Protein AF-0000000065833967 (afdb_homodimer)

Secondary structure (DSSP, 8-state):
------EEEEEEE-SSEEEEEEEETTEEEEEEEEE--TT--HHHHHHHHHHH--S---EEEEEES-GGGHHHHHHHHHHHHS-PPEEP-TTS-B--SS-TTSS------HHHHHHHHHHHHSS--SEEEEEEESSEEEEEEEETTTEEEEEEEEE-HHHHHHHHHHH-TT---------S-SSBSSHHHHHHHHHHHHHHHHHHHHHHHHHHHHT---EEEEESTTGGGTGGG--S--EE-TTHHHHHHHHHHHTB-GGGG-/------EEEEEEE-SSEEEEEEEETTEEEEEEEEE--TT--HHHHHHHHHHH--S---EEEEEES-GGGHHHHHHHHHHHHS-PPEEP-TTS-B--SS-TTSS------HHHHHHH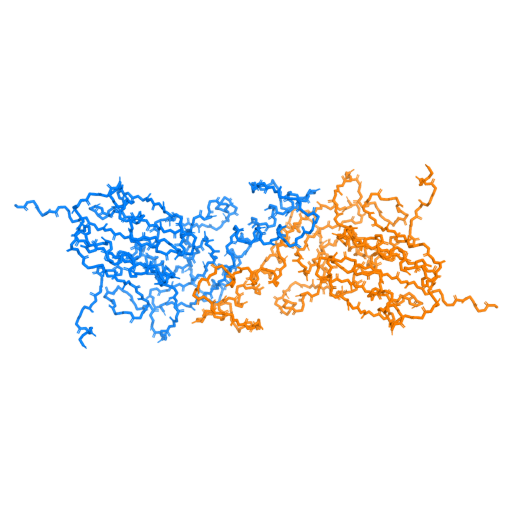HHHHHSS--SEEEEEEESSEEEEEEEETTTEEEEEEEEE-HHHHHHHHHHH-TT---------S-SSBSSHHHHHHHHHHHHHHHHHHHHHHHHHHHHT---EEEEESTTGGGTGGG--S--EE-TTHHHHHHHHHHHTB-GGGG-

Solvent-accessible surface area (backbone atoms only — not comparable to full-atom values): 28153 Å² total; per-residue (Å²): 130,81,71,74,81,64,22,34,38,27,35,41,36,40,70,61,38,29,39,39,35,36,30,44,87,90,31,84,73,41,78,50,73,43,76,47,52,92,80,68,48,57,66,60,53,44,51,50,44,63,74,72,50,73,74,70,50,76,45,40,31,32,27,58,55,43,71,88,49,49,63,50,51,45,52,40,41,30,71,67,53,71,38,81,59,44,75,52,52,70,86,60,60,63,67,60,99,52,49,60,48,67,75,66,85,56,73,53,56,27,54,58,47,14,33,54,50,26,54,41,73,78,32,99,48,57,29,36,36,39,33,33,27,36,76,45,24,38,41,36,35,35,25,51,87,63,5,55,70,24,18,26,31,36,50,4,68,64,54,37,53,50,47,34,49,74,59,36,76,77,48,73,89,74,81,88,56,86,54,92,46,72,52,23,64,37,62,69,45,8,34,29,17,23,58,41,48,35,53,40,25,29,54,53,44,53,53,53,50,51,30,63,73,65,70,46,77,63,47,37,38,39,24,37,87,53,32,77,76,39,56,87,69,48,84,66,80,66,45,80,38,82,54,38,43,54,51,9,41,48,52,49,58,75,20,52,50,70,80,74,73,111,129,80,72,74,80,64,22,36,38,30,36,40,37,39,68,62,38,28,39,40,34,34,30,44,87,91,32,82,73,42,78,50,73,43,75,47,50,92,80,66,47,57,65,60,53,43,51,50,44,63,74,74,49,73,73,69,49,77,45,39,31,32,28,58,53,43,72,87,50,48,63,47,51,46,51,38,42,30,70,68,52,71,39,79,60,43,76,53,50,69,86,60,60,62,67,63,99,50,50,61,47,65,75,66,84,55,74,53,55,25,54,59,47,16,33,53,49,26,55,41,75,78,32,101,48,57,30,36,36,39,35,34,28,33,75,44,24,38,41,36,34,35,28,51,88,62,6,55,68,25,18,24,32,36,49,4,69,65,54,37,53,51,49,34,48,75,58,36,76,77,48,75,87,73,81,90,55,86,54,93,46,73,52,23,63,38,63,69,44,8,35,28,17,22,58,43,47,35,54,39,26,30,54,53,43,52,53,52,49,51,29,63,75,67,70,47,77,64,46,38,38,38,23,38,86,53,33,78,79,40,55,88,70,49,85,66,78,65,44,80,40,81,55,38,44,54,50,9,40,48,52,49,58,76,20,53,48,70,81,74,73,112

Nearest PDB structures (foldseek):
  3djc-assembly2_D  TM=8.790E-01  e=1.310E-19  Legionella pneumophila subsp. pneumophila str. Philadelphia 1
  3djc-assembly2_C  TM=8.955E-01  e=5.243E-19  Legionella pneumophila subsp. pneumophila str. Philadelphia 1
  3djc-assembly2_E  TM=8.695E-01  e=2.869E-19  Legionella pneumophila subsp. pneumophila str. Philadelphia 1
  9b78-assembly1_A  TM=8.925E-01  e=2.367E-18  Mycobacterium tuberculosis
  4o8k-assembly1_B  TM=7.528E-01  e=1.591E-15  Burkholderia thailandensis E264

Structure (mmCIF, N/CA/C/O backbone):
data_AF-0000000065833967-model_v1
#
loop_
_entity.id
_entity.type
_entity.pdbx_description
1 polymer 'Type III pantothenate kinase'
#
loop_
_atom_site.group_PDB
_atom_site.id
_atom_site.type_symbol
_atom_site.label_atom_id
_atom_site.label_alt_id
_atom_site.label_comp_id
_atom_site.label_asym_id
_atom_site.label_entity_id
_atom_site.label_seq_id
_atom_site.pdbx_PDB_ins_code
_atom_site.Cartn_x
_atom_site.Cartn_y
_atom_site.Cartn_z
_atom_site.occupancy
_atom_site.B_iso_or_equiv
_atom_site.auth_seq_id
_atom_site.auth_comp_id
_atom_site.auth_asym_id
_atom_site.auth_atom_id
_atom_site.pdbx_PDB_model_num
ATOM 1 N N . MET A 1 1 ? -5.066 44.312 33.844 1 35.97 1 MET A N 1
ATOM 2 C CA . MET A 1 1 ? -6 44.094 32.75 1 35.97 1 MET A CA 1
ATOM 3 C C . MET A 1 1 ? -5.812 42.719 32.125 1 35.97 1 MET A C 1
ATOM 5 O O . MET A 1 1 ? -4.707 42.375 31.719 1 35.97 1 MET A O 1
ATOM 9 N N . ASN A 1 2 ? -6.555 41.688 32.531 1 37.31 2 ASN A N 1
ATOM 10 C CA . ASN A 1 2 ? -6.43 40.281 32.219 1 37.31 2 ASN A CA 1
ATOM 11 C C . ASN A 1 2 ? -6.273 40.062 30.719 1 37.31 2 ASN A C 1
ATOM 13 O O . ASN A 1 2 ? -7.09 40.531 29.938 1 37.31 2 ASN A O 1
ATOM 17 N N . LYS A 1 3 ? -5.148 40.062 30.156 1 47.31 3 LYS A N 1
ATOM 18 C CA . LYS A 1 3 ? -4.953 39.781 28.734 1 47.31 3 LYS A CA 1
ATOM 19 C C . LYS A 1 3 ? -5.969 38.781 28.234 1 47.31 3 LYS A C 1
ATOM 21 O O . LYS A 1 3 ? -6.094 37.688 28.797 1 47.31 3 LYS A O 1
ATOM 26 N N . PRO A 1 4 ? -7.137 39.125 27.688 1 49.47 4 PRO A N 1
ATOM 27 C CA . PRO A 1 4 ? -8.164 38.156 27.266 1 49.47 4 PRO A CA 1
ATOM 28 C C . PRO A 1 4 ? -7.57 36.844 26.75 1 49.47 4 PRO A C 1
ATOM 30 O O . PRO A 1 4 ? -6.523 36.875 26.094 1 49.47 4 PRO A O 1
ATOM 33 N N . LEU A 1 5 ? -7.723 35.781 27.5 1 57 5 LEU A N 1
ATOM 34 C CA . LEU A 1 5 ? -7.234 34.438 27.188 1 57 5 LEU A CA 1
ATOM 35 C C . LEU A 1 5 ? -7.441 34.094 25.719 1 57 5 LEU A C 1
ATOM 37 O O . LEU A 1 5 ? -8.578 34.031 25.25 1 57 5 LEU A O 1
ATOM 41 N N . LEU A 1 6 ? -6.52 34.438 24.766 1 74.31 6 LEU A N 1
ATOM 42 C CA . LEU A 1 6 ? -6.574 34.344 23.312 1 74.31 6 LEU A CA 1
ATOM 43 C C . LEU A 1 6 ? -6.809 32.906 22.875 1 74.31 6 LEU A C 1
ATOM 45 O O . LEU A 1 6 ? -6.148 31.984 23.375 1 74.31 6 LEU A O 1
ATOM 49 N N . SER A 1 7 ? -8.047 32.562 22.422 1 91.94 7 SER A N 1
ATOM 50 C CA . SER A 1 7 ? -8.43 31.25 21.891 1 91.94 7 SER A CA 1
ATOM 51 C C . SER A 1 7 ? -8.336 31.219 20.375 1 91.94 7 SER A C 1
ATOM 53 O O . SER A 1 7 ? -8.734 32.156 19.703 1 91.94 7 SER A O 1
ATOM 55 N N . GLU A 1 8 ? -7.598 30.25 19.844 1 96.25 8 GLU A N 1
ATOM 56 C CA . GLU A 1 8 ? -7.441 30.047 18.406 1 96.25 8 GLU A CA 1
ATOM 57 C C . GLU A 1 8 ? -8.086 28.75 17.953 1 96.25 8 GLU A C 1
ATOM 59 O O . GLU A 1 8 ? -7.977 27.719 18.641 1 96.25 8 GLU A O 1
ATOM 64 N N . LEU A 1 9 ? -8.828 28.781 16.875 1 97.88 9 LEU A N 1
ATOM 65 C CA . LEU A 1 9 ? -9.391 27.578 16.266 1 97.88 9 LEU A CA 1
ATOM 66 C C . LEU A 1 9 ? -8.625 27.188 15.008 1 97.88 9 LEU A C 1
ATOM 68 O O . LEU A 1 9 ? -8.484 28 14.086 1 97.88 9 LEU A O 1
ATOM 72 N N . ILE A 1 10 ? -8.086 26.031 15.062 1 98.38 10 ILE A N 1
ATOM 73 C CA . ILE A 1 10 ? -7.367 25.484 13.922 1 98.38 10 ILE A CA 1
ATOM 74 C C . ILE A 1 10 ? -8.211 24.406 13.242 1 98.38 10 ILE A C 1
ATOM 76 O O . ILE A 1 10 ? -8.75 23.516 13.906 1 98.38 10 ILE A O 1
ATOM 80 N N . ILE A 1 11 ? -8.367 24.516 11.922 1 98.69 11 ILE A N 1
ATOM 81 C CA . ILE A 1 11 ? -9.156 23.562 11.148 1 98.69 11 ILE A CA 1
ATOM 82 C C . ILE A 1 11 ? -8.281 22.938 10.055 1 98.69 11 ILE A C 1
ATOM 84 O O . ILE A 1 11 ? -7.617 23.656 9.305 1 98.69 11 ILE A O 1
ATOM 88 N N . ASP A 1 12 ? -8.188 21.641 10 1 98.56 12 ASP A N 1
ATOM 89 C CA . ASP A 1 12 ? -7.52 20.891 8.945 1 98.56 12 ASP A CA 1
ATOM 90 C C . ASP A 1 12 ? -8.523 20.094 8.109 1 98.56 12 ASP A C 1
ATOM 92 O O . ASP A 1 12 ? -9 19.031 8.547 1 98.56 12 ASP A O 1
ATOM 96 N N . ILE A 1 13 ? -8.805 20.578 6.945 1 98.38 13 ILE A N 1
ATOM 97 C CA . ILE A 1 13 ? -9.781 19.969 6.047 1 98.38 13 ILE A CA 1
ATOM 98 C C . ILE A 1 13 ? -9.086 18.938 5.164 1 98.38 13 ILE A C 1
ATOM 100 O O . ILE A 1 13 ? -8.492 19.281 4.137 1 98.38 13 ILE A O 1
ATOM 104 N N . GLY A 1 14 ? -9.25 17.703 5.562 1 97 14 GLY A N 1
ATOM 105 C CA . GLY A 1 14 ? -8.641 16.609 4.82 1 97 14 GLY A CA 1
ATOM 106 C C . GLY A 1 14 ? -9.625 15.844 3.965 1 97 14 GLY A C 1
ATOM 107 O O . GLY A 1 14 ? -10.82 16.141 3.969 1 97 14 GLY A O 1
ATOM 108 N N . ASN A 1 15 ? -9.164 14.828 3.297 1 95.19 15 ASN A N 1
ATOM 109 C CA . ASN A 1 15 ? -9.961 14.039 2.357 1 95.19 15 ASN A CA 1
ATOM 110 C C . ASN A 1 15 ? -10.984 13.172 3.082 1 95.19 15 ASN A C 1
ATOM 112 O O . ASN A 1 15 ? -12.086 12.953 2.58 1 95.19 15 ASN A O 1
ATOM 116 N N . THR A 1 16 ? -10.594 12.695 4.18 1 95.5 16 THR A N 1
ATOM 117 C CA . THR A 1 16 ? -11.422 11.734 4.895 1 95.5 16 THR A CA 1
ATOM 118 C C . THR A 1 16 ? -12.102 12.391 6.094 1 95.5 16 THR A C 1
ATOM 120 O O . THR A 1 16 ? -13.266 12.094 6.395 1 95.5 16 THR A O 1
ATOM 123 N N . SER A 1 17 ? -11.359 13.281 6.719 1 96.75 17 SER A N 1
ATOM 124 C CA . SER A 1 17 ? -11.875 13.914 7.926 1 96.75 17 SER A CA 1
ATOM 125 C C . SER A 1 17 ? -11.461 15.375 8.008 1 96.75 17 SER A C 1
ATOM 127 O O . SER A 1 17 ? -10.484 15.789 7.371 1 96.75 17 SER A O 1
ATOM 129 N N . ILE A 1 18 ? -12.219 16.109 8.734 1 98.31 18 ILE A N 1
ATOM 130 C CA . ILE A 1 18 ? -11.922 17.5 9.102 1 98.31 18 ILE A CA 1
ATOM 131 C C . ILE A 1 18 ? -11.633 17.578 10.594 1 98.31 18 ILE A C 1
ATOM 133 O O . ILE A 1 18 ? -12.484 17.25 11.422 1 98.31 18 ILE A O 1
ATOM 137 N N . ALA A 1 19 ? -10.461 18 10.906 1 98.44 19 ALA A N 1
ATOM 138 C CA . ALA A 1 19 ? -10.062 18.094 12.312 1 98.44 19 ALA A CA 1
ATOM 139 C C . ALA A 1 19 ? -10.211 19.531 12.82 1 98.44 19 ALA A C 1
ATOM 141 O O . ALA A 1 19 ? -9.891 20.484 12.109 1 98.44 19 ALA A O 1
ATOM 142 N N . PHE A 1 20 ? -10.766 19.703 14.008 1 98.38 20 PHE A N 1
ATOM 143 C CA . PHE A 1 20 ? -10.922 20.969 14.711 1 98.38 20 PHE A CA 1
ATOM 144 C C . PHE A 1 20 ? -10.164 20.953 16.031 1 98.38 20 PHE A C 1
ATOM 146 O O . PHE A 1 20 ? -10.406 20.094 16.875 1 98.38 20 PHE A O 1
ATOM 153 N N . ALA A 1 21 ? -9.25 21.891 16.141 1 98.12 21 ALA A N 1
ATOM 154 C CA . ALA A 1 21 ? -8.508 22.016 17.391 1 98.12 21 ALA A CA 1
ATOM 155 C C . ALA A 1 21 ? -8.664 23.422 17.984 1 98.12 21 ALA A C 1
ATOM 157 O O . ALA A 1 21 ? -8.352 24.422 17.328 1 98.12 21 ALA A O 1
ATOM 158 N N . LEU A 1 22 ? -9.172 23.5 19.141 1 97.12 22 LEU A N 1
ATOM 159 C CA . LEU A 1 22 ? -9.234 24.75 19.891 1 97.12 22 LEU A CA 1
ATOM 160 C C . LEU A 1 22 ? -8.031 24.891 20.828 1 97.12 22 LEU A C 1
ATOM 162 O O . LEU A 1 22 ? -7.805 24.031 21.688 1 97.12 22 LEU A O 1
ATOM 166 N N . PHE A 1 23 ? -7.246 25.906 20.531 1 96.38 23 PHE A N 1
ATOM 167 C CA . PHE A 1 23 ? -6.09 26.188 21.375 1 96.38 23 PHE A CA 1
ATOM 168 C C . PHE A 1 23 ? -6.41 27.281 22.391 1 96.38 23 PHE A C 1
ATOM 170 O O . PHE A 1 23 ? -6.949 28.344 22.016 1 96.38 23 PHE A O 1
ATOM 177 N N . LYS A 1 24 ? -6.074 26.969 23.656 1 92.62 24 LYS A N 1
ATOM 178 C CA . LYS A 1 24 ? -6.105 27.953 24.734 1 92.62 24 LYS A CA 1
ATOM 179 C C . LYS A 1 24 ? -4.793 27.938 25.516 1 92.62 24 LYS A C 1
ATOM 181 O O . LYS A 1 24 ? -4.277 26.875 25.875 1 92.62 24 LYS A O 1
ATOM 186 N N . ASP A 1 25 ? -4.227 29.078 25.766 1 87.75 25 ASP A N 1
ATOM 187 C CA . ASP A 1 25 ? -2.957 29.203 26.484 1 87.75 25 ASP A CA 1
ATOM 188 C C . ASP A 1 25 ? -1.895 28.297 25.859 1 87.75 25 ASP A C 1
ATOM 190 O O . ASP A 1 25 ? -1.254 27.516 26.578 1 87.75 25 ASP A O 1
ATOM 194 N N . ASN A 1 26 ? -1.899 28.125 24.562 1 87.5 26 ASN A N 1
ATOM 195 C CA . ASN A 1 26 ? -0.9 27.438 23.766 1 87.5 26 ASN A CA 1
ATOM 196 C C . ASN A 1 26 ? -1.025 25.922 23.906 1 87.5 26 ASN A C 1
ATOM 198 O O . ASN A 1 26 ? -0.076 25.188 23.625 1 87.5 26 ASN A O 1
ATOM 202 N N . GLN A 1 27 ? -2.178 25.562 24.344 1 92.12 27 GLN A N 1
ATOM 203 C CA . GLN A 1 27 ? -2.434 24.125 24.5 1 92.12 27 GLN A CA 1
ATOM 204 C C . GLN A 1 27 ? -3.734 23.734 23.797 1 92.12 27 GLN A C 1
ATOM 206 O O . GLN A 1 27 ? -4.676 24.531 23.734 1 92.12 27 GLN A O 1
ATOM 211 N N . VAL A 1 28 ? -3.699 22.469 23.375 1 93.88 28 VAL A N 1
ATOM 212 C CA . VAL A 1 28 ? -4.93 21.953 22.766 1 93.88 28 VAL A CA 1
ATOM 213 C C . VAL A 1 28 ? -5.977 21.719 23.859 1 93.88 28 VAL A C 1
ATOM 215 O O . VAL A 1 28 ? -5.781 20.891 24.75 1 93.88 28 VAL A O 1
ATOM 218 N N . ASN A 1 29 ? -7.055 22.422 23.734 1 93.62 29 ASN A N 1
ATOM 219 C CA . ASN A 1 29 ? -8.133 22.328 24.703 1 93.62 29 ASN A CA 1
ATOM 220 C C . ASN A 1 29 ? -9.25 21.406 24.219 1 93.62 29 ASN A C 1
ATOM 222 O O . ASN A 1 29 ? -9.953 20.781 25.031 1 93.62 29 ASN A O 1
ATOM 226 N N . LEU A 1 30 ? -9.453 21.375 22.953 1 95.56 30 LEU A N 1
ATOM 227 C CA . LEU A 1 30 ? -10.461 20.547 22.297 1 95.56 30 LEU A CA 1
ATOM 228 C C . LEU A 1 30 ? -9.953 20.047 20.938 1 95.56 30 LEU A C 1
ATOM 230 O O . LEU A 1 30 ? -9.32 20.797 20.203 1 95.56 30 LEU A O 1
ATOM 234 N N . PHE A 1 31 ? -10.141 18.812 20.734 1 97.62 31 PHE A N 1
ATOM 235 C CA . PHE A 1 31 ? -9.781 18.203 19.453 1 97.62 31 PHE A CA 1
ATOM 236 C C . PHE A 1 31 ? -10.867 17.25 18.984 1 97.62 31 PHE A C 1
ATOM 238 O O . PHE A 1 31 ? -11.047 16.172 19.578 1 97.62 31 PHE A O 1
ATOM 245 N N . ILE A 1 32 ? -11.633 17.609 17.938 1 97.69 32 ILE A N 1
ATOM 246 C CA . ILE A 1 32 ? -12.742 16.812 17.438 1 97.69 32 ILE A CA 1
ATOM 247 C C . ILE A 1 32 ? -12.664 16.734 15.906 1 97.69 32 ILE A C 1
ATOM 249 O O . ILE A 1 32 ? -11.953 17.5 15.273 1 97.69 32 ILE A O 1
ATOM 253 N N . LYS A 1 33 ? -13.297 15.75 15.359 1 97 33 LYS A N 1
ATOM 254 C CA . LYS A 1 33 ? -13.266 15.531 13.914 1 97 33 LYS A CA 1
ATOM 255 C C . LYS A 1 33 ? -14.68 15.375 13.359 1 97 33 LYS A C 1
ATOM 257 O O . LYS A 1 33 ? -15.609 15.016 14.086 1 97 33 LYS A O 1
ATOM 262 N N . MET A 1 34 ? -14.797 15.742 12.141 1 96.62 34 MET A N 1
ATOM 263 C CA . MET A 1 34 ? -15.984 15.508 11.32 1 96.62 34 MET A CA 1
ATOM 264 C C . MET A 1 34 ? -15.617 14.789 10.023 1 96.62 34 MET A C 1
ATOM 266 O O . MET A 1 34 ? -14.555 15.031 9.453 1 96.62 34 MET A O 1
ATOM 270 N N . LYS A 1 35 ? -16.469 13.875 9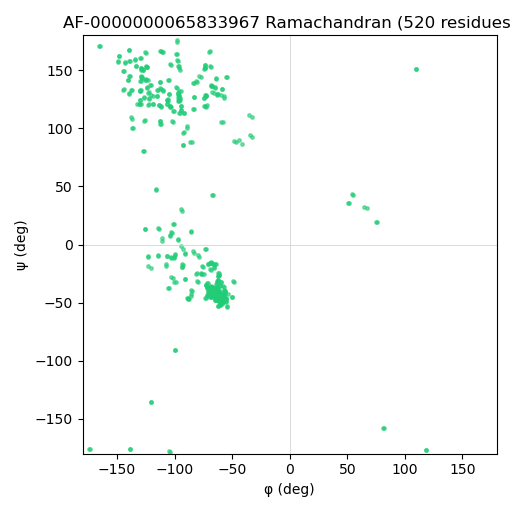.602 1 96 35 LYS A N 1
ATOM 271 C CA . LYS A 1 35 ? -16.219 13.195 8.328 1 96 35 LYS A CA 1
ATOM 272 C C . LYS A 1 35 ? -16.297 14.18 7.164 1 96 35 LYS A C 1
ATOM 274 O O . LYS A 1 35 ? -17.203 15.016 7.105 1 96 35 LYS A O 1
ATOM 279 N N . THR A 1 36 ? -15.359 14.062 6.309 1 96.62 36 THR A N 1
ATOM 280 C CA . THR A 1 36 ? -15.391 14.906 5.121 1 96.62 36 THR A CA 1
ATOM 281 C C . THR A 1 36 ? -16.484 14.43 4.156 1 96.62 36 THR A C 1
ATOM 283 O O . THR A 1 36 ? -16.594 13.234 3.871 1 96.62 36 THR A O 1
ATOM 286 N N . ASN A 1 37 ? -17.281 15.32 3.785 1 95.62 37 ASN A N 1
ATOM 287 C CA . ASN A 1 37 ? -18.297 15.18 2.748 1 95.62 37 ASN A CA 1
ATOM 288 C C . ASN A 1 37 ? -18.234 16.328 1.749 1 95.62 37 ASN A C 1
ATOM 290 O O . ASN A 1 37 ? -18.422 17.484 2.121 1 95.62 37 ASN A O 1
ATOM 294 N N . LEU A 1 38 ? -18.031 15.969 0.555 1 92.88 38 LEU A N 1
ATOM 295 C CA . LEU A 1 38 ? -17.828 17 -0.459 1 92.88 38 LEU A CA 1
ATOM 296 C C . LEU A 1 38 ? -19.094 17.828 -0.654 1 92.88 38 LEU A C 1
ATOM 298 O O . LEU A 1 38 ? -19.062 18.922 -1.207 1 92.88 38 LEU A O 1
ATOM 302 N N . MET A 1 39 ? -20.219 17.266 -0.23 1 93.69 39 MET A N 1
ATOM 303 C CA . MET A 1 39 ? -21.5 17.938 -0.373 1 93.69 39 MET A CA 1
ATOM 304 C C . MET A 1 39 ? -21.938 18.578 0.94 1 93.69 39 MET A C 1
ATOM 306 O O . MET A 1 39 ? -23.109 18.875 1.142 1 93.69 39 MET A O 1
ATOM 310 N N . LEU A 1 40 ? -20.969 18.719 1.783 1 94.25 40 LEU A N 1
ATOM 311 C CA . LEU A 1 40 ? -21.25 19.312 3.082 1 94.25 40 LEU A CA 1
ATOM 312 C C . LEU A 1 40 ? -21.875 20.703 2.914 1 94.25 40 LEU A C 1
ATOM 314 O O . LEU A 1 40 ? -21.312 21.562 2.223 1 94.25 40 LEU A O 1
ATOM 318 N N . ARG A 1 41 ? -23.078 21 3.535 1 94.19 41 ARG A N 1
ATOM 319 C CA . ARG A 1 41 ? -23.812 22.25 3.369 1 94.19 41 ARG A CA 1
ATOM 320 C C . ARG A 1 41 ? -23.516 23.219 4.508 1 94.19 41 ARG A C 1
ATOM 322 O O . ARG A 1 41 ? -23.125 22.797 5.602 1 94.19 41 ARG A O 1
ATOM 329 N N . TYR A 1 42 ? -23.75 24.484 4.246 1 97.06 42 TYR A N 1
ATOM 330 C CA . TYR A 1 42 ? -23.547 25.578 5.195 1 97.06 42 TYR A CA 1
ATOM 331 C C . TYR A 1 42 ? -24.219 25.266 6.531 1 97.06 42 TYR A C 1
ATOM 333 O O . TYR A 1 42 ? -23.578 25.359 7.586 1 97.06 42 TYR A O 1
ATOM 341 N N . ASP A 1 43 ? -25.438 24.781 6.52 1 97.56 43 ASP A N 1
ATOM 342 C CA . ASP A 1 43 ? -26.219 24.562 7.73 1 97.56 43 ASP A CA 1
ATOM 343 C C . ASP A 1 43 ? -25.625 23.438 8.578 1 97.56 43 ASP A C 1
ATOM 345 O O . ASP A 1 43 ? -25.672 23.484 9.805 1 97.56 43 ASP A O 1
ATOM 349 N N . GLU A 1 44 ? -25.125 22.438 7.875 1 97.38 44 GLU A N 1
ATOM 350 C CA . GLU A 1 44 ? -24.5 21.312 8.578 1 97.38 44 GLU A CA 1
ATOM 351 C C . GLU A 1 44 ? -23.25 21.766 9.328 1 97.38 44 GLU A C 1
ATOM 353 O O . GLU A 1 44 ? -23.047 21.406 10.492 1 97.38 44 GLU A O 1
ATOM 358 N N . VAL A 1 45 ? -22.469 22.562 8.641 1 97.56 45 VAL A N 1
ATOM 359 C CA . VAL A 1 45 ? -21.25 23.062 9.258 1 97.56 45 VAL A CA 1
ATOM 360 C C . VAL A 1 45 ? -21.594 24.031 10.383 1 97.56 45 VAL A C 1
ATOM 362 O O . VAL A 1 45 ? -21.016 23.969 11.469 1 97.56 45 VAL A O 1
ATOM 365 N N . TYR A 1 46 ? -22.547 24.953 10.117 1 97.38 46 TYR A N 1
ATOM 366 C CA . TYR A 1 46 ? -22.953 25.938 11.117 1 97.38 46 TYR A CA 1
ATOM 367 C C . TYR A 1 46 ? -23.469 25.25 12.375 1 97.38 46 TYR A C 1
ATOM 369 O O . TYR A 1 46 ? -23.094 25.625 13.492 1 97.38 46 TYR A O 1
ATOM 377 N N . SER A 1 47 ? -24.312 24.25 12.203 1 97.44 47 SER A N 1
ATOM 378 C CA . SER A 1 47 ? -24.844 23.5 13.328 1 97.44 47 SER A CA 1
ATOM 379 C C . SER A 1 47 ? -23.734 22.812 14.117 1 97.44 47 SER A C 1
ATOM 381 O O . SER A 1 47 ? -23.797 22.75 15.352 1 97.44 47 SER A O 1
ATOM 383 N N . PHE A 1 48 ? -22.781 22.266 13.391 1 97.62 48 PHE A N 1
ATOM 384 C CA . PHE A 1 48 ? -21.641 21.641 14.039 1 97.62 48 PHE A CA 1
ATOM 385 C C . PHE A 1 48 ? -20.906 22.641 14.922 1 97.62 48 PHE A C 1
ATOM 387 O O . PHE A 1 48 ? -20.516 22.328 16.047 1 97.62 48 PHE A O 1
ATOM 394 N N . PHE A 1 49 ? -20.672 23.875 14.438 1 97.19 49 PHE A N 1
ATOM 395 C CA . PHE A 1 49 ? -20 24.922 15.203 1 97.19 49 PHE A CA 1
ATOM 396 C C . PHE A 1 49 ? -20.812 25.297 16.438 1 97.19 49 PHE A C 1
ATOM 398 O O . PHE A 1 49 ? -20.25 25.438 17.531 1 97.19 49 PHE A O 1
ATOM 405 N N . GLU A 1 50 ? -22.078 25.375 16.312 1 96.19 50 GLU A N 1
ATOM 406 C CA . GLU A 1 50 ? -22.953 25.734 17.438 1 96.19 50 GLU A CA 1
ATOM 407 C C . GLU A 1 50 ? -22.875 24.688 18.547 1 96.19 50 GLU A C 1
ATOM 409 O O . GLU A 1 50 ? -22.906 25.031 19.734 1 96.19 50 GLU A O 1
ATOM 414 N N . GLU A 1 51 ? -22.797 23.516 18.141 1 96.69 51 GLU A N 1
ATOM 415 C CA . GLU A 1 51 ? -22.797 22.406 19.078 1 96.69 51 GLU A CA 1
ATOM 416 C C . GLU A 1 51 ? -21.469 22.281 19.812 1 96.69 51 GLU A C 1
ATOM 418 O O . GLU A 1 51 ? -21.422 21.812 20.953 1 96.69 51 GLU A O 1
ATOM 423 N N . ASN A 1 52 ? -20.391 22.766 19.219 1 95.88 52 ASN A N 1
ATOM 424 C CA . ASN A 1 52 ? -19.094 22.344 19.75 1 95.88 52 ASN A CA 1
ATOM 425 C C . ASN A 1 52 ? -18.25 23.547 20.172 1 95.88 52 ASN A C 1
ATOM 427 O O . ASN A 1 52 ? -17.281 23.406 20.922 1 95.88 52 ASN A O 1
ATOM 431 N N . PHE A 1 53 ? -18.578 24.719 19.688 1 92.56 53 PHE A N 1
ATOM 432 C CA . PHE A 1 53 ? -17.719 25.859 19.969 1 92.56 53 PHE A CA 1
ATOM 433 C C . PHE A 1 53 ? -18.516 27.016 20.547 1 92.56 53 PHE A C 1
ATOM 435 O O . PHE A 1 53 ? -19.719 27.141 20.281 1 92.56 53 PHE A O 1
ATOM 442 N N . ASP A 1 54 ? -17.781 27.766 21.375 1 85.44 54 ASP A N 1
ATOM 443 C CA . ASP A 1 54 ? -18.344 29.016 21.859 1 85.44 54 ASP A CA 1
ATOM 444 C C . ASP A 1 54 ? -17.828 30.203 21.031 1 85.44 54 ASP A C 1
ATOM 446 O O . ASP A 1 54 ? -16.953 30.031 20.188 1 85.44 54 ASP A O 1
ATOM 450 N N . PHE A 1 55 ? -18.297 31.359 21.281 1 78.06 55 PHE A N 1
ATOM 451 C CA . PHE A 1 55 ? -18.016 32.531 20.453 1 78.06 55 PHE A CA 1
ATOM 452 C C . PHE A 1 55 ? -16.719 33.188 20.891 1 78.06 55 PHE A C 1
ATOM 454 O O . PHE A 1 55 ? -16.297 34.219 20.312 1 78.06 55 PHE A O 1
ATOM 461 N N . ASN A 1 56 ? -15.953 32.625 21.688 1 85.81 56 ASN A N 1
ATOM 462 C CA . ASN A 1 56 ? -14.789 33.25 22.266 1 85.81 56 ASN A CA 1
ATOM 463 C C . ASN A 1 56 ? -13.523 32.969 21.469 1 85.81 56 ASN A C 1
ATOM 465 O O . ASN A 1 56 ? -12.414 33.031 22 1 85.81 56 ASN A O 1
ATOM 469 N N . VAL A 1 57 ? -13.578 32.75 20.203 1 92.88 57 VAL A N 1
ATOM 470 C CA . VAL A 1 57 ? -12.438 32.5 19.344 1 92.88 57 VAL A CA 1
ATOM 471 C C . VAL A 1 57 ? -11.969 33.812 18.703 1 92.88 57 VAL A C 1
ATOM 473 O O . VAL A 1 57 ? -12.781 34.562 18.172 1 92.88 57 VAL A O 1
ATOM 476 N N . ASN A 1 58 ? -10.633 34.094 18.734 1 92 58 ASN A N 1
ATOM 477 C CA . ASN A 1 58 ? -10.094 35.344 18.234 1 92 58 ASN A CA 1
ATOM 478 C C . ASN A 1 58 ? -9.461 35.188 16.844 1 92 58 ASN A C 1
ATOM 480 O O . ASN A 1 58 ? -9.383 36.125 16.078 1 92 58 ASN A O 1
ATOM 484 N N . LYS A 1 59 ? -8.969 34.031 16.578 1 95.69 59 LYS A N 1
ATOM 485 C CA . LYS A 1 59 ? -8.328 33.719 15.289 1 95.69 59 LYS A CA 1
ATOM 486 C C . LYS A 1 59 ? -8.719 32.344 14.797 1 95.69 59 LYS A C 1
ATOM 488 O O . LYS A 1 59 ? -8.922 31.422 15.594 1 95.69 59 LYS A O 1
ATOM 493 N N . VAL A 1 60 ? -8.836 32.219 13.5 1 97.56 60 VAL A N 1
ATOM 494 C CA . VAL A 1 60 ? -9.102 30.922 12.867 1 97.56 60 VAL A CA 1
ATOM 495 C C . VAL A 1 60 ? -8.102 30.688 11.734 1 97.56 60 VAL A C 1
ATOM 497 O O . VAL A 1 60 ? -7.941 31.547 10.859 1 97.56 60 VAL A O 1
ATOM 500 N N . PHE A 1 61 ? -7.359 29.641 11.812 1 98.19 61 PHE A N 1
ATOM 501 C CA . PHE A 1 61 ? -6.445 29.234 10.75 1 98.19 61 PHE A CA 1
ATOM 502 C C . PHE A 1 61 ? -6.906 27.922 10.117 1 98.19 61 PHE A C 1
ATOM 504 O O . PHE A 1 61 ? -7.367 27.016 10.812 1 98.19 61 PHE A O 1
ATOM 511 N N . ILE A 1 62 ? -6.801 27.781 8.766 1 98.69 62 ILE A N 1
ATOM 512 C CA . ILE A 1 62 ? -7.324 26.609 8.062 1 98.69 62 ILE A CA 1
ATOM 513 C C . ILE A 1 62 ? -6.258 26.047 7.133 1 98.69 62 ILE A C 1
ATOM 515 O O . ILE A 1 62 ? -5.633 26.781 6.371 1 98.69 62 ILE A O 1
ATOM 519 N N . SER A 1 63 ? -5.941 24.828 7.27 1 98.31 63 SER A N 1
ATOM 520 C CA . SER A 1 63 ? -5.301 24.016 6.242 1 98.31 63 SER A CA 1
ATOM 521 C C . SER A 1 63 ? -6.324 23.203 5.469 1 98.31 63 SER A C 1
ATOM 523 O O . SER A 1 63 ? -7.168 22.531 6.062 1 98.31 63 SER A O 1
ATOM 525 N N . SER A 1 64 ? -6.293 23.281 4.105 1 97.88 64 SER A N 1
ATOM 526 C CA . SER A 1 64 ? -7.297 22.547 3.336 1 97.88 64 SER A CA 1
ATOM 527 C C . SER A 1 64 ? -6.684 21.906 2.104 1 97.88 64 SER A C 1
ATOM 529 O O . SER A 1 64 ? -5.957 22.547 1.347 1 97.88 64 SER A O 1
ATOM 531 N N . VAL A 1 65 ? -6.973 20.641 1.968 1 96 65 VAL A N 1
ATOM 532 C CA . VAL A 1 65 ? -6.609 19.953 0.736 1 96 65 VAL A CA 1
ATOM 533 C C . VAL A 1 65 ? -7.871 19.531 -0.015 1 96 65 VAL A C 1
ATOM 535 O O . VAL A 1 65 ? -7.828 18.641 -0.874 1 96 65 VAL A O 1
ATOM 538 N N . VAL A 1 66 ? -9 20.078 0.368 1 96.44 66 VAL A N 1
ATOM 539 C CA . VAL A 1 66 ? -10.289 19.891 -0.284 1 96.44 66 VAL A CA 1
ATOM 540 C C . VAL A 1 66 ? -10.906 21.25 -0.611 1 96.44 66 VAL A C 1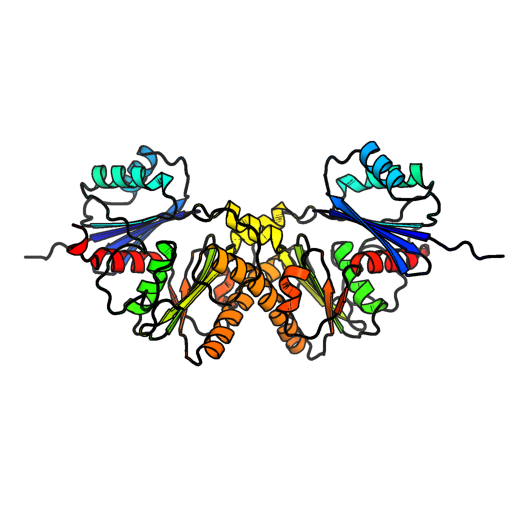
ATOM 542 O O . VAL A 1 66 ? -11.898 21.656 -0.002 1 96.44 66 VAL A O 1
ATOM 545 N N . PRO A 1 67 ? -10.492 21.828 -1.631 1 95.56 67 PRO A N 1
ATOM 546 C CA . PRO A 1 67 ? -10.828 23.234 -1.916 1 95.56 67 PRO A CA 1
ATOM 547 C C . PRO A 1 67 ? -12.328 23.469 -2.076 1 95.56 67 PRO A C 1
ATOM 549 O O . PRO A 1 67 ? -12.82 24.562 -1.783 1 95.56 67 PRO A O 1
ATOM 552 N N . ILE A 1 68 ? -13.102 22.484 -2.469 1 96.38 68 ILE A N 1
ATOM 553 C CA . ILE A 1 68 ? -14.531 22.641 -2.734 1 96.38 68 ILE A CA 1
ATOM 554 C C . ILE A 1 68 ? -15.258 23.016 -1.442 1 96.38 68 ILE A C 1
ATOM 556 O O . ILE A 1 68 ? -16.359 23.578 -1.479 1 96.38 68 ILE A O 1
ATOM 560 N N . LEU A 1 69 ? -14.625 22.812 -0.297 1 97.81 69 LEU A N 1
ATOM 561 C CA . LEU A 1 69 ? -15.25 23.062 0.993 1 97.81 69 LEU A CA 1
ATOM 562 C C . LEU A 1 69 ? -14.812 24.406 1.554 1 97.81 69 LEU A C 1
ATOM 564 O O . LEU A 1 69 ? -15.391 24.906 2.529 1 97.81 69 LEU A O 1
ATOM 568 N N . ASN A 1 70 ? -13.828 25.078 0.958 1 97.94 70 ASN A N 1
ATOM 569 C CA . ASN A 1 70 ? -13.188 26.266 1.524 1 97.94 70 ASN A CA 1
ATOM 570 C C . ASN A 1 70 ? -14.188 27.406 1.722 1 97.94 70 ASN A C 1
ATOM 572 O O . ASN A 1 70 ? -14.227 28.016 2.789 1 97.94 70 ASN A O 1
ATOM 576 N N . GLU A 1 71 ? -15 27.641 0.705 1 97.88 71 GLU A N 1
ATOM 577 C CA . GLU A 1 71 ? -15.938 28.75 0.768 1 97.88 71 GLU A CA 1
ATOM 578 C C . GLU A 1 71 ? -17 28.531 1.848 1 97.88 71 GLU A C 1
ATOM 580 O O . GLU A 1 71 ? -17.375 29.469 2.561 1 97.88 71 GLU A O 1
ATOM 585 N N . THR A 1 72 ? -17.469 27.297 1.937 1 98.06 72 THR A N 1
ATOM 586 C CA . THR A 1 72 ? -18.453 26.969 2.959 1 98.06 72 THR A CA 1
ATOM 587 C C . THR A 1 72 ? -17.906 27.25 4.355 1 98.06 72 THR A C 1
ATOM 589 O O . THR A 1 72 ? -18.562 27.891 5.168 1 98.06 72 THR A O 1
ATOM 592 N N . PHE A 1 73 ? -16.703 26.859 4.613 1 98.5 73 PHE A N 1
ATOM 593 C CA . PHE A 1 73 ? -16.109 27.062 5.926 1 98.5 73 PHE A CA 1
ATOM 594 C C . PHE A 1 73 ? -15.805 28.531 6.172 1 98.5 73 PHE A C 1
ATOM 596 O O . PHE A 1 73 ? -16.016 29.031 7.277 1 98.5 73 PHE A O 1
ATOM 603 N N . LYS A 1 74 ? -15.328 29.203 5.176 1 98.19 74 LYS A N 1
ATOM 604 C CA . LYS A 1 74 ? -15.094 30.641 5.281 1 98.19 74 LYS A CA 1
ATOM 605 C C . LYS A 1 74 ? -16.359 31.375 5.707 1 98.19 74 LYS A C 1
ATOM 607 O O . LYS A 1 74 ? -16.344 32.188 6.641 1 98.19 74 LYS A O 1
ATOM 612 N N . ASN A 1 75 ? -17.453 31.047 5.059 1 98.25 75 ASN A N 1
ATOM 613 C CA . ASN A 1 75 ? -18.719 31.719 5.312 1 98.25 75 ASN A CA 1
ATOM 614 C C . ASN A 1 75 ? -19.266 31.391 6.703 1 98.25 75 ASN A C 1
ATOM 616 O O . ASN A 1 75 ? -19.734 32.281 7.414 1 98.25 75 ASN A O 1
ATOM 620 N N . VAL A 1 76 ? -19.188 30.156 7.062 1 98 76 VAL A N 1
ATOM 621 C CA . VAL A 1 76 ? -19.688 29.75 8.367 1 98 76 VAL A CA 1
ATOM 622 C C . VAL A 1 76 ? -18.891 30.422 9.477 1 98 76 VAL A C 1
ATOM 624 O O . VAL A 1 76 ? -19.453 30.938 10.438 1 98 76 VAL A O 1
ATOM 627 N N . ILE A 1 77 ? -17.578 30.453 9.336 1 97.75 77 ILE A N 1
ATOM 628 C CA . ILE A 1 77 ? -16.703 31.016 10.344 1 97.75 77 ILE A CA 1
ATOM 629 C C . ILE A 1 77 ? -16.984 32.5 10.5 1 97.75 77 ILE A C 1
ATOM 631 O O . ILE A 1 77 ? -17.062 33 11.625 1 97.75 77 ILE A O 1
ATOM 635 N N . PHE A 1 78 ? -17.094 33.156 9.375 1 97.06 78 PHE A N 1
ATOM 636 C CA . PHE A 1 78 ? -17.391 34.594 9.414 1 97.06 78 PHE A CA 1
ATOM 637 C C . PHE A 1 78 ? -18.75 34.844 10.078 1 97.06 78 PHE A C 1
ATOM 639 O O . PHE A 1 78 ? -18.891 35.75 10.891 1 97.06 78 PHE A O 1
ATOM 646 N N . SER A 1 79 ? -19.734 34.031 9.727 1 96.44 79 SER A N 1
ATOM 647 C CA . SER A 1 79 ? -21.062 34.219 10.281 1 96.44 79 SER A CA 1
ATOM 648 C C . SER A 1 79 ? -21.094 33.906 11.773 1 96.44 79 SER A C 1
ATOM 650 O O . SER A 1 79 ? -21.766 34.594 12.547 1 96.44 79 SER A O 1
ATOM 652 N N . PHE A 1 80 ? -20.359 32.938 12.172 1 95.75 80 PHE A N 1
ATOM 653 C CA . PHE A 1 80 ? -20.438 32.438 13.539 1 95.75 80 PHE A CA 1
ATOM 654 C C . PHE A 1 80 ? -19.531 33.25 14.461 1 95.75 80 PHE A C 1
ATOM 656 O O . PHE A 1 80 ? -19.953 33.688 15.531 1 95.75 80 PHE A O 1
ATOM 663 N N . PHE A 1 81 ? -18.312 33.562 14.062 1 95.56 81 PHE A N 1
ATOM 664 C CA . PHE A 1 81 ? -17.328 34.188 14.93 1 95.56 81 PHE A CA 1
ATOM 665 C C . PHE A 1 81 ? -17.125 35.656 14.547 1 95.56 81 PHE A C 1
ATOM 667 O O . PHE A 1 81 ? -16.5 36.406 15.281 1 95.56 81 PHE A O 1
ATOM 674 N N . LYS A 1 82 ? -17.547 36.031 13.398 1 95.25 82 LYS A N 1
ATOM 675 C CA . LYS A 1 82 ? -17.297 37.375 12.836 1 95.25 82 LYS A CA 1
ATOM 676 C C . LYS A 1 82 ? -15.805 37.594 12.586 1 95.25 82 LYS A C 1
ATOM 678 O O . LYS A 1 82 ? -15.289 38.688 12.836 1 95.25 82 LYS A O 1
ATOM 683 N N . ILE A 1 83 ? -15.125 36.531 12.258 1 94.75 83 ILE A N 1
ATOM 684 C CA . ILE A 1 83 ? -13.695 36.5 11.953 1 94.75 83 ILE A CA 1
ATOM 685 C C . ILE A 1 83 ? -13.477 35.969 10.539 1 94.75 83 ILE A C 1
ATOM 687 O O . ILE A 1 83 ? -14.148 35.031 10.109 1 94.75 83 ILE A O 1
ATOM 691 N N . LYS A 1 84 ? -12.594 36.594 9.805 1 96.38 84 LYS A N 1
ATOM 692 C CA . LYS A 1 84 ? -12.133 36 8.547 1 96.38 84 LYS A CA 1
ATOM 693 C C . LYS A 1 84 ? -11.008 35 8.781 1 96.38 84 LYS A C 1
ATOM 695 O O . LYS A 1 84 ? -9.953 35.344 9.305 1 96.38 84 LYS A O 1
ATOM 700 N N . PRO A 1 85 ? -11.242 33.781 8.461 1 97.62 85 PRO A N 1
ATOM 701 C CA . PRO A 1 85 ? -10.172 32.781 8.672 1 97.62 85 PRO A CA 1
ATOM 702 C C . PRO A 1 85 ? -8.992 33 7.734 1 97.62 85 PRO A C 1
ATOM 704 O O . PRO A 1 85 ? -9.141 33.594 6.672 1 97.62 85 PRO A O 1
ATOM 707 N N . LEU A 1 86 ? -7.883 32.594 8.156 1 96.81 86 LEU A N 1
ATOM 708 C CA . LEU A 1 86 ? -6.684 32.594 7.328 1 96.81 86 LEU A CA 1
ATOM 709 C C . LEU A 1 86 ? -6.352 31.203 6.828 1 96.81 86 LEU A C 1
ATOM 711 O O . LEU A 1 86 ? -6.145 30.281 7.629 1 96.81 86 LEU A O 1
ATOM 715 N N . PHE A 1 87 ? -6.355 31.016 5.512 1 97.5 87 PHE A N 1
ATOM 716 C CA . PHE A 1 87 ? -5.93 29.75 4.906 1 97.5 87 PHE A CA 1
ATOM 717 C C . PHE A 1 87 ? -4.41 29.703 4.777 1 97.5 87 PHE A C 1
ATOM 719 O O . PHE A 1 87 ? -3.797 30.625 4.242 1 97.5 87 PHE A O 1
ATOM 726 N N . ILE A 1 88 ? -3.842 28.672 5.289 1 95.81 88 ILE A N 1
ATOM 727 C CA . ILE A 1 88 ? -2.391 28.531 5.234 1 95.81 88 ILE A CA 1
ATOM 728 C C . ILE A 1 88 ? -1.997 27.672 4.039 1 95.81 88 ILE A C 1
ATOM 730 O O . ILE A 1 88 ? -2.805 26.875 3.545 1 95.81 88 ILE A O 1
ATOM 734 N N . GLY A 1 89 ? -0.804 27.859 3.525 1 92.06 89 GLY A N 1
ATOM 735 C CA . GLY A 1 89 ? -0.261 27.078 2.426 1 92.06 89 GLY A CA 1
ATOM 736 C C . GLY A 1 89 ? 1.237 27.234 2.258 1 92.06 89 GLY A C 1
ATOM 737 O O . GLY A 1 89 ? 1.846 28.109 2.887 1 92.06 89 GLY A O 1
ATOM 738 N N . PHE A 1 90 ? 1.748 26.375 1.39 1 86.56 90 PHE A N 1
ATOM 739 C CA . PHE A 1 90 ? 3.189 26.375 1.173 1 86.56 90 PHE A CA 1
ATOM 740 C C . PHE A 1 90 ? 3.641 27.641 0.455 1 86.56 90 PHE A C 1
ATOM 742 O O . PHE A 1 90 ? 4.824 27.969 0.462 1 86.56 90 PHE A O 1
ATOM 749 N N . ASP A 1 91 ? 2.713 28.359 -0.13 1 86.5 91 ASP A N 1
ATOM 750 C CA . ASP A 1 91 ? 3.041 29.438 -1.06 1 86.5 91 ASP A CA 1
ATOM 751 C C . ASP A 1 91 ? 3.027 30.797 -0.355 1 86.5 91 ASP A C 1
ATOM 753 O O . ASP A 1 91 ? 3.283 31.828 -0.978 1 86.5 91 ASP A O 1
ATOM 757 N N . LEU A 1 92 ? 2.828 30.844 0.929 1 89.25 92 LEU A N 1
ATOM 758 C CA . LEU A 1 92 ? 2.82 32.094 1.69 1 89.25 92 LEU A CA 1
ATOM 759 C C . LEU A 1 92 ? 4.168 32.312 2.365 1 89.25 92 LEU A C 1
ATOM 761 O O . LEU A 1 92 ? 5.02 31.422 2.389 1 89.25 92 LEU A O 1
ATOM 765 N N . ASN A 1 93 ? 4.332 33.562 2.779 1 91.31 93 ASN A N 1
ATOM 766 C CA . ASN A 1 93 ? 5.559 33.938 3.484 1 91.31 93 ASN A CA 1
ATOM 767 C C . ASN A 1 93 ? 5.363 33.906 5 1 91.31 93 ASN A C 1
ATOM 769 O O . ASN A 1 93 ? 4.398 34.469 5.516 1 91.31 93 ASN A O 1
ATOM 773 N N . TYR A 1 94 ? 6.25 33.156 5.617 1 93.94 94 TYR A N 1
ATOM 774 C CA . TYR A 1 94 ? 6.156 32.969 7.059 1 93.94 94 TYR A CA 1
ATOM 775 C C . TYR A 1 94 ? 7.445 33.406 7.75 1 93.94 94 TYR A C 1
ATOM 777 O O . TYR A 1 94 ? 8.539 33.25 7.199 1 93.94 94 TYR A O 1
ATOM 785 N N . ASP A 1 95 ? 7.344 34.031 8.906 1 95.06 95 ASP A N 1
ATOM 786 C CA . ASP A 1 95 ? 8.484 34.312 9.781 1 95.06 95 ASP A CA 1
ATOM 787 C C . ASP A 1 95 ? 8.797 33.125 10.68 1 95.06 95 ASP A C 1
ATOM 789 O O . ASP A 1 95 ? 8.281 33.031 11.797 1 95.06 95 ASP A O 1
ATOM 793 N N . LEU A 1 96 ? 9.609 32.219 10.211 1 94.75 96 LEU A N 1
ATOM 794 C CA . LEU A 1 96 ? 9.969 30.984 10.914 1 94.75 96 LEU A CA 1
ATOM 795 C C . LEU A 1 96 ? 11.422 31.031 11.375 1 94.75 96 LEU A C 1
ATOM 797 O O . LEU A 1 96 ? 12.188 31.891 10.938 1 94.75 96 LEU A O 1
ATOM 801 N N . THR A 1 97 ? 11.789 30.141 12.242 1 95.06 97 THR A N 1
ATOM 802 C CA . THR A 1 97 ? 13.148 30.094 12.773 1 95.06 97 THR A CA 1
ATOM 803 C C . THR A 1 97 ? 14.094 29.438 11.773 1 95.06 97 THR A C 1
ATOM 805 O O . THR A 1 97 ? 15.312 29.422 11.984 1 95.06 97 THR A O 1
ATOM 808 N N . PHE A 1 98 ? 13.562 28.812 10.68 1 94.44 98 PHE A N 1
ATOM 809 C CA . PHE A 1 98 ? 14.344 28.219 9.609 1 94.44 98 PHE A CA 1
ATOM 810 C C . PHE A 1 98 ? 13.711 28.5 8.25 1 94.44 98 PHE A C 1
ATOM 812 O O . PHE A 1 98 ? 12.578 29 8.18 1 94.44 98 PHE A O 1
ATOM 819 N N . ASN A 1 99 ? 14.445 28.25 7.211 1 94.19 99 ASN A N 1
ATOM 820 C CA . ASN A 1 99 ? 13.922 28.391 5.855 1 94.19 99 ASN A CA 1
ATOM 821 C C . ASN A 1 99 ? 13.555 27.047 5.25 1 94.19 99 ASN A C 1
ATOM 823 O O . ASN A 1 99 ? 14.43 26.297 4.809 1 94.19 99 ASN A O 1
ATOM 827 N N . PRO A 1 100 ? 12.273 26.75 5.152 1 93.69 100 PRO A N 1
ATOM 828 C CA . PRO A 1 100 ? 11.859 25.453 4.613 1 93.69 100 PRO A CA 1
ATOM 829 C C . PRO A 1 100 ? 12.297 25.25 3.162 1 93.69 100 PRO A C 1
ATOM 831 O O . PRO A 1 100 ? 12.453 24.125 2.717 1 93.69 100 PRO A O 1
ATOM 834 N N . TYR A 1 101 ? 12.445 26.328 2.438 1 91.06 101 TYR A N 1
ATOM 835 C CA . TYR A 1 101 ? 12.75 26.25 1.013 1 91.06 101 TYR A CA 1
ATOM 836 C C . TYR A 1 101 ? 14.117 26.844 0.71 1 91.06 101 TYR A C 1
ATOM 838 O O . TYR A 1 101 ? 14.258 27.641 -0.22 1 91.06 101 TYR A O 1
ATOM 846 N N . LYS A 1 102 ? 15.117 26.5 1.459 1 82.5 102 LYS A N 1
ATOM 847 C CA . LYS A 1 102 ? 16.484 26.953 1.213 1 82.5 102 LYS A CA 1
ATOM 848 C C . LYS A 1 102 ? 16.875 26.766 -0.249 1 82.5 102 LYS A C 1
ATOM 850 O O . LYS A 1 102 ? 17.609 27.562 -0.81 1 82.5 102 LYS A O 1
ATOM 855 N N . SER A 1 103 ? 16.375 25.781 -0.874 1 71.75 103 SER A N 1
ATOM 856 C CA . SER A 1 103 ? 16.641 25.609 -2.299 1 71.75 103 SER A CA 1
ATOM 857 C C . SER A 1 103 ? 15.469 26.109 -3.143 1 71.75 103 SER A C 1
ATOM 859 O O . SER A 1 103 ? 15.359 27.297 -3.422 1 71.75 103 SER A O 1
ATOM 861 N N . ASP A 1 104 ? 14.438 25.203 -3.492 1 76.75 104 ASP A N 1
ATOM 862 C CA . ASP A 1 104 ? 13.312 25.594 -4.332 1 76.75 104 ASP A CA 1
ATOM 863 C C . ASP A 1 104 ? 11.984 25.203 -3.68 1 76.75 104 ASP A C 1
ATOM 865 O O . ASP A 1 104 ? 11.883 24.172 -3.014 1 76.75 104 ASP A O 1
ATOM 869 N N . LYS A 1 105 ? 11.086 26.203 -3.893 1 82.38 105 LYS A N 1
ATOM 870 C CA . LYS A 1 105 ? 9.734 25.891 -3.441 1 82.38 105 LYS A CA 1
ATOM 871 C C . LYS A 1 105 ? 9.117 24.781 -4.277 1 82.38 105 LYS A C 1
ATOM 873 O O . LYS A 1 105 ? 9.375 24.672 -5.477 1 82.38 105 LYS A O 1
ATOM 878 N N . PHE A 1 106 ? 8.586 23.844 -3.674 1 80.19 106 PHE A N 1
ATOM 879 C CA . PHE A 1 106 ? 7.82 22.844 -4.398 1 80.19 106 PHE A CA 1
ATOM 880 C C . PHE A 1 106 ? 6.453 22.641 -3.756 1 80.19 106 PHE A C 1
ATOM 882 O O . PHE A 1 106 ? 6.234 23.031 -2.609 1 80.19 106 PHE A O 1
ATOM 889 N N . LEU A 1 107 ? 5.547 22.094 -4.48 1 81.69 107 LEU A N 1
ATOM 890 C CA . LEU A 1 107 ? 4.148 21.953 -4.102 1 81.69 107 LEU A CA 1
ATOM 891 C C . LEU A 1 107 ? 3.977 20.844 -3.059 1 81.69 107 LEU A C 1
ATOM 893 O O . LEU A 1 107 ? 4.406 19.719 -3.271 1 81.69 107 LEU A O 1
ATOM 897 N N . LEU A 1 108 ? 3.496 21.266 -1.954 1 88.25 108 LEU A N 1
ATOM 898 C CA . LEU A 1 108 ? 3.115 20.344 -0.885 1 88.25 108 LEU A CA 1
ATOM 899 C C . LEU A 1 108 ? 1.701 20.641 -0.396 1 88.25 108 LEU A C 1
ATOM 901 O O . LEU A 1 108 ? 1.267 21.797 -0.395 1 88.25 108 LEU A O 1
ATOM 905 N N . GLY A 1 109 ? 1.033 19.609 -0.054 1 92.88 109 GLY A N 1
ATOM 906 C CA . GLY A 1 109 ? -0.187 19.844 0.698 1 92.88 109 GLY A CA 1
ATOM 907 C C . GLY A 1 109 ? 0.043 20.672 1.951 1 92.88 109 GLY A C 1
ATOM 908 O O . GLY A 1 109 ? 1.066 20.531 2.621 1 92.88 109 GLY A O 1
ATOM 909 N N . SER A 1 110 ? -0.93 21.516 2.25 1 95.69 110 SER A N 1
ATOM 910 C CA . SER A 1 110 ? -0.795 22.406 3.404 1 95.69 110 SER A CA 1
ATOM 911 C C . SER A 1 110 ? -0.607 21.609 4.691 1 95.69 110 SER A C 1
ATOM 913 O O . SER A 1 110 ? 0.093 22.047 5.605 1 95.69 110 SER A O 1
ATOM 915 N N . ASP A 1 111 ? -1.2 20.438 4.773 1 97.19 111 ASP A N 1
ATOM 916 C CA . ASP A 1 111 ? -1.066 19.594 5.949 1 97.19 111 ASP A CA 1
ATOM 917 C C . ASP A 1 111 ? 0.361 19.062 6.086 1 97.19 111 ASP A C 1
ATOM 919 O O . ASP A 1 111 ? 0.931 19.078 7.18 1 97.19 111 ASP A O 1
ATOM 923 N N . VAL A 1 112 ? 0.958 18.609 4.961 1 97.44 112 VAL A N 1
ATOM 924 C CA . VAL A 1 112 ? 2.326 18.109 4.984 1 97.44 112 VAL A CA 1
ATOM 925 C C . VAL A 1 112 ? 3.287 19.234 5.371 1 97.44 112 VAL A C 1
ATOM 927 O O . VAL A 1 112 ? 4.176 19.031 6.203 1 97.44 112 VAL A O 1
ATOM 930 N N . PHE A 1 113 ? 3.096 20.406 4.742 1 97.06 113 PHE A N 1
ATOM 931 C CA . PHE A 1 113 ? 3.928 21.562 5.059 1 97.06 113 PHE A CA 1
ATOM 932 C C . PHE A 1 113 ? 3.834 21.906 6.539 1 97.06 113 PHE A C 1
ATOM 934 O O . PHE A 1 113 ? 4.852 22.125 7.195 1 97.06 113 PHE A O 1
ATOM 941 N N . ALA A 1 114 ? 2.643 21.922 7.043 1 98.06 114 ALA A N 1
ATOM 942 C CA . ALA A 1 114 ? 2.406 22.219 8.453 1 98.06 114 ALA A CA 1
ATOM 943 C C . ALA A 1 114 ? 3.125 21.219 9.352 1 98.06 114 ALA A C 1
ATOM 945 O O . ALA A 1 114 ? 3.717 21.594 10.367 1 98.06 114 ALA A O 1
ATOM 946 N N . ASN A 1 115 ? 3.066 19.938 9.008 1 98.44 115 ASN A N 1
ATOM 947 C CA . ASN A 1 115 ? 3.748 18.906 9.773 1 98.44 115 ASN A CA 1
ATOM 948 C C . ASN A 1 115 ? 5.25 19.156 9.859 1 98.44 115 ASN A C 1
ATOM 950 O O . ASN A 1 115 ? 5.844 19.047 10.938 1 98.44 115 ASN A O 1
ATOM 954 N N . LEU A 1 116 ? 5.816 19.5 8.727 1 97.81 116 LEU A N 1
ATOM 955 C CA . LEU A 1 116 ? 7.262 19.703 8.664 1 97.81 116 LEU A CA 1
ATOM 956 C C . LEU A 1 116 ? 7.688 20.922 9.469 1 97.81 116 LEU A C 1
ATOM 958 O O . LEU A 1 116 ? 8.703 20.891 10.164 1 97.81 116 LEU A O 1
ATOM 962 N N . VAL A 1 117 ? 6.906 21.953 9.391 1 96.81 117 VAL A N 1
ATOM 963 C CA . VAL A 1 117 ? 7.191 23.172 10.148 1 96.81 117 VAL A CA 1
ATOM 964 C C . VAL A 1 117 ? 7.086 22.875 11.648 1 96.81 117 VAL A C 1
ATOM 966 O O . VAL A 1 117 ? 7.973 23.234 12.422 1 96.81 117 VAL A O 1
ATOM 969 N N . ALA A 1 118 ? 6.02 22.188 12.031 1 97.88 118 ALA A N 1
ATOM 970 C CA . ALA A 1 118 ? 5.828 21.859 13.438 1 97.88 118 ALA A CA 1
ATOM 971 C C . ALA A 1 118 ? 6.961 20.969 13.953 1 97.88 118 ALA A C 1
ATOM 973 O O . ALA A 1 118 ? 7.391 21.109 15.102 1 97.88 118 ALA A O 1
ATOM 974 N N . ALA A 1 119 ? 7.438 20.078 13.109 1 98 119 ALA A N 1
ATOM 975 C CA . ALA A 1 119 ? 8.492 19.141 13.5 1 98 119 ALA A CA 1
ATOM 976 C C . ALA A 1 119 ? 9.758 19.875 13.906 1 98 119 ALA A C 1
ATOM 978 O O . ALA A 1 119 ? 10.484 19.438 14.797 1 98 119 ALA A O 1
ATOM 979 N N . ILE A 1 120 ? 10.039 20.969 13.25 1 97.19 120 ILE A N 1
ATOM 980 C CA . ILE A 1 120 ? 11.258 21.734 13.531 1 97.19 120 ILE A CA 1
ATOM 981 C C . ILE A 1 120 ? 10.984 22.75 14.633 1 97.19 120 ILE A C 1
ATOM 983 O O . ILE A 1 120 ? 11.75 22.844 15.602 1 97.19 120 ILE A O 1
ATOM 987 N N . GLU A 1 121 ? 9.891 23.469 14.539 1 96.31 121 GLU A N 1
ATOM 988 C CA . GLU A 1 121 ? 9.617 24.594 15.422 1 96.31 121 GLU A CA 1
ATOM 989 C C . GLU A 1 121 ? 9.281 24.125 16.828 1 96.31 121 GLU A C 1
ATOM 991 O O . GLU A 1 121 ? 9.633 24.781 17.812 1 96.31 121 GLU A O 1
ATOM 996 N N . ASN A 1 122 ? 8.555 22.984 16.922 1 95.06 122 ASN A N 1
ATOM 997 C CA . ASN A 1 122 ? 8.102 22.516 18.219 1 95.06 122 ASN A CA 1
ATOM 998 C C . ASN A 1 122 ? 9.203 21.766 18.969 1 95.06 122 ASN A C 1
ATOM 1000 O O . ASN A 1 122 ? 9.18 21.688 20.188 1 95.06 122 ASN A O 1
ATOM 1004 N N . TYR A 1 123 ? 10.039 21.281 17.969 1 90.81 123 TYR A N 1
ATOM 1005 C CA . TYR A 1 123 ? 11.062 20.438 18.562 1 90.81 123 TYR A CA 1
ATOM 1006 C C . TYR A 1 123 ? 12.461 21 18.297 1 90.81 123 TYR A C 1
ATOM 1008 O O . TYR A 1 123 ? 12.656 21.75 17.328 1 90.81 123 TYR A O 1
ATOM 1016 N N . SER A 1 124 ? 13.359 21.234 19.141 1 87.81 124 SER A N 1
ATOM 1017 C CA . SER A 1 124 ? 14.719 21.719 18.969 1 87.81 124 SER A CA 1
ATOM 1018 C C . SER A 1 124 ? 15.586 20.719 18.234 1 87.81 124 SER A C 1
ATOM 1020 O O . SER A 1 124 ? 16.75 20.5 18.594 1 87.81 124 SER A O 1
ATOM 1022 N N . PHE A 1 125 ? 14.898 20.125 17.109 1 94.38 125 PHE A N 1
ATOM 1023 C CA . PHE A 1 125 ? 15.633 19.125 16.344 1 94.38 125 PHE A CA 1
ATOM 1024 C C . PHE A 1 125 ? 16.297 19.75 15.125 1 94.38 125 PHE A C 1
ATOM 1026 O O . PHE A 1 125 ? 15.828 20.766 14.609 1 94.38 125 PHE A O 1
ATOM 1033 N N . GLU A 1 126 ? 17.359 19.172 14.734 1 96.81 126 GLU A N 1
ATOM 1034 C CA . GLU A 1 126 ? 18.078 19.641 13.555 1 96.81 126 GLU A CA 1
ATOM 1035 C C . GLU A 1 126 ? 17.562 18.984 12.281 1 96.81 126 GLU A C 1
ATOM 1037 O O . GLU A 1 126 ? 17.391 19.641 11.258 1 96.81 126 GLU A O 1
ATOM 1042 N N . ASN A 1 127 ? 17.391 17.656 12.328 1 98.19 127 ASN A N 1
ATOM 1043 C CA . ASN A 1 127 ? 16.875 16.844 11.234 1 98.19 127 ASN A CA 1
ATOM 1044 C C . ASN A 1 127 ? 15.75 15.938 11.695 1 98.19 127 ASN A C 1
ATOM 1046 O O . ASN A 1 127 ? 15.844 15.289 12.742 1 98.19 127 ASN A O 1
ATOM 1050 N N . VAL A 1 128 ? 14.664 15.953 10.914 1 98.75 128 VAL A N 1
ATOM 1051 C CA . VAL A 1 128 ? 13.508 15.172 11.344 1 98.75 128 VAL A CA 1
ATOM 1052 C C . VAL A 1 128 ? 12.914 14.438 10.141 1 98.75 128 VAL A C 1
ATOM 1054 O O . VAL A 1 128 ? 12.812 15 9.047 1 98.75 128 VAL A O 1
ATOM 1057 N N . LEU A 1 129 ? 12.648 13.195 10.312 1 98.88 129 LEU A N 1
ATOM 1058 C CA . LEU A 1 129 ? 11.758 12.453 9.422 1 98.88 129 LEU A CA 1
ATOM 1059 C C . LEU A 1 129 ? 10.336 12.43 9.977 1 98.88 129 LEU A C 1
ATOM 1061 O O . LEU A 1 129 ? 10.102 11.953 11.086 1 98.88 129 LEU A O 1
ATOM 1065 N N . VAL A 1 130 ? 9.422 12.977 9.211 1 98.88 130 VAL A N 1
ATOM 1066 C CA . VAL A 1 130 ? 8.031 13.062 9.648 1 98.88 130 VAL A CA 1
ATOM 1067 C C . VAL A 1 130 ? 7.195 12.039 8.875 1 98.88 130 VAL A C 1
ATOM 1069 O O . VAL A 1 130 ? 7.203 12.031 7.641 1 98.88 130 VAL A O 1
ATOM 1072 N N . VAL A 1 131 ? 6.527 11.203 9.57 1 98.88 131 VAL A N 1
ATOM 1073 C CA . VAL A 1 131 ? 5.625 10.211 8.992 1 98.88 131 VAL A CA 1
ATOM 1074 C C . VAL A 1 131 ? 4.188 10.523 9.391 1 98.88 131 VAL A C 1
ATOM 1076 O O . VAL A 1 131 ? 3.877 10.641 10.578 1 98.88 131 VAL A O 1
ATOM 1079 N N . ASP A 1 132 ? 3.357 10.75 8.461 1 98.69 132 ASP A N 1
ATOM 1080 C CA . ASP A 1 132 ? 1.936 10.977 8.695 1 98.69 132 ASP A CA 1
ATOM 1081 C C . ASP A 1 132 ? 1.098 9.836 8.125 1 98.69 132 ASP A C 1
ATOM 1083 O O . ASP A 1 132 ? 0.937 9.727 6.902 1 98.69 132 ASP A O 1
ATOM 1087 N N . LEU A 1 133 ? 0.566 9 8.969 1 98.12 133 LEU A N 1
ATOM 1088 C CA . LEU A 1 133 ? -0.277 7.883 8.555 1 98.12 133 LEU A CA 1
ATOM 1089 C C . LEU A 1 133 ? -1.75 8.281 8.57 1 98.12 133 LEU A C 1
ATOM 1091 O O . LEU A 1 133 ? -2.465 7.98 9.531 1 98.12 133 LEU A O 1
ATOM 1095 N N . GLY A 1 134 ? -2.217 8.844 7.539 1 96.12 134 GLY A N 1
ATOM 1096 C CA . GLY A 1 134 ? -3.605 9.234 7.355 1 96.12 134 GLY A CA 1
ATOM 1097 C C . GLY A 1 134 ? -4.258 8.578 6.156 1 96.12 134 GLY A C 1
ATOM 1098 O O . GLY A 1 134 ? -4.109 7.371 5.945 1 96.12 134 GLY A O 1
ATOM 1099 N N . THR A 1 135 ? -5.023 9.461 5.375 1 94.31 135 THR A N 1
ATOM 1100 C CA . THR A 1 135 ? -5.574 8.984 4.113 1 94.31 135 THR A CA 1
ATOM 1101 C C . THR A 1 135 ? -4.465 8.523 3.176 1 94.31 135 THR A C 1
ATOM 1103 O O . THR A 1 135 ? -4.543 7.434 2.602 1 94.31 135 THR A O 1
ATOM 1106 N N . ALA A 1 136 ? -3.547 9.375 3.061 1 96.44 136 ALA A N 1
ATOM 1107 C CA . ALA A 1 136 ? -2.268 8.984 2.473 1 96.44 136 ALA A CA 1
ATOM 1108 C C . ALA A 1 136 ? -1.199 8.812 3.549 1 96.44 136 ALA A C 1
ATOM 1110 O O . ALA A 1 136 ? -1.367 9.273 4.68 1 96.44 136 ALA A O 1
ATOM 1111 N N . CYS A 1 137 ? -0.23 8.047 3.293 1 97.81 137 CYS A N 1
ATOM 1112 C CA . CYS A 1 137 ? 0.976 7.984 4.109 1 97.81 137 CYS A CA 1
ATOM 1113 C C . CYS A 1 137 ? 2.074 8.867 3.525 1 97.81 137 CYS A C 1
ATOM 1115 O O . CYS A 1 137 ? 2.559 8.609 2.422 1 97.81 137 CYS A O 1
ATOM 1117 N N . THR A 1 138 ? 2.436 9.906 4.215 1 98.38 138 THR A N 1
ATOM 1118 C CA . THR A 1 138 ? 3.506 10.789 3.768 1 98.38 138 THR A CA 1
ATOM 1119 C C . THR A 1 138 ? 4.734 10.648 4.664 1 98.38 138 THR A C 1
ATOM 1121 O O . THR A 1 138 ? 4.609 10.586 5.891 1 98.38 138 THR A O 1
ATOM 1124 N N . ILE A 1 139 ? 5.852 10.516 4.066 1 98.88 139 ILE A N 1
ATOM 1125 C CA . ILE A 1 139 ? 7.133 10.453 4.762 1 98.88 139 ILE A CA 1
ATOM 1126 C C . ILE A 1 139 ? 8.078 11.5 4.18 1 98.88 139 ILE A C 1
ATOM 1128 O O . ILE A 1 139 ? 8.586 11.344 3.066 1 98.88 139 ILE A O 1
ATOM 1132 N N . PHE A 1 140 ? 8.297 12.555 4.945 1 98.56 140 PHE A N 1
ATOM 1133 C CA . PHE A 1 140 ? 9.109 13.656 4.465 1 98.56 140 PHE A CA 1
ATOM 1134 C C . PHE A 1 140 ? 10.211 14 5.465 1 98.56 140 PHE A C 1
ATOM 1136 O O . PHE A 1 140 ? 10 13.938 6.676 1 98.56 140 PHE A O 1
ATOM 1143 N N . ALA A 1 141 ? 11.336 14.359 4.934 1 98.06 141 ALA A N 1
ATOM 1144 C CA . ALA A 1 141 ? 12.469 14.789 5.754 1 98.06 141 ALA A CA 1
ATOM 1145 C C . ALA A 1 141 ? 12.648 16.297 5.691 1 98.06 141 ALA A C 1
ATOM 1147 O O . ALA A 1 141 ? 12.492 16.906 4.629 1 98.06 141 ALA A O 1
ATOM 1148 N N . VAL A 1 142 ? 12.984 16.844 6.82 1 97.25 142 VAL A N 1
ATOM 1149 C CA . VAL A 1 142 ? 13.219 18.281 6.902 1 97.25 142 VAL A CA 1
ATOM 1150 C C . VAL A 1 142 ? 14.422 18.562 7.809 1 97.25 142 VAL A C 1
ATOM 1152 O O . VAL A 1 142 ? 14.625 17.859 8.805 1 97.25 142 VAL A O 1
ATOM 1155 N N . SER A 1 143 ? 15.188 19.5 7.445 1 96.5 143 SER A N 1
ATOM 1156 C CA . SER A 1 143 ? 16.375 19.938 8.18 1 96.5 143 SER A CA 1
ATOM 1157 C C . SER A 1 143 ? 16.297 21.422 8.508 1 96.5 143 SER A C 1
ATOM 1159 O O . SER A 1 143 ? 15.906 22.234 7.66 1 96.5 143 SER A O 1
ATOM 1161 N N . ARG A 1 144 ? 16.625 21.781 9.75 1 95.81 144 ARG A N 1
ATOM 1162 C CA . ARG A 1 144 ? 16.703 23.188 10.125 1 95.81 144 ARG A CA 1
ATOM 1163 C C . ARG A 1 144 ? 17.688 23.938 9.234 1 95.81 144 ARG A C 1
ATOM 1165 O O . ARG A 1 144 ? 17.422 25.078 8.828 1 95.81 144 ARG A O 1
ATOM 1172 N N . GLN A 1 145 ? 18.734 23.297 8.875 1 94.56 145 GLN A N 1
ATOM 1173 C CA . GLN A 1 145 ? 19.812 23.922 8.102 1 94.56 145 GLN A CA 1
ATOM 1174 C C . GLN A 1 145 ? 19.5 23.875 6.609 1 94.56 145 GLN A C 1
ATOM 1176 O O . GLN A 1 145 ? 19.734 24.859 5.898 1 94.56 145 GLN A O 1
ATOM 1181 N N . ASP A 1 146 ? 18.938 22.766 6.121 1 94.62 146 ASP A N 1
ATOM 1182 C CA . ASP A 1 146 ? 18.875 22.531 4.684 1 94.62 146 ASP A CA 1
ATOM 1183 C C . ASP A 1 146 ? 17.438 22.719 4.16 1 94.62 146 ASP A C 1
ATOM 1185 O O . ASP A 1 146 ? 17.219 22.75 2.947 1 94.62 146 ASP A O 1
ATOM 1189 N N . GLY A 1 147 ? 16.453 22.859 5.105 1 95.69 147 GLY A N 1
ATOM 1190 C CA . GLY A 1 147 ? 15.062 22.938 4.676 1 95.69 147 GLY A CA 1
ATOM 1191 C C . GLY A 1 147 ? 14.445 21.578 4.387 1 95.69 147 GLY A C 1
ATOM 1192 O O . GLY A 1 147 ? 14.891 20.562 4.93 1 95.69 147 GLY A O 1
ATOM 1193 N N . ILE A 1 148 ? 13.453 21.625 3.623 1 96.44 148 ILE A N 1
ATOM 1194 C CA . ILE A 1 148 ? 12.758 20.406 3.271 1 96.44 148 ILE A CA 1
ATOM 1195 C C . ILE A 1 148 ? 13.586 19.609 2.264 1 96.44 148 ILE A C 1
ATOM 1197 O O . ILE A 1 148 ? 13.906 20.109 1.184 1 96.44 148 ILE A O 1
ATOM 1201 N N . LEU A 1 149 ? 13.836 18.375 2.586 1 96.12 149 LEU A N 1
ATOM 1202 C CA . LEU A 1 149 ? 14.719 17.547 1.774 1 96.12 149 LEU A CA 1
ATOM 1203 C C . LEU A 1 149 ? 13.93 16.75 0.746 1 96.12 149 LEU A C 1
ATOM 1205 O O . LEU A 1 149 ? 14.492 16.234 -0.221 1 96.12 149 LEU A O 1
ATOM 1209 N N . GLY A 1 150 ? 12.586 16.609 0.952 1 96.38 150 GLY A N 1
ATOM 1210 C CA . GLY A 1 150 ? 11.719 15.812 0.1 1 96.38 150 GLY A CA 1
ATOM 1211 C C . GLY A 1 150 ? 11.055 14.664 0.833 1 96.38 150 GLY A C 1
ATOM 1212 O O . GLY A 1 150 ? 11.164 14.555 2.057 1 96.38 150 GLY A O 1
ATOM 1213 N N . GLY A 1 151 ? 10.328 13.922 0.007 1 97.75 151 GLY A N 1
ATOM 1214 C CA . GLY A 1 151 ? 9.641 12.812 0.663 1 97.75 151 GLY A CA 1
ATOM 1215 C C . GLY A 1 151 ? 8.945 11.883 -0.309 1 97.75 151 GLY A C 1
ATOM 1216 O O . GLY A 1 151 ? 9.117 12 -1.523 1 97.75 151 GLY A O 1
ATOM 1217 N N . ILE A 1 152 ? 8.258 10.938 0.256 1 98.5 152 ILE A N 1
ATOM 1218 C CA . ILE A 1 152 ? 7.48 9.969 -0.51 1 98.5 152 ILE A CA 1
ATOM 1219 C C . ILE A 1 152 ? 6.027 9.992 -0.04 1 98.5 152 ILE A C 1
ATOM 1221 O O . ILE A 1 152 ? 5.742 10.375 1.097 1 98.5 152 ILE A O 1
ATOM 1225 N N . ILE A 1 153 ? 5.117 9.641 -0.919 1 97.88 153 ILE A N 1
ATOM 1226 C CA . ILE A 1 153 ? 3.686 9.586 -0.646 1 97.88 153 ILE A CA 1
ATOM 1227 C C . ILE A 1 153 ? 3.141 8.211 -1.022 1 97.88 153 ILE A C 1
ATOM 1229 O O . ILE A 1 153 ? 3.352 7.734 -2.143 1 97.88 153 ILE A O 1
ATOM 1233 N N . ASN A 1 154 ? 2.506 7.59 -0.134 1 97.5 154 ASN A N 1
ATOM 1234 C CA . ASN A 1 154 ? 1.882 6.281 -0.295 1 97.5 154 ASN A CA 1
ATOM 1235 C C . ASN A 1 154 ? 0.401 6.316 0.072 1 97.5 154 ASN A C 1
ATOM 1237 O O . ASN A 1 154 ? -0.07 7.281 0.674 1 97.5 154 ASN A O 1
ATOM 1241 N N . SER A 1 155 ? -0.303 5.266 -0.338 1 96.75 155 SER A N 1
ATOM 1242 C CA . SER A 1 155 ? -1.648 5.105 0.204 1 96.75 155 SER A CA 1
ATOM 1243 C C . SER A 1 155 ? -1.614 4.875 1.711 1 96.75 155 SER A C 1
ATOM 1245 O O . SER A 1 155 ? -0.711 4.211 2.223 1 96.75 155 SER A O 1
ATOM 1247 N N . GLY A 1 156 ? -2.531 5.422 2.348 1 97.31 156 GLY A N 1
ATOM 1248 C CA . GLY A 1 156 ? -2.645 5.137 3.77 1 97.31 156 GLY A CA 1
ATOM 1249 C C . GLY A 1 156 ? -3.086 3.715 4.059 1 97.31 156 GLY A C 1
ATOM 1250 O O . GLY A 1 156 ? -3.561 3.012 3.162 1 97.31 156 GLY A O 1
ATOM 1251 N N . PRO A 1 157 ? -2.959 3.277 5.277 1 96.94 157 PRO A N 1
ATOM 1252 C CA . PRO A 1 157 ? -3.23 1.884 5.641 1 96.94 157 PRO A CA 1
ATOM 1253 C C . PRO A 1 157 ? -4.668 1.465 5.332 1 96.94 157 PRO A C 1
ATOM 1255 O O . PRO A 1 157 ? -4.895 0.387 4.777 1 96.94 157 PRO A O 1
ATOM 1258 N N . LEU A 1 158 ? -5.648 2.273 5.621 1 95.75 158 LEU A N 1
ATOM 1259 C CA . LEU A 1 158 ? -7.047 1.88 5.461 1 95.75 158 LEU A CA 1
ATOM 1260 C C . LEU A 1 158 ? -7.422 1.808 3.984 1 95.75 158 LEU A C 1
ATOM 1262 O O . LEU A 1 158 ? -8.109 0.875 3.559 1 95.75 158 LEU A O 1
ATOM 1266 N N . ILE A 1 159 ? -6.969 2.812 3.287 1 94.94 159 ILE A N 1
ATOM 1267 C CA . ILE A 1 159 ? -7.215 2.824 1.85 1 94.94 159 ILE A CA 1
ATOM 1268 C C . ILE A 1 159 ? -6.559 1.608 1.202 1 94.94 159 ILE A C 1
ATOM 1270 O O . ILE A 1 159 ? -7.16 0.942 0.359 1 94.94 159 ILE A O 1
ATOM 1274 N N . ASN A 1 160 ? -5.387 1.376 1.585 1 95.31 160 ASN A N 1
ATOM 1275 C CA . ASN A 1 160 ? -4.641 0.225 1.091 1 95.31 160 ASN A CA 1
ATOM 1276 C C . ASN A 1 160 ? -5.355 -1.086 1.411 1 95.31 160 ASN A C 1
ATOM 1278 O O . ASN A 1 160 ? -5.562 -1.917 0.526 1 95.31 160 ASN A O 1
ATOM 1282 N N . PHE A 1 161 ? -5.82 -1.279 2.596 1 96.25 161 PHE A N 1
ATOM 1283 C CA . PHE A 1 161 ? -6.531 -2.461 3.07 1 96.25 161 PHE A CA 1
ATOM 1284 C C . PHE A 1 161 ? -7.824 -2.668 2.289 1 96.25 161 PHE A C 1
ATOM 1286 O O . PHE A 1 161 ? -8.062 -3.754 1.757 1 96.25 161 PHE A O 1
ATOM 1293 N N . ASN A 1 162 ? -8.602 -1.649 2.154 1 95.5 162 ASN A N 1
ATOM 1294 C CA . ASN A 1 162 ? -9.891 -1.734 1.477 1 95.5 162 ASN A CA 1
ATOM 1295 C C . ASN A 1 162 ? -9.727 -2.004 -0.016 1 95.5 162 ASN A C 1
ATOM 1297 O O . ASN A 1 162 ? -10.531 -2.717 -0.617 1 95.5 162 ASN A O 1
ATOM 1301 N N . SER A 1 163 ? -8.711 -1.384 -0.553 1 95 163 SER A N 1
ATOM 1302 C CA . SER A 1 163 ? -8.477 -1.583 -1.979 1 95 163 SER A CA 1
ATOM 1303 C C . SER A 1 163 ? -8.18 -3.045 -2.291 1 95 163 SER A C 1
ATOM 1305 O O . SER A 1 163 ? -8.633 -3.574 -3.309 1 95 163 SER A O 1
ATOM 1307 N N . LEU A 1 164 ? -7.387 -3.699 -1.443 1 95.94 164 LEU A N 1
ATOM 1308 C CA . LEU A 1 164 ? -7.109 -5.121 -1.611 1 95.94 164 LEU A CA 1
ATOM 1309 C C . LEU A 1 164 ? -8.398 -5.938 -1.535 1 95.94 164 LEU A C 1
ATOM 1311 O O . LEU A 1 164 ? -8.672 -6.762 -2.412 1 95.94 164 LEU A O 1
ATOM 1315 N N . LEU A 1 165 ? -9.211 -5.699 -0.537 1 95.38 165 LEU A N 1
ATOM 1316 C CA . LEU A 1 165 ? -10.445 -6.445 -0.312 1 95.38 165 LEU A CA 1
ATOM 1317 C C . LEU A 1 165 ? -11.422 -6.242 -1.463 1 95.38 165 LEU A C 1
ATOM 1319 O O . LEU A 1 165 ? -12.133 -7.168 -1.85 1 95.38 165 LEU A O 1
ATOM 1323 N N . ASP A 1 166 ? -11.391 -5.059 -2.02 1 93.81 166 ASP A N 1
ATOM 1324 C CA . ASP A 1 166 ? -12.328 -4.711 -3.086 1 93.81 166 ASP A CA 1
ATOM 1325 C C . ASP A 1 166 ? -11.914 -5.355 -4.406 1 93.81 166 ASP A C 1
ATOM 1327 O O . ASP A 1 166 ? -12.727 -5.48 -5.324 1 93.81 166 ASP A O 1
ATOM 1331 N N . ASN A 1 167 ? -10.656 -5.758 -4.484 1 93 167 ASN A N 1
ATOM 1332 C CA . ASN A 1 167 ? -10.172 -6.195 -5.793 1 93 167 ASN A CA 1
ATOM 1333 C C . ASN A 1 167 ? -9.836 -7.684 -5.793 1 93 167 ASN A C 1
ATOM 1335 O O . ASN A 1 167 ? -9.539 -8.258 -6.844 1 93 167 ASN A O 1
ATOM 1339 N N . ALA A 1 168 ? -9.812 -8.328 -4.684 1 90.31 168 ALA A N 1
ATOM 1340 C CA . ALA A 1 168 ? -9.562 -9.758 -4.582 1 90.31 168 ALA A CA 1
ATOM 1341 C C . ALA A 1 168 ? -10.859 -10.539 -4.395 1 90.31 168 ALA A C 1
ATOM 1343 O O . ALA A 1 168 ? -11.461 -10.508 -3.318 1 90.31 168 ALA A O 1
ATOM 1344 N N . TYR A 1 169 ? -11.195 -11.32 -5.309 1 87.94 169 TYR A N 1
ATOM 1345 C CA . TYR A 1 169 ? -12.5 -11.969 -5.371 1 87.94 169 TYR A CA 1
ATOM 1346 C C . TYR A 1 169 ? -12.688 -12.938 -4.207 1 87.94 169 TYR A C 1
ATOM 1348 O O . TYR A 1 169 ? -13.773 -13 -3.615 1 87.94 169 TYR A O 1
ATOM 1356 N N . LEU A 1 170 ? -11.664 -13.625 -3.807 1 89.25 170 LEU A N 1
ATOM 1357 C CA . LEU A 1 170 ? -11.805 -14.711 -2.846 1 89.25 170 LEU A CA 1
ATOM 1358 C C . LEU A 1 170 ? -11.633 -14.203 -1.419 1 89.25 170 LEU A C 1
ATOM 1360 O O . LEU A 1 170 ? -11.844 -14.953 -0.46 1 89.25 170 LEU A O 1
ATOM 1364 N N . ILE A 1 171 ? -11.25 -12.992 -1.293 1 90.75 171 ILE A N 1
ATOM 1365 C CA . ILE A 1 171 ? -11.016 -12.492 0.055 1 90.75 171 ILE A CA 1
ATOM 1366 C C . ILE A 1 171 ? -12.289 -11.852 0.601 1 90.75 171 ILE A C 1
ATOM 1368 O O . ILE A 1 171 ? -12.742 -10.828 0.094 1 90.75 171 ILE A O 1
ATOM 1372 N N . LYS A 1 172 ? -12.828 -12.469 1.583 1 89.94 172 LYS A N 1
ATOM 1373 C CA . LYS A 1 172 ? -14 -11.922 2.27 1 89.94 172 LYS A CA 1
ATOM 1374 C C . LYS A 1 172 ? -13.617 -10.742 3.148 1 89.94 172 LYS A C 1
ATOM 1376 O O . LYS A 1 172 ? -12.484 -10.664 3.639 1 89.94 172 LYS A O 1
ATOM 1381 N N . LYS A 1 173 ? -14.562 -9.828 3.346 1 92.5 173 LYS A N 1
ATOM 1382 C CA . LYS A 1 173 ? -14.328 -8.672 4.207 1 92.5 173 LYS A CA 1
ATOM 1383 C C . LYS A 1 173 ? -14.195 -9.094 5.668 1 92.5 173 LYS A C 1
ATOM 1385 O O . LYS A 1 173 ? -14.93 -9.969 6.133 1 92.5 173 LYS A O 1
ATOM 1390 N N . PHE A 1 174 ? -13.281 -8.562 6.332 1 95 174 PHE A N 1
ATOM 1391 C CA . PHE A 1 174 ? -13.039 -8.797 7.75 1 95 174 PHE A CA 1
ATOM 1392 C C . PHE A 1 174 ? -12.445 -7.562 8.414 1 95 174 PHE A C 1
ATOM 1394 O O . PHE A 1 174 ? -11.93 -6.676 7.73 1 95 174 PHE A O 1
ATOM 1401 N N . PRO A 1 175 ? -12.594 -7.465 9.703 1 94.75 175 PRO A N 1
ATOM 1402 C CA . PRO A 1 175 ? -12.023 -6.301 10.391 1 94.75 175 PRO A CA 1
ATOM 1403 C C . PRO A 1 175 ? -10.5 -6.375 10.508 1 94.75 175 PRO A C 1
ATOM 1405 O O . PRO A 1 175 ? -9.93 -7.469 10.555 1 94.75 175 PRO A O 1
ATOM 1408 N N . ILE A 1 176 ? -9.875 -5.258 10.57 1 95.81 176 ILE A N 1
ATOM 1409 C CA . ILE A 1 176 ? -8.43 -5.16 10.789 1 95.81 176 ILE A CA 1
ATOM 1410 C C . ILE A 1 176 ? -8.086 -5.637 12.195 1 95.81 176 ILE A C 1
ATOM 1412 O O . ILE A 1 176 ? -8.789 -5.312 13.156 1 95.81 176 ILE A O 1
ATOM 1416 N N . SER A 1 177 ? -7.047 -6.422 12.32 1 94.44 177 SER A N 1
ATOM 1417 C CA . SER A 1 177 ? -6.562 -6.891 13.609 1 94.44 177 SER A CA 1
ATOM 1418 C C . SER A 1 177 ? -5.039 -6.996 13.625 1 94.44 177 SER A C 1
ATOM 1420 O O . SER A 1 177 ? -4.418 -7.234 12.586 1 94.44 177 SER A O 1
ATOM 1422 N N . THR A 1 178 ? -4.469 -6.785 14.781 1 92.88 178 THR A N 1
ATOM 1423 C CA . THR A 1 178 ? -3.02 -6.887 14.93 1 92.88 178 THR A CA 1
ATOM 1424 C C . THR A 1 178 ? -2.545 -8.312 14.648 1 92.88 178 THR A C 1
ATOM 1426 O O . THR A 1 178 ? -3.08 -9.266 15.211 1 92.88 178 THR A O 1
ATOM 1429 N N . PRO A 1 179 ? -1.556 -8.406 13.797 1 93.94 179 PRO A N 1
ATOM 1430 C CA . PRO A 1 179 ? -1.06 -9.758 13.523 1 93.94 179 PRO A CA 1
ATOM 1431 C C . PRO A 1 179 ? -0.238 -10.336 14.672 1 93.94 179 PRO A C 1
ATOM 1433 O O . PRO A 1 179 ? 0.414 -9.578 15.406 1 93.94 179 PRO A O 1
ATOM 1436 N N . ASN A 1 180 ? -0.204 -11.656 14.75 1 90.88 180 ASN A N 1
ATOM 1437 C CA . ASN A 1 180 ? 0.565 -12.344 15.781 1 90.88 180 ASN A CA 1
ATOM 1438 C C . ASN A 1 180 ? 1.98 -12.656 15.305 1 90.88 180 ASN A C 1
ATOM 1440 O O . ASN A 1 180 ? 2.896 -12.797 16.125 1 90.88 180 ASN A O 1
ATOM 1444 N N . ASN A 1 181 ? 2.074 -12.836 14.031 1 94.75 181 ASN A N 1
ATOM 1445 C CA . ASN A 1 181 ? 3.332 -13.242 13.406 1 94.75 181 ASN A CA 1
ATOM 1446 C C . ASN A 1 181 ? 3.562 -12.508 12.086 1 94.75 181 ASN A C 1
ATOM 1448 O O . ASN A 1 181 ? 2.623 -11.969 11.5 1 94.75 181 ASN A O 1
ATOM 1452 N N . LEU A 1 182 ? 4.805 -12.461 11.711 1 97.56 182 LEU A N 1
ATOM 1453 C CA . LEU A 1 182 ? 5.121 -11.922 10.391 1 97.56 182 LEU A CA 1
ATOM 1454 C C . LEU A 1 182 ? 4.492 -12.773 9.289 1 97.56 182 LEU A C 1
ATOM 1456 O O . LEU A 1 182 ? 3.738 -12.258 8.461 1 97.56 182 LEU A O 1
ATOM 1460 N N . LEU A 1 183 ? 4.793 -14.062 9.375 1 97.44 183 LEU A N 1
ATOM 1461 C CA . LEU A 1 183 ? 4.184 -14.984 8.43 1 97.44 183 LEU A CA 1
ATOM 1462 C C . LEU A 1 183 ? 2.938 -15.633 9.023 1 97.44 183 LEU A C 1
ATOM 1464 O O . LEU A 1 183 ? 2.998 -16.234 10.102 1 97.44 183 LEU A O 1
ATOM 1468 N N . GLU A 1 184 ? 1.837 -15.477 8.312 1 96.38 184 GLU A N 1
ATOM 1469 C CA . GLU A 1 184 ? 0.564 -16.031 8.758 1 96.38 184 GLU A CA 1
ATOM 1470 C C . GLU A 1 184 ? 0.108 -17.172 7.844 1 96.38 184 GLU A C 1
ATOM 1472 O O . GLU A 1 184 ? 0.594 -17.312 6.719 1 96.38 184 GLU A O 1
ATOM 1477 N N . ARG A 1 185 ? -0.886 -17.953 8.289 1 93.94 185 ARG A N 1
ATOM 1478 C CA . ARG A 1 185 ? -1.313 -19.141 7.555 1 93.94 185 ARG A CA 1
ATOM 1479 C C . ARG A 1 185 ? -2.812 -19.109 7.277 1 93.94 185 ARG A C 1
ATOM 1481 O O . ARG A 1 185 ? -3.42 -20.141 6.984 1 93.94 185 ARG A O 1
ATOM 1488 N N . THR A 1 186 ? -3.416 -17.969 7.477 1 93 186 THR A N 1
ATOM 1489 C CA . THR A 1 186 ? -4.793 -17.703 7.07 1 93 186 THR A CA 1
ATOM 1490 C C . THR A 1 186 ? -4.871 -16.484 6.172 1 93 186 THR A C 1
ATOM 1492 O O . THR A 1 186 ? -4.008 -15.602 6.238 1 93 186 THR A O 1
ATOM 1495 N N . THR A 1 187 ? -5.828 -16.5 5.395 1 93.62 187 THR A N 1
ATOM 1496 C CA . THR A 1 187 ? -5.977 -15.359 4.488 1 93.62 187 THR A CA 1
ATOM 1497 C C . THR A 1 187 ? -6.082 -14.055 5.266 1 93.62 187 THR A C 1
ATOM 1499 O O . THR A 1 187 ? -5.348 -13.102 4.992 1 93.62 187 THR A O 1
ATOM 1502 N N . SER A 1 188 ? -6.965 -14 6.285 1 95.19 188 SER A N 1
ATOM 1503 C CA . SER A 1 188 ? -7.152 -12.789 7.074 1 95.19 188 SER A CA 1
ATOM 1504 C C . SER A 1 188 ? -5.883 -12.422 7.832 1 95.19 188 SER A C 1
ATOM 1506 O O . SER A 1 188 ? -5.52 -11.242 7.906 1 95.19 188 SER A O 1
ATOM 1508 N N . GLY A 1 189 ? -5.234 -13.445 8.391 1 96.25 189 GLY A N 1
ATOM 1509 C CA . GLY A 1 189 ? -3.969 -13.195 9.062 1 96.25 189 GLY A CA 1
ATOM 1510 C C . GLY A 1 189 ? -2.9 -12.641 8.141 1 96.25 189 GLY A C 1
ATOM 1511 O O . GLY A 1 189 ? -2.203 -11.688 8.5 1 96.25 189 GLY A O 1
ATOM 1512 N N . SER A 1 190 ? -2.783 -13.234 6.988 1 97.19 190 SER A N 1
ATOM 1513 C CA . SER A 1 190 ? -1.779 -12.828 6.012 1 97.19 190 SER A CA 1
ATOM 1514 C C . SER A 1 190 ? -2.018 -11.398 5.535 1 97.19 190 SER A C 1
ATOM 1516 O O . SER A 1 190 ? -1.067 -10.641 5.336 1 97.19 190 SER A O 1
ATOM 1518 N N . VAL A 1 191 ? -3.289 -11.078 5.367 1 97.12 191 VAL A N 1
ATOM 1519 C CA . VAL A 1 191 ? -3.639 -9.734 4.918 1 97.12 191 VAL A CA 1
ATOM 1520 C C . VAL A 1 191 ? -3.316 -8.727 6.02 1 97.12 191 VAL A C 1
ATOM 1522 O O . VAL A 1 191 ? -2.717 -7.68 5.754 1 97.12 191 VAL A O 1
ATOM 1525 N N . ASN A 1 192 ? -3.678 -9.062 7.246 1 97.38 192 ASN A N 1
ATOM 1526 C CA . ASN A 1 192 ? -3.363 -8.18 8.367 1 97.38 192 ASN A CA 1
ATOM 1527 C C . ASN A 1 192 ? -1.857 -8.008 8.539 1 97.38 192 ASN A C 1
ATOM 1529 O O . ASN A 1 192 ? -1.368 -6.895 8.719 1 97.38 192 ASN A O 1
ATOM 1533 N N . SER A 1 193 ? -1.139 -9.117 8.516 1 97.94 193 SER A N 1
ATOM 1534 C CA . SER A 1 193 ? 0.314 -9.047 8.633 1 97.94 193 SER A CA 1
ATOM 1535 C C . SER A 1 193 ? 0.916 -8.188 7.52 1 97.94 193 SER A C 1
ATOM 1537 O O . SER A 1 193 ? 1.77 -7.336 7.777 1 97.94 193 SER A O 1
ATOM 1539 N N . GLY A 1 194 ? 0.41 -8.406 6.316 1 97.94 194 GLY A N 1
ATOM 1540 C CA . GLY A 1 194 ? 0.861 -7.59 5.199 1 97.94 194 GLY A CA 1
ATOM 1541 C C . GLY A 1 194 ? 0.631 -6.105 5.414 1 97.94 194 GLY A C 1
ATOM 1542 O O . GLY A 1 194 ? 1.519 -5.293 5.152 1 97.94 194 GLY A O 1
ATOM 1543 N N . LEU A 1 195 ? -0.519 -5.816 5.875 1 96.69 195 LEU A N 1
ATOM 1544 C CA . LEU A 1 195 ? -0.89 -4.426 6.125 1 96.69 195 LEU A CA 1
ATOM 1545 C C . LEU A 1 195 ? 0.053 -3.787 7.137 1 96.69 195 LEU A C 1
ATOM 1547 O O . LEU A 1 195 ? 0.629 -2.729 6.875 1 96.69 195 LEU A O 1
ATOM 1551 N N . PHE A 1 196 ? 0.303 -4.406 8.211 1 97.31 196 PHE A N 1
ATOM 1552 C CA . PHE A 1 196 ? 1.074 -3.846 9.312 1 97.31 196 PHE A CA 1
ATOM 1553 C C . PHE A 1 196 ? 2.555 -3.783 8.961 1 97.31 196 PHE A C 1
ATOM 1555 O O . PHE A 1 196 ? 3.189 -2.736 9.102 1 97.31 196 PHE A O 1
ATOM 1562 N N . TYR A 1 197 ? 3.068 -4.789 8.445 1 97.81 197 TYR A N 1
ATOM 1563 C CA . TYR A 1 197 ? 4.508 -4.867 8.227 1 97.81 197 TYR A CA 1
ATOM 1564 C C . TYR A 1 197 ? 4.926 -4.047 7.012 1 97.81 197 TYR A C 1
ATOM 1566 O O . TYR A 1 197 ? 6.078 -3.623 6.91 1 97.81 197 TYR A O 1
ATOM 1574 N N . GLN A 1 198 ? 3.998 -3.863 6.133 1 97.81 198 GLN A N 1
ATOM 1575 C CA . GLN A 1 198 ? 4.301 -3.01 4.988 1 97.81 198 GLN A CA 1
ATOM 1576 C C . GLN A 1 198 ? 4.746 -1.622 5.445 1 97.81 198 GLN A C 1
ATOM 1578 O O . GLN A 1 198 ? 5.754 -1.1 4.957 1 97.81 198 GLN A O 1
ATOM 1583 N N . TYR A 1 199 ? 4.066 -1.062 6.336 1 98.19 199 TYR A N 1
ATOM 1584 C CA . TYR A 1 199 ? 4.383 0.294 6.77 1 98.19 199 TYR A CA 1
ATOM 1585 C C . TYR A 1 199 ? 5.539 0.295 7.766 1 98.19 199 TYR A C 1
ATOM 1587 O O . TYR A 1 199 ? 6.32 1.245 7.812 1 98.19 199 TYR A O 1
ATOM 1595 N N . LYS A 1 200 ? 5.637 -0.785 8.562 1 98.06 200 LYS A N 1
ATOM 1596 C CA . LYS A 1 200 ? 6.828 -0.927 9.391 1 98.06 200 LYS A CA 1
ATOM 1597 C C . LYS A 1 200 ? 8.094 -0.862 8.547 1 98.06 200 LYS A C 1
ATOM 1599 O O . LYS A 1 200 ? 8.992 -0.06 8.82 1 98.06 200 LYS A O 1
ATOM 1604 N N . TYR A 1 201 ? 8.117 -1.694 7.535 1 98.62 201 TYR A N 1
ATOM 1605 C CA . TYR A 1 201 ? 9.32 -1.781 6.707 1 98.62 201 TYR A CA 1
ATOM 1606 C C . TYR A 1 201 ? 9.531 -0.493 5.922 1 98.62 201 TYR A C 1
ATOM 1608 O O . TYR A 1 201 ? 10.672 -0.073 5.707 1 98.62 201 TYR A O 1
ATOM 1616 N N . LEU A 1 202 ? 8.461 0.105 5.488 1 98.56 202 LEU A N 1
ATOM 1617 C CA . LEU A 1 202 ? 8.562 1.361 4.754 1 98.56 202 LEU A CA 1
ATOM 1618 C C . LEU A 1 202 ? 9.211 2.443 5.609 1 98.56 202 LEU A C 1
ATOM 1620 O O . LEU A 1 202 ? 10.211 3.041 5.207 1 98.56 202 LEU A O 1
ATOM 1624 N N . ILE A 1 203 ? 8.703 2.666 6.805 1 98.75 203 ILE A N 1
ATOM 1625 C CA . ILE A 1 203 ? 9.172 3.729 7.691 1 98.75 203 ILE A CA 1
ATOM 1626 C C . ILE A 1 203 ? 10.617 3.463 8.102 1 98.75 203 ILE A C 1
ATOM 1628 O O . ILE A 1 203 ? 11.469 4.344 7.984 1 98.75 203 ILE A O 1
ATOM 1632 N N . GLU A 1 204 ? 10.852 2.248 8.508 1 98.69 204 GLU A N 1
ATOM 1633 C CA . GLU A 1 204 ? 12.195 1.916 8.984 1 98.69 204 GLU A CA 1
ATOM 1634 C C . GLU A 1 204 ? 13.195 1.917 7.832 1 98.69 204 GLU A C 1
ATOM 1636 O O . GLU A 1 204 ? 14.359 2.297 8.016 1 98.69 204 GLU A O 1
ATOM 1641 N N . GLY A 1 205 ? 12.727 1.463 6.664 1 98.5 205 GLY A N 1
ATOM 1642 C CA . GLY A 1 205 ? 13.586 1.488 5.496 1 98.5 205 GLY A CA 1
ATOM 1643 C C . GLY A 1 205 ? 13.977 2.893 5.07 1 98.5 205 GLY A C 1
ATOM 1644 O O . GLY A 1 205 ? 15.156 3.17 4.832 1 98.5 205 GLY A O 1
ATOM 1645 N N . VAL A 1 206 ? 13.023 3.783 4.977 1 98.75 206 VAL A N 1
ATOM 1646 C CA . VAL A 1 206 ? 13.297 5.172 4.613 1 98.75 206 VAL A CA 1
ATOM 1647 C C . VAL A 1 206 ? 14.234 5.801 5.645 1 98.75 206 VAL A C 1
ATOM 1649 O O . VAL A 1 206 ? 15.203 6.469 5.285 1 98.75 206 VAL A O 1
ATOM 1652 N N . TYR A 1 207 ? 13.93 5.57 6.914 1 98.69 207 TYR A N 1
ATOM 1653 C CA . TYR A 1 207 ? 14.742 6.113 7.996 1 98.69 207 TYR A CA 1
ATOM 1654 C C . TYR A 1 207 ? 16.203 5.699 7.84 1 98.69 207 TYR A C 1
ATOM 1656 O O . TYR A 1 207 ? 17.109 6.543 7.902 1 98.69 207 TYR A O 1
ATOM 1664 N N . ARG A 1 208 ? 16.406 4.422 7.625 1 97.94 208 ARG A N 1
ATOM 1665 C CA . ARG A 1 208 ? 17.766 3.898 7.488 1 97.94 208 ARG A CA 1
ATOM 1666 C C . ARG A 1 208 ? 18.469 4.496 6.266 1 97.94 208 ARG A C 1
ATOM 1668 O O . ARG A 1 208 ? 19.609 4.922 6.352 1 97.94 208 ARG A O 1
ATOM 1675 N N . ASP A 1 209 ? 17.766 4.539 5.188 1 98.12 209 ASP A N 1
ATOM 1676 C CA . ASP A 1 209 ? 18.391 4.965 3.939 1 98.12 209 ASP A CA 1
ATOM 1677 C C . ASP A 1 209 ? 18.719 6.457 3.967 1 98.12 209 ASP A C 1
ATOM 1679 O O . ASP A 1 209 ? 19.766 6.879 3.471 1 98.12 209 ASP A O 1
ATOM 1683 N N . ILE A 1 210 ? 17.859 7.238 4.547 1 97.88 210 ILE A N 1
ATOM 1684 C CA . ILE A 1 210 ? 18.141 8.672 4.531 1 97.88 210 ILE A CA 1
ATOM 1685 C C . ILE A 1 210 ? 19.281 8.984 5.48 1 97.88 210 ILE A C 1
ATOM 1687 O O . ILE A 1 210 ? 20.062 9.914 5.238 1 97.88 210 ILE A O 1
ATOM 1691 N N . LYS A 1 211 ? 19.391 8.289 6.586 1 97.88 211 LYS A N 1
ATOM 1692 C CA . LYS A 1 211 ? 20.531 8.445 7.477 1 97.88 211 LYS A CA 1
ATOM 1693 C C . LYS A 1 211 ? 21.844 8.188 6.738 1 97.88 211 LYS A C 1
ATOM 1695 O O . LYS A 1 211 ? 22.812 8.922 6.914 1 97.88 211 LYS A O 1
ATOM 1700 N N . GLN A 1 212 ? 21.781 7.168 5.953 1 97.25 212 GLN A N 1
ATOM 1701 C CA . GLN A 1 212 ? 22.969 6.805 5.184 1 97.25 212 GLN A CA 1
ATOM 1702 C C . GLN A 1 212 ? 23.234 7.824 4.078 1 97.25 212 GLN A C 1
ATOM 1704 O O . GLN A 1 212 ? 24.375 8.219 3.859 1 97.25 212 GLN A O 1
ATOM 1709 N N . MET A 1 213 ? 22.25 8.266 3.4 1 96.38 213 MET A N 1
ATOM 1710 C CA . MET A 1 213 ? 22.344 9.188 2.271 1 96.38 213 MET A CA 1
ATOM 1711 C C . MET A 1 213 ? 22.906 10.531 2.715 1 96.38 213 MET A C 1
ATOM 1713 O O . MET A 1 213 ? 23.766 11.109 2.039 1 96.38 213 MET A O 1
ATOM 1717 N N . TYR A 1 214 ? 22.469 10.977 3.873 1 96.62 214 TYR A N 1
ATOM 1718 C CA . TYR A 1 214 ? 22.797 12.328 4.293 1 96.62 214 TYR A CA 1
ATOM 1719 C C . TYR A 1 214 ? 23.906 12.312 5.355 1 96.62 214 TYR A C 1
ATOM 1721 O O . TYR A 1 214 ? 24.438 13.359 5.715 1 96.62 214 TYR A O 1
ATOM 1729 N N . LYS A 1 215 ? 24.172 11.102 5.863 1 96.88 215 LYS A N 1
ATOM 1730 C CA . LYS A 1 215 ? 25.172 10.938 6.922 1 96.88 215 LYS A CA 1
ATOM 1731 C C . LYS A 1 215 ? 24.859 11.836 8.117 1 96.88 215 LYS A C 1
ATOM 1733 O O . LYS A 1 215 ? 25.734 12.547 8.609 1 96.88 215 LYS A O 1
ATOM 1738 N N . LYS A 1 216 ? 23.578 11.883 8.477 1 96 216 LYS A N 1
ATOM 1739 C CA . LYS A 1 216 ? 23.047 12.664 9.586 1 96 216 LYS A CA 1
ATOM 1740 C C . LYS A 1 216 ? 22.094 11.828 10.445 1 96 216 LYS A C 1
ATOM 1742 O O . LYS A 1 216 ? 21.547 10.836 9.977 1 96 216 LYS A O 1
ATOM 1747 N N . LYS A 1 217 ? 22.047 12.25 11.641 1 96.38 217 LYS A N 1
ATOM 1748 C CA . LYS A 1 217 ? 21.016 11.68 12.5 1 96.38 217 LYS A CA 1
ATOM 1749 C C . LYS A 1 217 ? 19.672 12.352 12.266 1 96.38 217 LYS A C 1
ATOM 1751 O O . LYS A 1 217 ? 19.594 13.57 12.086 1 96.38 217 LYS A O 1
ATOM 1756 N N . PHE A 1 218 ? 18.609 11.523 12.281 1 98.31 218 PHE A N 1
ATOM 1757 C CA . PHE A 1 218 ? 17.266 12.039 12.133 1 98.31 218 PHE A CA 1
ATOM 1758 C C . PHE A 1 218 ? 16.391 11.633 13.328 1 98.31 218 PHE A C 1
ATOM 1760 O O . PHE A 1 218 ? 16.484 10.5 13.805 1 98.31 218 PHE A O 1
ATOM 1767 N N . ASN A 1 219 ? 15.719 12.555 13.891 1 98.56 219 ASN A N 1
ATOM 1768 C CA . ASN A 1 219 ? 14.609 12.188 14.773 1 98.56 219 ASN A CA 1
ATOM 1769 C C . ASN A 1 219 ? 13.383 11.766 13.977 1 98.56 219 ASN A C 1
ATOM 1771 O O . ASN A 1 219 ? 13.133 12.273 12.883 1 98.56 219 ASN A O 1
ATOM 1775 N N . LEU A 1 220 ? 12.664 10.797 14.516 1 98.75 220 LEU A N 1
ATOM 1776 C CA . LEU A 1 220 ? 11.453 10.297 13.859 1 98.75 220 LEU A CA 1
ATOM 1777 C C . LEU A 1 220 ? 10.203 10.773 14.594 1 98.75 220 LEU A C 1
ATOM 1779 O O . LEU A 1 220 ? 10.055 10.531 15.789 1 98.75 220 LEU A O 1
ATOM 1783 N N . ILE A 1 221 ? 9.344 11.492 13.898 1 98.81 221 ILE A N 1
ATOM 1784 C CA . ILE A 1 221 ? 8.039 11.891 14.43 1 98.81 221 ILE A CA 1
ATOM 1785 C C . ILE A 1 221 ? 6.93 11.242 13.609 1 98.81 221 ILE A C 1
ATOM 1787 O O . ILE A 1 221 ? 6.93 11.312 12.383 1 98.81 221 ILE A O 1
ATOM 1791 N N . ILE A 1 222 ? 6.035 10.594 14.258 1 98.81 222 ILE A N 1
ATOM 1792 C CA . ILE A 1 222 ? 4.914 9.93 13.609 1 98.81 222 ILE A CA 1
ATOM 1793 C C . ILE A 1 222 ? 3.605 10.594 14.023 1 98.81 222 ILE A C 1
ATOM 1795 O O . ILE A 1 222 ? 3.414 10.914 15.203 1 98.81 222 ILE A O 1
ATOM 1799 N N . THR A 1 223 ? 2.783 10.859 13.086 1 98.5 223 THR A N 1
ATOM 1800 C CA . THR A 1 223 ? 1.442 11.398 13.297 1 98.5 223 THR A CA 1
ATOM 1801 C C . THR A 1 223 ? 0.438 10.719 12.367 1 98.5 223 THR A C 1
ATOM 1803 O O . THR A 1 223 ? 0.756 9.711 11.727 1 98.5 223 THR A O 1
ATOM 1806 N N . GLY A 1 224 ? -0.795 11.164 12.398 1 97.25 224 GLY A N 1
ATOM 1807 C CA . GLY A 1 224 ? -1.821 10.625 11.523 1 97.25 224 GLY A CA 1
ATOM 1808 C C . GLY A 1 224 ? -2.855 9.797 12.266 1 97.25 224 GLY A C 1
ATOM 1809 O O . GLY A 1 224 ? -2.529 9.102 13.227 1 97.25 224 GLY A O 1
ATOM 1810 N N . GLY A 1 225 ? -4 9.773 11.758 1 94.5 225 GLY A N 1
ATOM 1811 C CA . GLY A 1 225 ? -5.141 9.125 12.391 1 94.5 225 GLY A CA 1
ATOM 1812 C C . GLY A 1 225 ? -5.027 7.613 12.414 1 94.5 225 GLY A C 1
ATOM 1813 O O . GLY A 1 225 ? -5.672 6.949 13.234 1 94.5 225 GLY A O 1
ATOM 1814 N N . ASN A 1 226 ? -4.195 7.023 11.523 1 95 226 ASN A N 1
ATOM 1815 C CA . ASN A 1 226 ? -4.059 5.57 11.445 1 95 226 ASN A CA 1
ATOM 1816 C C . ASN A 1 226 ? -2.758 5.094 12.086 1 95 226 ASN A C 1
ATOM 1818 O O . ASN A 1 226 ? -2.4 3.922 11.977 1 95 226 ASN A O 1
ATOM 1822 N N . ALA A 1 227 ? -2.035 5.965 12.742 1 96.38 227 ALA A N 1
ATOM 1823 C CA . ALA A 1 227 ? -0.706 5.664 13.266 1 96.38 227 ALA A CA 1
ATOM 1824 C C . ALA A 1 227 ? -0.767 4.562 14.32 1 96.38 227 ALA A C 1
ATOM 1826 O O . ALA A 1 227 ? 0.135 3.725 14.406 1 96.38 227 ALA A O 1
ATOM 1827 N N . ASP A 1 228 ? -1.837 4.48 15.055 1 93.69 228 ASP A N 1
ATOM 1828 C CA . ASP A 1 228 ? -1.962 3.529 16.156 1 93.69 228 ASP A CA 1
ATOM 1829 C C . ASP A 1 228 ? -1.872 2.092 15.648 1 93.69 228 ASP A C 1
ATOM 1831 O O . ASP A 1 228 ? -1.475 1.191 16.391 1 93.69 228 ASP A O 1
ATOM 1835 N N . LEU A 1 229 ? -2.18 1.879 14.438 1 92.31 229 LEU A N 1
ATOM 1836 C CA . LEU A 1 229 ? -2.145 0.549 13.836 1 92.31 229 LEU A CA 1
ATOM 1837 C C . LEU A 1 229 ? -0.728 -0.016 13.852 1 92.31 229 LEU A C 1
ATOM 1839 O O . LEU A 1 229 ? -0.54 -1.228 13.984 1 92.31 229 LEU A O 1
ATOM 1843 N N . ILE A 1 230 ? 0.278 0.901 13.766 1 94.75 230 ILE A N 1
ATOM 1844 C CA . ILE A 1 230 ? 1.582 0.364 13.398 1 94.75 230 ILE A CA 1
ATOM 1845 C C . ILE A 1 230 ? 2.613 0.727 14.461 1 94.75 230 ILE A C 1
ATOM 1847 O O . ILE A 1 230 ? 3.73 0.201 14.461 1 94.75 230 ILE A O 1
ATOM 1851 N N . LEU A 1 231 ? 2.328 1.605 15.43 1 96.25 231 LEU A N 1
ATOM 1852 C CA . LEU A 1 231 ? 3.289 2.184 16.359 1 96.25 231 LEU A CA 1
ATOM 1853 C C . LEU A 1 231 ? 4.027 1.09 17.141 1 96.25 231 LEU A C 1
ATOM 1855 O O . LEU A 1 231 ? 5.246 1.161 17.312 1 96.25 231 LEU A O 1
ATOM 1859 N N . SER A 1 232 ? 3.312 0.043 17.531 1 94.25 232 SER A N 1
ATOM 1860 C CA . SER A 1 232 ? 3.893 -0.989 18.391 1 94.25 232 SER A CA 1
ATOM 1861 C C . SER A 1 232 ? 4.914 -1.826 17.625 1 94.25 232 SER A C 1
ATOM 1863 O O . SER A 1 232 ? 5.742 -2.51 18.234 1 94.25 232 SER A O 1
ATOM 1865 N N . LEU A 1 233 ? 4.895 -1.766 16.297 1 95.12 233 LEU A N 1
ATOM 1866 C CA . LEU A 1 233 ? 5.773 -2.596 15.484 1 95.12 233 LEU A CA 1
ATOM 1867 C C . LEU A 1 233 ? 7.062 -1.854 15.141 1 95.12 233 LEU A C 1
ATOM 1869 O O . LEU A 1 233 ? 8.047 -2.467 14.711 1 95.12 233 LEU A O 1
ATOM 1873 N N . ILE A 1 234 ? 7.02 -0.537 15.266 1 96.94 234 ILE A N 1
ATOM 1874 C CA . ILE A 1 234 ? 8.172 0.272 14.883 1 96.94 234 ILE A CA 1
ATOM 1875 C C . ILE A 1 234 ? 9.289 0.103 15.906 1 96.94 234 ILE A C 1
ATOM 1877 O O . ILE A 1 234 ? 9.07 0.301 17.109 1 96.94 234 ILE A O 1
ATOM 1881 N N . GLU A 1 235 ? 10.461 -0.197 15.438 1 96.31 235 GLU A N 1
ATOM 1882 C CA . GLU A 1 235 ? 11.57 -0.509 16.344 1 96.31 235 GLU A CA 1
ATOM 1883 C C . GLU A 1 235 ? 12.5 0.688 16.516 1 96.31 235 GLU A C 1
ATOM 1885 O O . GLU A 1 235 ? 13.375 0.681 17.375 1 96.31 235 GLU A O 1
ATOM 1890 N N . ILE A 1 236 ? 12.344 1.678 15.742 1 97.25 236 ILE A N 1
ATOM 1891 C CA . ILE A 1 236 ? 13.109 2.914 15.836 1 97.25 236 ILE A CA 1
ATOM 1892 C C . ILE A 1 236 ? 12.477 3.842 16.875 1 97.25 236 ILE A C 1
ATOM 1894 O O . ILE A 1 236 ? 11.25 3.939 16.953 1 97.25 236 ILE A O 1
ATOM 1898 N N . GLU A 1 237 ? 13.312 4.473 17.641 1 97.81 237 GLU A N 1
ATOM 1899 C CA . GLU A 1 237 ? 12.797 5.477 18.562 1 97.81 237 GLU A CA 1
ATOM 1900 C C . GLU A 1 237 ? 12.047 6.578 17.812 1 97.81 237 GLU A C 1
ATOM 1902 O O . GLU A 1 237 ? 12.516 7.062 16.781 1 97.81 237 GLU A O 1
ATOM 1907 N N . PHE A 1 238 ? 10.883 6.906 18.328 1 98.31 238 PHE A N 1
ATOM 1908 C CA . PHE A 1 238 ? 10.086 7.93 17.656 1 98.31 238 PHE A CA 1
ATOM 1909 C C . PHE A 1 238 ? 9.266 8.727 18.672 1 98.31 238 PHE A C 1
ATOM 1911 O O . PHE A 1 238 ? 9.125 8.312 19.828 1 98.31 238 PHE A O 1
ATOM 1918 N N . ILE A 1 239 ? 8.797 9.875 18.281 1 98.25 239 ILE A N 1
ATOM 1919 C CA . ILE A 1 239 ? 7.801 10.672 18.984 1 98.25 239 ILE A CA 1
ATOM 1920 C C . ILE A 1 239 ? 6.457 10.578 18.266 1 98.25 239 ILE A C 1
ATOM 1922 O O . ILE A 1 239 ? 6.391 10.758 17.047 1 98.25 239 ILE A O 1
ATOM 1926 N N . PHE A 1 240 ? 5.477 10.172 18.984 1 98.38 240 PHE A N 1
ATOM 1927 C CA . PHE A 1 240 ? 4.125 10.195 18.438 1 98.38 240 PHE A CA 1
ATOM 1928 C C . PHE A 1 240 ? 3.387 11.461 18.875 1 98.38 240 PHE A C 1
ATOM 1930 O O . PHE A 1 240 ? 3.35 11.789 20.062 1 98.38 240 PHE A O 1
ATOM 1937 N N . ASN A 1 241 ? 2.91 12.234 17.891 1 97.94 241 ASN A N 1
ATOM 1938 C CA . ASN A 1 241 ? 2.137 13.438 18.156 1 97.94 241 ASN A CA 1
ATOM 1939 C C . ASN A 1 241 ? 0.927 13.547 17.234 1 97.94 241 ASN A C 1
ATOM 1941 O O . ASN A 1 241 ? 1.04 14.039 16.109 1 97.94 241 ASN A O 1
ATOM 1945 N N . ILE A 1 242 ? -0.279 13.18 17.75 1 97.56 242 ILE A N 1
ATOM 1946 C CA . ILE A 1 242 ? -1.504 13.156 16.953 1 97.56 242 ILE A CA 1
ATOM 1947 C C . ILE A 1 242 ? -1.896 14.578 16.562 1 97.56 242 ILE A C 1
ATOM 1949 O O . ILE A 1 242 ? -2.664 14.773 15.617 1 97.56 242 ILE A O 1
ATOM 1953 N N . HIS A 1 243 ? -1.342 15.641 17.203 1 98.06 243 HIS A N 1
ATOM 1954 C CA . HIS A 1 243 ? -1.744 17.031 16.984 1 98.06 243 HIS A CA 1
ATOM 1955 C C . HIS A 1 243 ? -0.734 17.766 16.125 1 98.06 243 HIS A C 1
ATOM 1957 O O . HIS A 1 243 ? -0.831 18.984 15.938 1 98.06 243 HIS A O 1
ATOM 1963 N N . LEU A 1 244 ? 0.184 17.078 15.539 1 98.38 244 LEU A N 1
ATOM 1964 C CA . LEU A 1 244 ? 1.292 17.703 14.828 1 98.38 244 LEU A CA 1
ATOM 1965 C C . LEU A 1 244 ? 0.777 18.656 13.75 1 98.38 244 LEU A C 1
ATOM 1967 O O . LEU A 1 244 ? 1.25 19.781 13.633 1 98.38 244 LEU A O 1
ATOM 1971 N N . THR A 1 245 ? -0.206 18.203 12.969 1 98.38 245 THR A N 1
ATOM 1972 C CA . THR A 1 245 ? -0.714 18.984 11.844 1 98.38 245 THR A CA 1
ATOM 1973 C C . THR A 1 245 ? -1.349 20.281 12.336 1 98.38 245 THR A C 1
ATOM 1975 O O . THR A 1 245 ? -1.03 21.359 11.836 1 98.38 245 THR A O 1
ATOM 1978 N N . VAL A 1 246 ? -2.201 20.219 13.367 1 98.5 246 VAL A N 1
ATOM 1979 C CA . VAL A 1 246 ? -2.904 21.406 13.828 1 98.5 246 VAL A CA 1
ATOM 1980 C C . VAL A 1 246 ? -1.926 22.344 14.531 1 98.5 246 VAL A C 1
ATOM 1982 O O . VAL A 1 246 ? -2.072 23.578 14.477 1 98.5 246 VAL A O 1
ATOM 1985 N N . GLU A 1 247 ? -0.953 21.781 15.188 1 98.19 247 GLU A N 1
ATOM 1986 C CA . GLU A 1 247 ? 0.102 22.625 15.766 1 98.19 247 GLU A CA 1
ATOM 1987 C C . GLU A 1 247 ? 0.871 23.359 14.68 1 98.19 247 GLU A C 1
ATOM 1989 O O . GLU A 1 247 ? 1.176 24.547 14.828 1 98.19 247 GLU A O 1
ATOM 1994 N N . GLY A 1 248 ? 1.176 22.641 13.609 1 98 248 GLY A N 1
ATOM 1995 C CA . GLY A 1 248 ? 1.854 23.266 12.492 1 98 248 GLY A CA 1
ATOM 1996 C C . GLY A 1 248 ? 1.042 24.375 11.852 1 98 248 GLY A C 1
ATOM 1997 O O . GLY A 1 248 ? 1.575 25.453 11.547 1 98 248 GLY A O 1
ATOM 1998 N N . VAL A 1 249 ? -0.202 24.109 11.672 1 98.31 249 VAL A N 1
ATOM 1999 C CA . VAL A 1 249 ? -1.093 25.109 11.094 1 98.31 249 VAL A CA 1
ATOM 2000 C C . VAL A 1 249 ? -1.132 26.344 11.992 1 98.31 249 VAL A C 1
ATOM 2002 O O . VAL A 1 249 ? -1.098 27.484 11.5 1 98.31 249 VAL A O 1
ATOM 2005 N N . ARG A 1 250 ? -1.204 26.156 13.289 1 97.44 250 ARG A N 1
ATOM 2006 C CA . ARG A 1 250 ? -1.214 27.25 14.242 1 97.44 250 ARG A CA 1
ATOM 2007 C C . ARG A 1 250 ? 0.067 28.078 14.141 1 97.44 250 ARG A C 1
ATOM 2009 O O . ARG A 1 250 ? 0.019 29.312 14.102 1 97.44 250 ARG A O 1
ATOM 2016 N N . ILE A 1 251 ? 1.2 27.422 14.094 1 96.88 251 ILE A N 1
ATOM 2017 C CA . ILE A 1 251 ? 2.492 28.078 13.977 1 96.88 251 ILE A CA 1
ATOM 2018 C C . ILE A 1 251 ? 2.521 28.938 12.711 1 96.88 251 ILE A C 1
ATOM 2020 O O . ILE A 1 251 ? 2.883 30.109 12.75 1 96.88 251 ILE A O 1
ATOM 2024 N N . LEU A 1 252 ? 2.121 28.375 11.617 1 97.06 252 LEU A N 1
ATOM 2025 C CA . LEU A 1 252 ? 2.115 29.078 10.344 1 97.06 252 LEU A CA 1
ATOM 2026 C C . LEU A 1 252 ? 1.182 30.281 10.383 1 97.06 252 LEU A C 1
ATOM 2028 O O . LEU A 1 252 ? 1.553 31.375 9.953 1 97.06 252 LEU A O 1
ATOM 2032 N N . GLY A 1 253 ? -0.022 30.094 10.891 1 96.75 253 GLY A N 1
ATOM 2033 C CA . GLY A 1 253 ? -0.98 31.172 10.992 1 96.75 253 GLY A CA 1
ATOM 2034 C C . GLY A 1 253 ? -0.459 32.375 11.781 1 96.75 253 GLY A C 1
ATOM 2035 O O . GLY A 1 253 ? -0.692 33.531 11.414 1 96.75 253 GLY A O 1
ATOM 2036 N N . ASN A 1 254 ? 0.241 32.094 12.852 1 95.5 254 ASN A N 1
ATOM 2037 C CA . ASN A 1 254 ? 0.742 33.125 13.734 1 95.5 254 ASN A CA 1
ATOM 2038 C C . ASN A 1 254 ? 2.064 33.719 13.234 1 95.5 254 ASN A C 1
ATOM 2040 O O . ASN A 1 254 ? 2.574 34.688 13.789 1 95.5 254 ASN A O 1
ATOM 2044 N N . SER A 1 255 ? 2.605 33.125 12.195 1 95.44 255 SER A N 1
ATOM 2045 C CA . SER A 1 255 ? 3.91 33.562 11.703 1 95.44 255 SER A CA 1
ATOM 2046 C C . SER A 1 255 ? 3.785 34.25 10.352 1 95.44 255 SER A C 1
ATOM 2048 O O . SER A 1 255 ? 4.793 34.594 9.727 1 95.44 255 SER A O 1
ATOM 2050 N N . ILE A 1 256 ? 2.605 34.438 9.93 1 91.38 256 ILE A N 1
ATOM 2051 C CA . ILE A 1 256 ? 2.43 35.031 8.617 1 91.38 256 ILE A CA 1
ATOM 2052 C C . ILE A 1 256 ? 3.037 36.438 8.617 1 91.38 256 ILE A C 1
ATOM 2054 O O . ILE A 1 256 ? 2.906 37.188 9.602 1 91.38 256 ILE A O 1
ATOM 2058 N N . ASP A 1 257 ? 3.826 36.719 7.707 1 79.62 257 ASP A N 1
ATOM 2059 C CA . ASP A 1 257 ? 4.387 38.031 7.469 1 79.62 257 ASP A CA 1
ATOM 2060 C C . ASP A 1 257 ? 3.537 38.812 6.477 1 79.62 257 ASP A C 1
ATOM 2062 O O . ASP A 1 257 ? 3.521 38.5 5.285 1 79.62 257 ASP A O 1
ATOM 2066 N N . PHE A 1 258 ? 2.6 39.688 6.934 1 65.94 258 PHE A N 1
ATOM 2067 C CA . PHE A 1 258 ? 1.646 40.438 6.121 1 65.94 258 PHE A CA 1
ATOM 2068 C C . PHE A 1 258 ? 2.357 41.5 5.293 1 65.94 258 PHE A C 1
ATOM 2070 O O . PHE A 1 258 ? 1.743 42.156 4.441 1 65.94 258 PHE A O 1
ATOM 2077 N N . LYS A 1 259 ? 3.617 41.969 5.465 1 57.47 259 LYS A N 1
ATOM 2078 C CA . LYS A 1 259 ? 4.219 43 4.641 1 57.47 259 LYS A CA 1
ATOM 2079 C C . LYS A 1 259 ? 4.148 42.656 3.16 1 57.47 259 LYS A C 1
ATOM 2081 O O . LYS A 1 259 ? 4.02 43.531 2.307 1 57.47 259 LYS A O 1
ATOM 2086 N N . PHE A 1 260 ? 4.395 41.469 2.775 1 45.69 260 PHE A N 1
ATOM 2087 C CA . PHE A 1 260 ? 4.582 41.188 1.353 1 45.69 260 PHE A CA 1
ATOM 2088 C C . PHE A 1 260 ? 3.273 40.781 0.706 1 45.69 260 PHE A C 1
ATOM 2090 O O . PHE A 1 260 ? 3.27 40.25 -0.41 1 45.69 260 PHE A O 1
ATOM 2097 N N . VAL A 1 261 ? 2.254 40.656 1.403 1 43.09 261 VAL A N 1
ATOM 2098 C CA . VAL A 1 261 ? 0.977 40.375 0.76 1 43.09 261 VAL A CA 1
ATOM 2099 C C . VAL A 1 261 ? 0.459 41.594 0.047 1 43.09 261 VAL A C 1
ATOM 2101 O O . VAL A 1 261 ? -0.579 41.562 -0.618 1 43.09 261 VAL A O 1
ATOM 2104 N N . ASN A 1 262 ? 1 42.812 0.041 1 34.41 262 ASN A N 1
ATOM 2105 C CA . ASN A 1 262 ? 0.489 43.875 -0.795 1 34.41 262 ASN A CA 1
ATOM 2106 C C . ASN A 1 262 ? 0.894 43.719 -2.256 1 34.41 262 ASN A C 1
ATOM 2108 O O . ASN A 1 262 ? 2.037 43.344 -2.547 1 34.41 262 ASN A O 1
ATOM 2112 N N . MET B 1 1 ? 7.469 -45.219 -33.438 1 35.81 1 MET B N 1
ATOM 2113 C CA . MET B 1 1 ? 6.168 -44.594 -33.25 1 35.81 1 MET B CA 1
ATOM 2114 C C . MET B 1 1 ? 6.309 -43.281 -32.5 1 35.81 1 MET B C 1
ATOM 2116 O O . MET B 1 1 ? 6.852 -43.219 -31.391 1 35.81 1 MET B O 1
ATOM 2120 N N . ASN B 1 2 ? 6.441 -42.125 -33.188 1 37.44 2 ASN B N 1
ATOM 2121 C CA . ASN B 1 2 ? 6.73 -40.781 -32.688 1 37.44 2 ASN B CA 1
ATOM 2122 C C . ASN B 1 2 ? 5.848 -40.438 -31.484 1 37.44 2 ASN B C 1
ATOM 2124 O O . ASN B 1 2 ? 4.621 -40.531 -31.562 1 37.44 2 ASN B O 1
ATOM 2128 N N . LYS B 1 3 ? 6.188 -40.719 -30.312 1 47.34 3 LYS B N 1
ATOM 2129 C CA . LYS B 1 3 ? 5.398 -40.375 -29.125 1 47.34 3 LYS B CA 1
ATOM 2130 C C . LYS B 1 3 ? 4.688 -39.031 -29.344 1 47.34 3 LYS B C 1
ATOM 2132 O O . LYS B 1 3 ? 5.32 -38.031 -29.672 1 47.34 3 LYS B O 1
ATOM 2137 N N . PRO B 1 4 ? 3.438 -38.938 -29.797 1 49.75 4 PRO B N 1
ATOM 2138 C CA . PRO B 1 4 ? 2.754 -37.656 -30.094 1 49.75 4 PRO B CA 1
ATOM 2139 C C . PRO B 1 4 ? 3.16 -36.562 -29.125 1 49.75 4 PRO B C 1
ATOM 2141 O O . PRO B 1 4 ? 3.393 -36.812 -27.953 1 49.75 4 PRO B O 1
ATOM 2144 N N . LEU B 1 5 ? 3.893 -35.562 -29.625 1 56.94 5 LEU B N 1
ATOM 2145 C CA . LEU B 1 5 ? 4.41 -34.438 -28.891 1 56.94 5 LEU B CA 1
ATOM 2146 C C . LEU B 1 5 ? 3.355 -33.875 -27.953 1 56.94 5 LEU B C 1
ATOM 2148 O O . LEU B 1 5 ? 2.318 -33.375 -28.391 1 56.94 5 LEU B O 1
ATOM 2152 N N . LEU B 1 6 ? 3.195 -34.312 -26.656 1 74.56 6 LEU B N 1
ATOM 2153 C CA . LEU B 1 6 ? 2.188 -34.031 -25.641 1 74.56 6 LEU B CA 1
ATOM 2154 C C . LEU B 1 6 ? 2.156 -32.531 -25.328 1 74.56 6 LEU B C 1
ATOM 2156 O O . LEU B 1 6 ? 3.203 -31.922 -25.109 1 74.56 6 LEU B O 1
ATOM 2160 N N . SER B 1 7 ? 1.122 -31.812 -25.812 1 92 7 SER B N 1
ATOM 2161 C CA . SER B 1 7 ? 0.892 -30.391 -25.547 1 92 7 SER B CA 1
ATOM 2162 C C . SER B 1 7 ? -0.102 -30.203 -24.406 1 92 7 SER B C 1
ATOM 2164 O O . SER B 1 7 ? -1.115 -30.906 -24.344 1 92 7 SER B O 1
ATOM 2166 N N . GLU B 1 8 ? 0.289 -29.453 -23.406 1 96.19 8 GLU B N 1
ATOM 2167 C CA . GLU B 1 8 ? -0.556 -29.125 -22.25 1 96.19 8 GLU B CA 1
ATOM 2168 C C . GLU B 1 8 ? -0.917 -27.641 -22.234 1 96.19 8 GLU B C 1
ATOM 2170 O O . GLU B 1 8 ? -0.071 -26.797 -22.5 1 96.19 8 GLU B O 1
ATOM 2175 N N . LEU B 1 9 ? -2.164 -27.328 -22 1 97.81 9 LEU B N 1
ATOM 2176 C CA . LEU B 1 9 ? -2.611 -25.953 -21.828 1 97.81 9 LEU B CA 1
ATOM 2177 C C . LEU B 1 9 ? -2.881 -25.641 -20.359 1 97.81 9 LEU B C 1
ATOM 2179 O O . LEU B 1 9 ? -3.668 -26.344 -19.703 1 97.81 9 LEU B O 1
ATOM 2183 N N . ILE B 1 10 ? -2.152 -24.703 -19.875 1 98.38 10 ILE B N 1
ATOM 2184 C CA . ILE B 1 10 ? -2.324 -24.25 -18.5 1 98.38 10 ILE B CA 1
ATOM 2185 C C . ILE B 1 10 ? -3.037 -22.906 -18.484 1 98.38 10 ILE B C 1
ATOM 2187 O O . ILE B 1 10 ? -2.662 -21.984 -19.219 1 98.38 10 ILE B O 1
ATOM 2191 N N . ILE B 1 11 ? -4.102 -22.797 -17.672 1 98.69 11 ILE B N 1
ATOM 2192 C CA . ILE B 1 11 ? -4.875 -21.562 -17.562 1 98.69 11 ILE B CA 1
ATOM 2193 C C . ILE B 1 11 ? -4.891 -21.094 -16.109 1 98.69 11 ILE B C 1
ATOM 2195 O O . ILE B 1 11 ? -5.188 -21.875 -15.203 1 98.69 11 ILE B O 1
ATOM 2199 N N . ASP B 1 12 ? -4.496 -19.875 -15.859 1 98.56 12 ASP B N 1
ATOM 2200 C CA . ASP B 1 12 ? -4.582 -19.234 -14.547 1 98.56 12 ASP B CA 1
ATOM 2201 C C . ASP B 1 12 ? -5.59 -18.078 -14.57 1 98.56 12 ASP B C 1
ATOM 2203 O O . ASP B 1 12 ? -5.293 -17 -15.086 1 98.56 12 ASP B O 1
ATOM 2207 N N . ILE B 1 13 ? -6.734 -18.328 -14.008 1 98.38 13 ILE B N 1
ATOM 2208 C CA . ILE B 1 13 ? -7.82 -17.344 -13.984 1 98.38 13 ILE B CA 1
ATOM 2209 C C . ILE B 1 13 ? -7.688 -16.469 -12.75 1 98.38 13 ILE B C 1
ATOM 2211 O O . ILE B 1 13 ? -8.117 -16.844 -11.656 1 98.38 13 ILE B O 1
ATOM 2215 N N . GLY B 1 14 ? -7.168 -15.289 -13 1 97 14 GLY B N 1
ATOM 2216 C CA . GLY B 1 14 ? -6.973 -14.344 -11.914 1 97 14 GLY B CA 1
ATOM 2217 C C . GLY B 1 14 ? -7.996 -13.227 -11.906 1 97 14 GLY B C 1
ATOM 2218 O O . GLY B 1 14 ? -8.852 -13.156 -12.789 1 97 14 GLY B O 1
ATOM 2219 N N . ASN B 1 15 ? -7.863 -12.305 -10.992 1 95.25 15 ASN B N 1
ATOM 2220 C CA . ASN B 1 15 ? -8.812 -11.219 -10.789 1 95.25 15 ASN B CA 1
ATOM 2221 C C . ASN B 1 15 ? -8.719 -10.18 -11.906 1 95.25 15 ASN B C 1
ATOM 2223 O O . ASN B 1 15 ? -9.727 -9.594 -12.297 1 95.25 15 ASN B O 1
ATOM 2227 N N . THR B 1 16 ? -7.559 -9.992 -12.352 1 95.56 16 THR B N 1
ATOM 2228 C CA . THR B 1 16 ? -7.324 -8.922 -13.32 1 95.56 16 THR B CA 1
ATOM 2229 C C . THR B 1 16 ? -7.117 -9.5 -14.719 1 95.56 16 THR B C 1
ATOM 2231 O O . THR B 1 16 ? -7.578 -8.922 -15.703 1 95.56 16 THR B O 1
ATOM 2234 N N . SER B 1 17 ? -6.445 -10.633 -14.734 1 96.75 17 SER B N 1
ATOM 2235 C CA . SER B 1 17 ? -6.121 -11.234 -16.031 1 96.75 17 SER B CA 1
ATOM 2236 C C . SER B 1 17 ? -6.219 -12.75 -15.969 1 96.75 17 SER B C 1
ATOM 2238 O O . SER B 1 17 ? -6.152 -13.344 -14.891 1 96.75 17 SER B O 1
ATOM 2240 N N . ILE B 1 18 ? -6.418 -13.328 -17.109 1 98.31 18 ILE B N 1
ATOM 2241 C CA . ILE B 1 18 ? -6.371 -14.766 -17.328 1 98.31 18 ILE B CA 1
ATOM 2242 C C . ILE B 1 18 ? -5.16 -15.117 -18.188 1 98.31 18 ILE B C 1
ATOM 2244 O O . ILE B 1 18 ? -5.043 -14.664 -19.328 1 98.31 18 ILE B O 1
ATOM 2248 N N . ALA B 1 19 ? -4.289 -15.891 -17.641 1 98.5 19 ALA B N 1
ATOM 2249 C CA . ALA B 1 19 ? -3.074 -16.281 -18.344 1 98.5 19 ALA B CA 1
ATOM 2250 C C . ALA B 1 19 ? -3.232 -17.656 -18.984 1 98.5 19 ALA B C 1
ATOM 2252 O O . ALA B 1 19 ? -3.795 -18.562 -18.375 1 98.5 19 ALA B O 1
ATOM 2253 N N . PHE B 1 20 ? -2.805 -17.797 -20.234 1 98.38 20 PHE B N 1
ATOM 2254 C CA . PHE B 1 20 ? -2.785 -19.047 -21 1 98.38 20 PHE B CA 1
ATOM 2255 C C . PHE B 1 20 ? -1.362 -19.406 -21.391 1 98.38 20 PHE B C 1
ATOM 2257 O O . PHE B 1 20 ? -0.675 -18.625 -22.062 1 98.38 20 PHE B O 1
ATOM 2264 N N . ALA B 1 21 ? -0.961 -20.578 -20.938 1 98.12 21 ALA B N 1
ATOM 2265 C CA . ALA B 1 21 ? 0.365 -21.062 -21.312 1 98.12 21 ALA B CA 1
ATOM 2266 C C . ALA B 1 21 ? 0.274 -22.422 -22.016 1 98.12 21 ALA B C 1
ATOM 2268 O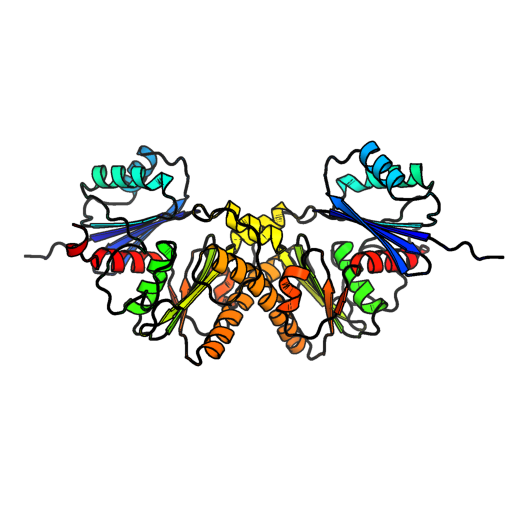 O . ALA B 1 21 ? -0.278 -23.375 -21.453 1 98.12 21 ALA B O 1
ATOM 2269 N N . LEU B 1 22 ? 0.738 -22.5 -23.188 1 97.12 22 LEU B N 1
ATOM 2270 C CA . LEU B 1 22 ? 0.857 -23.75 -23.922 1 97.12 22 LEU B CA 1
ATOM 2271 C C . LEU B 1 22 ? 2.25 -24.344 -23.75 1 97.12 22 LEU B C 1
ATOM 2273 O O . LEU B 1 22 ? 3.25 -23.703 -24.078 1 97.12 22 LEU B O 1
ATOM 2277 N N . PHE B 1 23 ? 2.264 -25.5 -23.125 1 96.38 23 PHE B N 1
ATOM 2278 C CA . PHE B 1 23 ? 3.525 -26.219 -22.938 1 96.38 23 PHE B CA 1
ATOM 2279 C C . PHE B 1 23 ? 3.703 -27.281 -24.016 1 96.38 23 PHE B C 1
ATOM 2281 O O . PHE B 1 23 ? 2.793 -28.078 -24.25 1 96.38 23 PHE B O 1
ATOM 2288 N N . LYS B 1 24 ? 4.898 -27.234 -24.625 1 92.62 24 LYS B N 1
ATOM 2289 C CA . LYS B 1 24 ? 5.355 -28.281 -25.531 1 92.62 24 LYS B CA 1
ATOM 2290 C C . LYS B 1 24 ? 6.762 -28.75 -25.156 1 92.62 24 LYS B C 1
ATOM 2292 O O . LYS B 1 24 ? 7.652 -27.938 -24.922 1 92.62 24 LYS B O 1
ATOM 2297 N N . ASP B 1 25 ? 6.984 -30.031 -25.078 1 87.94 25 ASP B N 1
ATOM 2298 C CA . ASP B 1 25 ? 8.281 -30.594 -24.703 1 87.94 25 ASP B CA 1
ATOM 2299 C C . ASP B 1 25 ? 8.805 -29.969 -23.422 1 87.94 25 ASP B C 1
ATOM 2301 O O . ASP B 1 25 ? 9.945 -29.5 -23.375 1 87.94 25 ASP B O 1
ATOM 2305 N N . ASN B 1 26 ? 7.938 -29.656 -22.484 1 87.69 26 ASN B N 1
ATOM 2306 C CA . ASN B 1 26 ? 8.234 -29.188 -21.141 1 87.69 26 ASN B CA 1
ATOM 2307 C C . ASN B 1 26 ? 8.688 -27.734 -21.141 1 87.69 26 ASN B C 1
ATOM 2309 O O . ASN B 1 26 ? 9.32 -27.266 -20.188 1 87.69 26 ASN B O 1
ATOM 2313 N N . GLN B 1 27 ? 8.352 -27.109 -22.219 1 92.25 27 GLN B N 1
ATOM 2314 C CA . GLN B 1 27 ? 8.695 -25.703 -22.312 1 92.25 27 GLN B CA 1
ATOM 2315 C C . GLN B 1 27 ? 7.48 -24.859 -22.703 1 92.25 27 GLN B C 1
ATOM 2317 O O . GLN B 1 27 ? 6.59 -25.328 -23.406 1 92.25 27 GLN B O 1
ATOM 2322 N N . VAL B 1 28 ? 7.551 -23.609 -22.203 1 93.88 28 VAL B N 1
ATOM 2323 C CA . VAL B 1 28 ? 6.477 -22.703 -22.594 1 93.88 28 VAL B CA 1
ATOM 2324 C C . VAL B 1 28 ? 6.625 -22.312 -24.062 1 93.88 28 VAL B C 1
ATOM 2326 O O . VAL B 1 28 ? 7.617 -21.688 -24.438 1 93.88 28 VAL B O 1
ATOM 2329 N N . ASN B 1 29 ? 5.637 -22.625 -24.797 1 93.62 29 ASN B N 1
ATOM 2330 C CA . ASN B 1 29 ? 5.645 -22.344 -26.234 1 93.62 29 ASN B CA 1
ATOM 2331 C C . ASN B 1 29 ? 4.844 -21.094 -26.562 1 93.62 29 ASN B C 1
ATOM 2333 O O . ASN B 1 29 ? 5.129 -20.406 -27.547 1 93.62 29 ASN B O 1
ATOM 2337 N N . LEU B 1 30 ? 3.828 -20.859 -25.812 1 95.5 30 LEU B N 1
ATOM 2338 C CA . LEU B 1 30 ? 2.947 -19.703 -25.953 1 95.5 30 LEU B CA 1
ATOM 2339 C C . LEU B 1 30 ? 2.484 -19.219 -24.578 1 95.5 30 LEU B C 1
ATOM 2341 O O . LEU B 1 30 ? 2.158 -20.016 -23.703 1 95.5 30 LEU B O 1
ATOM 2345 N N . PHE B 1 31 ? 2.561 -17.953 -24.422 1 97.62 31 PHE B N 1
ATOM 2346 C CA . PHE B 1 31 ? 2.078 -17.328 -23.188 1 97.62 31 PHE B CA 1
ATOM 2347 C C . PHE B 1 31 ? 1.321 -16.047 -23.516 1 97.62 31 PHE B C 1
ATOM 2349 O O . PHE B 1 31 ? 1.922 -15.039 -23.922 1 97.62 31 PHE B O 1
ATOM 2356 N N . ILE B 1 32 ? -0.016 -16.047 -23.344 1 97.62 32 ILE B N 1
ATOM 2357 C CA . ILE B 1 32 ? -0.861 -14.906 -23.672 1 97.62 32 ILE B CA 1
ATOM 2358 C C . ILE B 1 32 ? -1.856 -14.656 -22.531 1 97.62 32 ILE B C 1
ATOM 2360 O O . ILE B 1 32 ? -2.059 -15.523 -21.688 1 97.62 32 ILE B O 1
ATOM 2364 N N . LYS B 1 33 ? -2.369 -13.492 -22.469 1 97 33 LYS B N 1
ATOM 2365 C CA . LYS B 1 33 ? -3.303 -13.117 -21.422 1 97 33 LYS B CA 1
ATOM 2366 C C . LYS B 1 33 ? -4.57 -12.492 -21.984 1 97 33 LYS B C 1
ATOM 2368 O O . LYS B 1 33 ? -4.559 -11.969 -23.109 1 97 33 LYS B O 1
ATOM 2373 N N . MET B 1 34 ? -5.602 -12.656 -21.266 1 96.69 34 MET B N 1
ATOM 2374 C CA . MET B 1 34 ? -6.887 -12 -21.484 1 96.69 34 MET B CA 1
ATOM 2375 C C . MET B 1 34 ? -7.344 -11.258 -20.234 1 96.69 34 MET B C 1
ATOM 2377 O O . MET B 1 34 ? -7.125 -11.727 -19.109 1 96.69 34 MET B O 1
ATOM 2381 N N . LYS B 1 35 ? -7.934 -10.102 -20.422 1 96.06 35 LYS B N 1
ATOM 2382 C CA . LYS B 1 35 ? -8.469 -9.375 -19.281 1 96.06 35 LYS B CA 1
ATOM 2383 C C . LYS B 1 35 ? -9.617 -10.133 -18.625 1 96.06 35 LYS B C 1
ATOM 2385 O O . LYS B 1 35 ? -10.492 -10.656 -19.328 1 96.06 35 LYS B O 1
ATOM 2390 N N . THR B 1 36 ? -9.57 -10.188 -17.359 1 96.56 36 THR B N 1
ATOM 2391 C CA . THR B 1 36 ? -10.672 -10.82 -16.641 1 96.56 36 THR B CA 1
ATOM 2392 C C . THR B 1 36 ? -11.914 -9.938 -16.672 1 96.56 36 THR B C 1
ATOM 2394 O O . THR B 1 36 ? -11.836 -8.742 -16.406 1 96.56 36 THR B O 1
ATOM 2397 N N . ASN B 1 37 ? -12.953 -10.508 -17.062 1 95.62 37 ASN B N 1
ATOM 2398 C CA . ASN B 1 37 ? -14.297 -9.945 -17.031 1 95.62 37 ASN B CA 1
ATOM 2399 C C . ASN B 1 37 ? -15.297 -10.938 -16.438 1 95.62 37 ASN B C 1
ATOM 2401 O O . ASN B 1 37 ? -15.484 -12.031 -16.969 1 95.62 37 ASN B O 1
ATOM 2405 N N . LEU B 1 38 ? -15.891 -10.508 -15.406 1 92.88 38 LEU B N 1
ATOM 2406 C CA . LEU B 1 38 ? -16.766 -11.422 -14.68 1 92.88 38 LEU B CA 1
ATOM 2407 C C . LEU B 1 38 ? -17.969 -11.812 -15.531 1 92.88 38 LEU B C 1
ATOM 2409 O O . LEU B 1 38 ? -18.656 -12.797 -15.242 1 92.88 38 LEU B O 1
ATOM 2413 N N . MET B 1 39 ? -18.25 -11 -16.547 1 93.75 39 MET B N 1
ATOM 2414 C CA . MET B 1 39 ? -19.391 -11.258 -17.422 1 93.75 39 MET B CA 1
ATOM 2415 C C . MET B 1 39 ? -18.938 -11.906 -18.734 1 93.75 39 MET B C 1
ATOM 2417 O O . MET B 1 39 ? -19.641 -11.867 -19.734 1 93.75 39 MET B O 1
ATOM 2421 N N . LEU B 1 40 ? -17.75 -12.422 -18.656 1 94.19 40 LEU B N 1
ATOM 2422 C CA . LEU B 1 40 ? -17.203 -13.07 -19.844 1 94.19 40 LEU B CA 1
ATOM 2423 C C . LEU B 1 40 ? -18.125 -14.188 -20.328 1 94.19 40 LEU B C 1
ATOM 2425 O O . LEU B 1 40 ? -18.5 -15.062 -19.547 1 94.19 40 LEU B O 1
ATOM 2429 N N . ARG B 1 41 ? -18.531 -14.195 -21.641 1 94.56 41 ARG B N 1
ATOM 2430 C CA . ARG B 1 41 ? -19.484 -15.141 -22.188 1 94.56 41 ARG B CA 1
ATOM 2431 C C . ARG B 1 41 ? -18.781 -16.297 -22.906 1 94.56 41 ARG B C 1
ATOM 2433 O O . ARG B 1 41 ? -17.641 -16.141 -23.344 1 94.56 41 ARG B O 1
ATOM 2440 N N . TYR B 1 42 ? -19.5 -17.406 -23.047 1 97.12 42 TYR B N 1
ATOM 2441 C CA . TYR B 1 42 ? -19.031 -18.609 -23.703 1 97.12 42 TYR B CA 1
ATOM 2442 C C . TYR B 1 42 ? -18.438 -18.281 -25.078 1 97.12 42 TYR B C 1
ATOM 2444 O O . TYR B 1 42 ? -17.312 -18.688 -25.391 1 97.12 42 TYR B O 1
ATOM 2452 N N . ASP B 1 43 ? -19.094 -17.453 -25.859 1 97.5 43 ASP B N 1
ATOM 2453 C CA . ASP B 1 43 ? -18.688 -17.172 -27.234 1 97.5 43 ASP B CA 1
ATOM 2454 C C . ASP B 1 43 ? -17.391 -16.391 -27.281 1 97.5 43 ASP B C 1
ATOM 2456 O O . ASP B 1 43 ? -16.562 -16.578 -28.172 1 97.5 43 ASP B O 1
ATOM 2460 N N . GLU B 1 44 ? -17.25 -15.5 -26.297 1 97.31 44 GLU B N 1
ATOM 2461 C CA . GLU B 1 44 ? -16.031 -14.703 -26.234 1 97.31 44 GLU B CA 1
ATOM 2462 C C . GLU B 1 44 ? -14.82 -15.578 -25.938 1 97.31 44 GLU B C 1
ATOM 2464 O O . GLU B 1 44 ? -13.773 -15.438 -26.562 1 97.31 44 GLU B O 1
ATOM 2469 N N . VAL B 1 45 ? -15.031 -16.469 -25.016 1 97.56 45 VAL B N 1
ATOM 2470 C CA . VAL B 1 45 ? -13.945 -17.375 -24.641 1 97.56 45 VAL B CA 1
ATOM 2471 C C . VAL B 1 45 ? -13.672 -18.344 -25.797 1 97.56 45 VAL B C 1
ATOM 2473 O O . VAL B 1 45 ? -12.508 -18.578 -26.156 1 97.56 45 VAL B O 1
ATOM 2476 N N . TYR B 1 46 ? -14.734 -18.906 -26.391 1 97.38 46 TYR B N 1
ATOM 2477 C CA . TYR B 1 46 ? -14.586 -19.844 -27.5 1 97.38 46 TYR B CA 1
ATOM 2478 C C . TYR B 1 46 ? -13.844 -19.188 -28.656 1 97.38 46 TYR B C 1
ATOM 2480 O O . TYR B 1 46 ? -12.93 -19.797 -29.234 1 97.38 46 TYR B O 1
ATOM 2488 N N . SER B 1 47 ? -14.227 -17.984 -29 1 97.44 47 SER B N 1
ATOM 2489 C CA . SER B 1 47 ? -13.57 -17.25 -30.078 1 97.44 47 SER B CA 1
ATOM 2490 C C . SER B 1 47 ? -12.094 -17.016 -29.766 1 97.44 47 SER B C 1
ATOM 2492 O O . SER B 1 47 ? -11.25 -17.109 -30.656 1 97.44 47 SER B O 1
ATOM 2494 N N . PHE B 1 48 ? -11.836 -16.688 -28.516 1 97.56 48 PHE B N 1
ATOM 2495 C CA . PHE B 1 48 ? -10.453 -16.516 -28.094 1 97.56 48 PHE B CA 1
ATOM 2496 C C . PHE B 1 48 ? -9.641 -17.781 -28.328 1 97.56 48 PHE B C 1
ATOM 2498 O O . PHE B 1 48 ? -8.516 -17.734 -28.812 1 97.56 48 PHE B O 1
ATOM 2505 N N . PHE B 1 49 ? -10.188 -18.953 -27.984 1 97.12 49 PHE B N 1
ATOM 2506 C CA . PHE B 1 49 ? -9.516 -20.234 -28.172 1 97.12 49 PHE B CA 1
ATOM 2507 C C . PHE B 1 49 ? -9.281 -20.5 -29.656 1 97.12 49 PHE B C 1
ATOM 2509 O O . PHE B 1 49 ? -8.195 -20.938 -30.047 1 97.12 49 PHE B O 1
ATOM 2516 N N . GLU B 1 50 ? -10.219 -20.203 -30.469 1 96.12 50 GLU B N 1
ATOM 2517 C CA . GLU B 1 50 ? -10.117 -20.406 -31.922 1 96.12 50 GLU B CA 1
ATOM 2518 C C . GLU B 1 50 ? -8.977 -19.578 -32.5 1 96.12 50 GLU B C 1
ATOM 2520 O O . GLU B 1 50 ? -8.273 -20.047 -33.406 1 96.12 50 GLU B O 1
ATOM 2525 N N . GLU B 1 51 ? -8.867 -18.438 -32 1 96.62 51 GLU B N 1
ATOM 2526 C CA . GLU B 1 51 ? -7.891 -17.5 -32.562 1 96.62 51 GLU B CA 1
ATOM 2527 C C . GLU B 1 51 ? -6.473 -17.875 -32.125 1 96.62 51 GLU B C 1
ATOM 2529 O O . GLU B 1 51 ? -5.508 -17.578 -32.812 1 96.62 51 GLU B O 1
ATOM 2534 N N . ASN B 1 52 ? -6.32 -18.547 -31 1 95.75 52 ASN B N 1
ATOM 2535 C CA . ASN B 1 52 ? -4.984 -18.609 -30.406 1 95.75 52 ASN B CA 1
ATOM 2536 C C . ASN B 1 52 ? -4.484 -20.031 -30.281 1 95.75 52 ASN B C 1
ATOM 2538 O O . ASN B 1 52 ? -3.287 -20.266 -30.094 1 95.75 52 ASN B O 1
ATOM 2542 N N . PHE B 1 53 ? -5.367 -20.984 -30.312 1 92.44 53 PHE B N 1
ATOM 2543 C CA . PHE B 1 53 ? -4.945 -22.359 -30.047 1 92.44 53 PHE B CA 1
ATOM 2544 C C . PHE B 1 53 ? -5.387 -23.297 -31.156 1 92.44 53 PHE B C 1
ATOM 2546 O O . PHE B 1 53 ? -6.391 -23.047 -31.828 1 92.44 53 PHE B O 1
ATOM 2553 N N . ASP B 1 54 ? -4.547 -24.312 -31.297 1 85.25 54 ASP B N 1
ATOM 2554 C CA . ASP B 1 54 ? -4.922 -25.406 -32.188 1 85.25 54 ASP B CA 1
ATOM 2555 C C . ASP B 1 54 ? -5.516 -26.578 -31.391 1 85.25 54 ASP B C 1
ATOM 2557 O O . ASP B 1 54 ? -5.488 -26.562 -30.156 1 85.25 54 ASP B O 1
ATOM 2561 N N . PHE B 1 55 ? -5.988 -27.562 -32.031 1 77.69 55 PHE B N 1
ATOM 2562 C CA . PHE B 1 55 ? -6.719 -28.656 -31.406 1 77.69 55 PHE B CA 1
ATOM 2563 C C . PHE B 1 55 ? -5.762 -29.719 -30.891 1 77.69 55 PHE B C 1
ATOM 2565 O O . PHE B 1 55 ? -6.195 -30.734 -30.328 1 77.69 55 PHE B O 1
ATOM 2572 N N . ASN B 1 56 ? -4.539 -29.484 -30.844 1 85.81 56 ASN B N 1
ATOM 2573 C CA . ASN B 1 56 ? -3.553 -30.516 -30.516 1 85.81 56 ASN B CA 1
ATOM 2574 C C . ASN B 1 56 ? -3.211 -30.5 -29.016 1 85.81 56 ASN B C 1
ATOM 2576 O O . ASN B 1 56 ? -2.141 -30.969 -28.625 1 85.81 56 ASN B O 1
ATOM 2580 N N . VAL B 1 57 ? -4.082 -30.141 -28.156 1 92.94 57 VAL B N 1
ATOM 2581 C CA . VAL B 1 57 ? -3.871 -30.109 -26.719 1 92.94 57 VAL B CA 1
ATOM 2582 C C . VAL B 1 57 ? -4.398 -31.406 -26.094 1 92.94 57 VAL B C 1
ATOM 2584 O O . VAL B 1 57 ? -5.516 -31.828 -26.391 1 92.94 57 VAL B O 1
ATOM 2587 N N . ASN B 1 58 ? -3.588 -32.062 -25.219 1 91.94 58 ASN B N 1
ATOM 2588 C CA . ASN B 1 58 ? -3.957 -33.375 -24.656 1 91.94 58 ASN B CA 1
ATOM 2589 C C . ASN B 1 58 ? -4.453 -33.219 -23.219 1 91.94 58 ASN B C 1
ATOM 2591 O O . ASN B 1 58 ? -5.223 -34.031 -22.734 1 91.94 58 ASN B O 1
ATOM 2595 N N . LYS B 1 59 ? -3.988 -32.219 -22.531 1 95.62 59 LYS B N 1
ATOM 2596 C CA . LYS B 1 59 ? -4.379 -31.969 -21.156 1 95.62 59 LYS B CA 1
ATOM 2597 C C . LYS B 1 59 ? -4.582 -30.484 -20.906 1 95.62 59 LYS B C 1
ATOM 2599 O O . LYS B 1 59 ? -3.887 -29.656 -21.5 1 95.62 59 LYS B O 1
ATOM 2604 N N . VAL B 1 60 ? -5.531 -30.172 -20.062 1 97.56 60 VAL B N 1
ATOM 2605 C CA . VAL B 1 60 ? -5.773 -28.797 -19.641 1 97.56 60 VAL B CA 1
ATOM 2606 C C . VAL B 1 60 ? -5.844 -28.719 -18.125 1 97.56 60 VAL B C 1
ATOM 2608 O O . VAL B 1 60 ? -6.605 -29.469 -17.5 1 97.56 60 VAL B O 1
ATOM 2611 N N . PHE B 1 61 ? -5.004 -27.953 -17.531 1 98.19 61 PHE B N 1
ATOM 2612 C CA . PHE B 1 61 ? -5.027 -27.688 -16.094 1 98.19 61 PHE B CA 1
ATOM 2613 C C . PHE B 1 61 ? -5.398 -26.234 -15.812 1 98.19 61 PHE B C 1
ATOM 2615 O O . PHE B 1 61 ? -4.945 -25.328 -16.516 1 98.19 61 PHE B O 1
ATOM 2622 N N . ILE B 1 62 ? -6.242 -25.969 -14.766 1 98.69 62 ILE B N 1
ATOM 2623 C CA . ILE B 1 62 ? -6.734 -24.625 -14.5 1 98.69 62 ILE B CA 1
ATOM 2624 C C . ILE B 1 62 ? -6.527 -24.281 -13.023 1 98.69 62 ILE B C 1
ATOM 2626 O O . ILE B 1 62 ? -6.867 -25.062 -12.141 1 98.69 62 ILE B O 1
ATOM 2630 N N . SER B 1 63 ? -5.879 -23.234 -12.758 1 98.31 63 SER B N 1
ATOM 2631 C CA . SER B 1 63 ? -5.945 -22.516 -11.484 1 98.31 63 SER B CA 1
ATOM 2632 C C . SER B 1 63 ? -6.918 -21.344 -11.555 1 98.31 63 SER B C 1
ATOM 2634 O O . SER B 1 63 ? -6.859 -20.547 -12.492 1 98.31 63 SER B O 1
ATOM 2636 N N . SER B 1 64 ? -7.863 -21.266 -10.57 1 97.88 64 SER B N 1
ATOM 2637 C CA . SER B 1 64 ? -8.852 -20.188 -10.648 1 97.88 64 SER B CA 1
ATOM 2638 C C . SER B 1 64 ? -9.117 -19.594 -9.266 1 97.88 64 SER B C 1
ATOM 2640 O O . SER B 1 64 ? -9.367 -20.328 -8.305 1 97.88 64 SER B O 1
ATOM 2642 N N . VAL B 1 65 ? -9.039 -18.297 -9.234 1 96 65 VAL B N 1
ATOM 2643 C CA . VAL B 1 65 ? -9.461 -17.578 -8.031 1 96 65 VAL B CA 1
ATOM 2644 C C . VAL B 1 65 ? -10.695 -16.734 -8.336 1 96 65 VAL B C 1
ATOM 2646 O O . VAL B 1 65 ? -11.008 -15.797 -7.594 1 96 65 VAL B O 1
ATOM 2649 N N . VAL B 1 66 ? -11.312 -16.984 -9.461 1 96.44 66 VAL B N 1
ATOM 2650 C CA . VAL B 1 66 ? -12.562 -16.344 -9.883 1 96.44 66 VAL B CA 1
ATOM 2651 C C . VAL B 1 66 ? -13.586 -17.422 -10.25 1 96.44 66 VAL B C 1
ATOM 2653 O O . VAL B 1 66 ? -13.922 -17.594 -11.422 1 96.44 66 VAL B O 1
ATOM 2656 N N . PRO B 1 67 ? -14.195 -17.969 -9.312 1 95.62 67 PRO B N 1
ATOM 2657 C CA . PRO B 1 67 ? -15.016 -19.172 -9.516 1 95.62 67 PRO B CA 1
ATOM 2658 C C . PRO B 1 67 ? -16.172 -18.938 -10.484 1 95.62 67 PRO B C 1
ATOM 2660 O O . PRO B 1 67 ? -16.609 -19.859 -11.164 1 95.62 67 PRO B O 1
ATOM 2663 N N . ILE B 1 68 ? -16.672 -17.734 -10.633 1 96.44 68 ILE B N 1
ATOM 2664 C CA . ILE B 1 68 ? -17.844 -17.438 -11.461 1 96.44 68 ILE B CA 1
ATOM 2665 C C . ILE B 1 68 ? -17.516 -17.734 -12.922 1 96.44 68 ILE B C 1
ATOM 2667 O O . ILE B 1 68 ? -18.422 -17.938 -13.734 1 96.44 68 ILE B O 1
ATOM 2671 N N . LEU B 1 69 ? -16.234 -17.859 -13.258 1 97.81 69 LEU B N 1
ATOM 2672 C CA . LEU B 1 69 ? -15.828 -18.078 -14.641 1 97.81 69 LEU B CA 1
ATOM 2673 C C . LEU B 1 69 ? -15.539 -19.547 -14.891 1 97.81 69 LEU B C 1
ATOM 2675 O O . LEU B 1 69 ? -15.375 -19.969 -16.047 1 97.81 69 LEU B O 1
ATOM 2679 N N . ASN B 1 70 ? -15.516 -20.406 -13.867 1 97.94 70 ASN B N 1
ATOM 2680 C CA . ASN B 1 70 ? -15.039 -21.781 -13.961 1 97.94 70 ASN B CA 1
ATOM 2681 C C . ASN B 1 70 ? -15.883 -22.594 -14.938 1 97.94 70 ASN B C 1
ATOM 2683 O O . ASN B 1 70 ? -15.344 -23.297 -15.797 1 97.94 70 ASN B O 1
ATOM 2687 N N . GLU B 1 71 ? -17.188 -22.469 -14.828 1 97.88 71 GLU B N 1
ATOM 2688 C CA . GLU B 1 71 ? -18.078 -23.266 -15.672 1 97.88 71 GLU B CA 1
ATOM 2689 C C . GLU B 1 71 ? -17.938 -22.875 -17.141 1 97.88 71 GLU B C 1
ATOM 2691 O O . GLU B 1 71 ? -17.953 -23.734 -18.016 1 97.88 71 GLU B O 1
ATOM 2696 N N . THR B 1 72 ? -17.828 -21.578 -17.375 1 98.06 72 THR B N 1
ATOM 2697 C CA . THR B 1 72 ? -17.656 -21.109 -18.75 1 98.06 72 THR B CA 1
ATOM 2698 C C . THR B 1 72 ? -16.406 -21.703 -19.375 1 98.06 72 THR B C 1
ATOM 2700 O O . THR B 1 72 ? -16.453 -22.219 -20.5 1 98.06 72 THR B O 1
ATOM 2703 N N . PHE B 1 73 ? -15.336 -21.719 -18.672 1 98.44 73 PHE B N 1
ATOM 2704 C CA . PHE B 1 73 ? -14.078 -22.25 -19.203 1 98.44 73 PHE B CA 1
ATOM 2705 C C . PHE B 1 73 ? -14.141 -23.75 -19.344 1 98.44 73 PHE B C 1
ATOM 2707 O O . PHE B 1 73 ? -13.664 -24.312 -20.344 1 98.44 73 PHE B O 1
ATOM 2714 N N . LYS B 1 74 ? -14.727 -24.406 -18.391 1 98.19 74 LYS B N 1
ATOM 2715 C CA . LYS B 1 74 ? -14.922 -25.859 -18.484 1 98.19 74 LYS B CA 1
ATOM 2716 C C . LYS B 1 74 ? -15.664 -26.234 -19.766 1 98.19 74 LYS B C 1
ATOM 2718 O O . LYS B 1 74 ? -15.234 -27.125 -20.5 1 98.19 74 LYS B O 1
ATOM 2723 N N . ASN B 1 75 ? -16.734 -25.516 -20.031 1 98.19 75 ASN B N 1
ATOM 2724 C CA . ASN B 1 75 ? -17.578 -25.812 -21.172 1 98.19 75 ASN B CA 1
ATOM 2725 C C . ASN B 1 75 ? -16.859 -25.516 -22.484 1 98.19 75 ASN B C 1
ATOM 2727 O O . ASN B 1 75 ? -16.922 -26.312 -23.438 1 98.19 75 ASN B O 1
ATOM 2731 N N . VAL B 1 76 ? -16.188 -24.422 -22.547 1 98 76 VAL B N 1
ATOM 2732 C CA . VAL B 1 76 ? -15.492 -24.047 -23.766 1 98 76 VAL B CA 1
ATOM 2733 C C . VAL B 1 76 ? -14.383 -25.062 -24.062 1 98 76 VAL B C 1
ATOM 2735 O O . VAL B 1 76 ? -14.227 -25.5 -25.203 1 98 76 VAL B O 1
ATOM 2738 N N . ILE B 1 77 ? -13.641 -25.453 -23.047 1 97.69 77 ILE B N 1
ATOM 2739 C CA . ILE B 1 77 ? -12.523 -26.375 -23.203 1 97.69 77 ILE B CA 1
ATOM 2740 C C . ILE B 1 77 ? -13.031 -27.719 -23.703 1 97.69 77 ILE B C 1
ATOM 2742 O O . ILE B 1 77 ? -12.453 -28.312 -24.609 1 97.69 77 ILE B O 1
ATOM 2746 N N . PHE B 1 78 ? -14.086 -28.172 -23.078 1 97 78 PHE B N 1
ATOM 2747 C CA . PHE B 1 78 ? -14.664 -29.438 -23.484 1 97 78 PHE B CA 1
ATOM 2748 C C . PHE B 1 78 ? -15.156 -29.375 -24.922 1 97 78 PHE B C 1
ATOM 2750 O O . PHE B 1 78 ? -14.938 -30.297 -25.703 1 97 78 PHE B O 1
ATOM 2757 N N . SER B 1 79 ? -15.812 -28.281 -25.266 1 96.38 79 SER B N 1
ATOM 2758 C CA . SER B 1 79 ? -16.344 -28.109 -26.609 1 96.38 79 SER B CA 1
ATOM 2759 C C . SER B 1 79 ? -15.219 -28 -27.641 1 96.38 79 SER B C 1
ATOM 2761 O O . SER B 1 79 ? -15.32 -28.562 -28.734 1 96.38 79 SER B O 1
ATOM 2763 N N . PHE B 1 80 ? -14.188 -27.344 -27.281 1 95.75 80 PHE B N 1
ATOM 2764 C CA . PHE B 1 80 ? -13.133 -27.016 -28.234 1 95.75 80 PHE B CA 1
ATOM 2765 C C . PHE B 1 80 ? -12.125 -28.156 -28.359 1 95.75 80 PHE B C 1
ATOM 2767 O O . PHE B 1 80 ? -11.789 -28.594 -29.453 1 95.75 80 PHE B O 1
ATOM 2774 N N . PHE B 1 81 ? -11.719 -28.766 -27.266 1 95.5 81 PHE B N 1
ATOM 2775 C CA . PHE B 1 81 ? -10.656 -29.766 -27.25 1 95.5 81 PHE B CA 1
ATOM 2776 C C . PHE B 1 81 ? -11.219 -31.156 -27.031 1 95.5 81 PHE B C 1
ATOM 2778 O O . PHE B 1 81 ? -10.516 -32.156 -27.203 1 95.5 81 PHE B O 1
ATOM 2785 N N . LYS B 1 82 ? -12.391 -31.266 -26.547 1 95.25 82 LYS B N 1
ATOM 2786 C CA . LYS B 1 82 ? -13.008 -32.531 -26.156 1 95.25 82 LYS B CA 1
ATOM 2787 C C . LYS B 1 82 ? -12.281 -33.125 -24.953 1 95.25 82 LYS B C 1
ATOM 2789 O O . LYS B 1 82 ? -12.086 -34.344 -24.906 1 95.25 82 LYS B O 1
ATOM 2794 N N . ILE B 1 83 ? -11.758 -32.281 -24.109 1 94.75 83 ILE B N 1
ATOM 2795 C CA . ILE B 1 83 ? -11.039 -32.625 -22.906 1 94.75 83 ILE B CA 1
ATOM 2796 C C . ILE B 1 83 ? -11.727 -32 -21.688 1 94.75 83 ILE B C 1
ATOM 2798 O O . ILE B 1 83 ? -12.195 -30.875 -21.734 1 94.75 83 ILE B O 1
ATOM 2802 N N . LYS B 1 84 ? -11.836 -32.75 -20.625 1 96.38 84 LYS B N 1
ATOM 2803 C CA . LYS B 1 84 ? -12.242 -32.188 -19.344 1 96.38 84 LYS B CA 1
ATOM 2804 C C . LYS B 1 84 ? -11.055 -31.578 -18.609 1 96.38 84 LYS B C 1
ATOM 2806 O O . LYS B 1 84 ? -10.102 -32.281 -18.266 1 96.38 84 LYS B O 1
ATOM 2811 N N . PRO B 1 85 ? -11.086 -30.312 -18.391 1 97.62 85 PRO B N 1
ATOM 2812 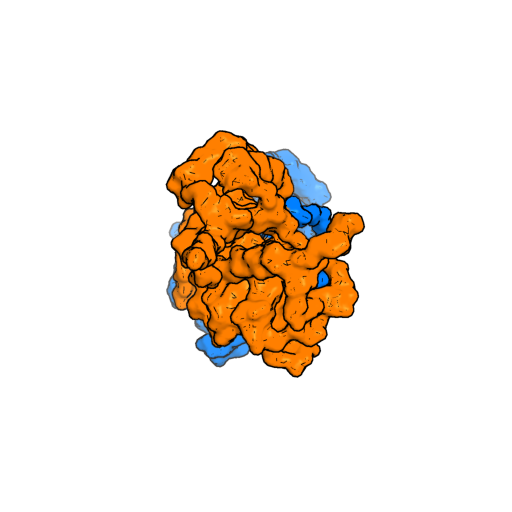C CA . PRO B 1 85 ? -9.953 -29.719 -17.672 1 97.62 85 PRO B CA 1
ATOM 2813 C C . PRO B 1 85 ? -9.906 -30.141 -16.203 1 97.62 85 PRO B C 1
ATOM 2815 O O . PRO B 1 85 ? -10.922 -30.547 -15.641 1 97.62 85 PRO B O 1
ATOM 2818 N N . LEU B 1 86 ? -8.766 -30.125 -15.688 1 96.81 86 LEU B N 1
ATOM 2819 C CA . LEU B 1 86 ? -8.562 -30.391 -14.266 1 96.81 86 LEU B CA 1
ATOM 2820 C C . LEU B 1 86 ? -8.289 -29.094 -13.508 1 96.81 86 LEU B C 1
ATOM 2822 O O . LEU B 1 86 ? -7.336 -28.375 -13.82 1 96.81 86 LEU B O 1
ATOM 2826 N N . PHE B 1 87 ? -9.164 -28.766 -12.555 1 97.5 87 PHE B N 1
ATOM 2827 C CA . PHE B 1 87 ? -8.945 -27.625 -11.672 1 97.5 87 PHE B CA 1
ATOM 2828 C C . PHE B 1 87 ? -8.031 -28 -10.516 1 97.5 87 PHE B C 1
ATOM 2830 O O . PHE B 1 87 ? -8.273 -28.984 -9.82 1 97.5 87 PHE B O 1
ATOM 2837 N N . ILE B 1 88 ? -7 -27.234 -10.344 1 95.88 88 ILE B N 1
ATOM 2838 C CA . ILE B 1 88 ? -6.051 -27.516 -9.273 1 95.88 88 ILE B CA 1
ATOM 2839 C C . ILE B 1 88 ? -6.371 -26.656 -8.055 1 95.88 88 ILE B C 1
ATOM 2841 O O . ILE B 1 88 ? -7.012 -25.609 -8.18 1 95.88 88 ILE B O 1
ATOM 2845 N N . GLY B 1 89 ? -6.004 -27.125 -6.883 1 92.12 89 GLY B N 1
ATOM 2846 C CA . GLY B 1 89 ? -6.195 -26.391 -5.637 1 92.12 89 GLY B CA 1
ATOM 2847 C C . GLY B 1 89 ? -5.387 -26.969 -4.488 1 92.12 89 GLY B C 1
ATOM 2848 O O . GLY B 1 89 ? -4.793 -28.031 -4.609 1 92.12 89 GLY B O 1
ATOM 2849 N N . PHE B 1 90 ? -5.414 -26.188 -3.414 1 86.75 90 PHE B N 1
ATOM 2850 C CA . PHE B 1 90 ? -4.629 -26.562 -2.246 1 86.75 90 PHE B CA 1
ATOM 2851 C C . PHE B 1 90 ? -5.203 -27.812 -1.586 1 86.75 90 PHE B C 1
ATOM 2853 O O . PHE B 1 90 ? -4.523 -28.469 -0.799 1 86.75 90 PHE B O 1
ATOM 2860 N N . ASP B 1 91 ? -6.43 -28.156 -1.92 1 86.62 91 ASP B N 1
ATOM 2861 C CA . ASP B 1 91 ? -7.18 -29.156 -1.166 1 86.62 91 ASP B CA 1
ATOM 2862 C C . ASP B 1 91 ? -7.094 -30.531 -1.833 1 86.62 91 ASP B C 1
ATOM 2864 O O . ASP B 1 91 ? -7.66 -31.5 -1.337 1 86.62 91 ASP B O 1
ATOM 2868 N N . LEU B 1 92 ? -6.332 -30.672 -2.885 1 89.31 92 LEU B N 1
ATOM 2869 C CA . LEU B 1 92 ? -6.168 -31.953 -3.576 1 89.31 92 LEU B CA 1
ATOM 2870 C C . LEU B 1 92 ? -4.883 -32.656 -3.135 1 89.31 92 LEU B C 1
ATOM 2872 O O . LEU B 1 92 ? -4.051 -32.031 -2.451 1 89.31 92 LEU B O 1
ATOM 2876 N N . ASN B 1 93 ? -4.855 -33.938 -3.467 1 91.38 93 ASN B N 1
ATOM 2877 C CA . ASN B 1 93 ? -3.666 -34.719 -3.145 1 91.38 93 ASN B CA 1
ATOM 2878 C C . ASN B 1 93 ? -2.723 -34.812 -4.34 1 91.38 93 ASN B C 1
ATOM 2880 O O . ASN B 1 93 ? -3.15 -35.156 -5.445 1 91.38 93 ASN B O 1
ATOM 2884 N N . TYR B 1 94 ? -1.501 -34.469 -4.059 1 93.88 94 TYR B N 1
ATOM 2885 C CA . TYR B 1 94 ? -0.496 -34.438 -5.117 1 93.88 94 TYR B CA 1
ATOM 2886 C C . TYR B 1 94 ? 0.701 -35.312 -4.746 1 93.88 94 TYR B C 1
ATOM 2888 O O . TYR B 1 94 ? 1.076 -35.406 -3.576 1 93.88 94 TYR B O 1
ATOM 2896 N N . ASP B 1 95 ? 1.268 -36 -5.719 1 95.12 95 ASP B N 1
ATOM 2897 C CA . ASP B 1 95 ? 2.537 -36.719 -5.562 1 95.12 95 ASP B CA 1
ATOM 2898 C C . ASP B 1 95 ? 3.717 -35.781 -5.836 1 95.12 95 ASP B C 1
ATOM 2900 O O . ASP B 1 95 ? 4.184 -35.688 -6.973 1 95.12 95 ASP B O 1
ATOM 2904 N N . LEU B 1 96 ? 4.191 -35.094 -4.816 1 94.75 96 LEU B N 1
ATOM 2905 C CA . LEU B 1 96 ? 5.277 -34.125 -4.906 1 94.75 96 LEU B CA 1
ATOM 2906 C C . LEU B 1 96 ? 6.531 -34.625 -4.215 1 94.75 96 LEU B C 1
ATOM 2908 O O . LEU B 1 96 ? 6.477 -35.625 -3.475 1 94.75 96 LEU B O 1
ATOM 2912 N N . THR B 1 97 ? 7.637 -34 -4.461 1 95.06 97 THR B N 1
ATOM 2913 C CA . THR B 1 97 ? 8.906 -34.438 -3.875 1 95.06 97 THR B CA 1
ATOM 2914 C C . THR B 1 97 ? 9.016 -33.938 -2.43 1 95.06 97 THR B C 1
ATOM 2916 O O . THR B 1 97 ? 9.961 -34.312 -1.723 1 95.06 97 THR B O 1
ATOM 2919 N N . PHE B 1 98 ? 8.094 -33.062 -1.965 1 94.5 98 PHE B N 1
ATOM 2920 C CA . PHE B 1 98 ? 8.023 -32.594 -0.588 1 94.5 98 PHE B CA 1
ATOM 2921 C C . PHE B 1 98 ? 6.574 -32.5 -0.115 1 94.5 98 PHE B C 1
ATOM 2923 O O . PHE B 1 98 ? 5.645 -32.656 -0.915 1 94.5 98 PHE B O 1
ATOM 2930 N N . ASN B 1 99 ? 6.395 -32.344 1.165 1 94.19 99 ASN B N 1
ATOM 2931 C CA . ASN B 1 99 ? 5.062 -32.188 1.734 1 94.19 99 ASN B CA 1
ATOM 2932 C C . ASN B 1 99 ? 4.789 -30.719 2.074 1 94.19 99 ASN B C 1
ATOM 2934 O O . ASN B 1 99 ? 5.262 -30.219 3.096 1 94.19 99 ASN B O 1
ATOM 2938 N N . PRO B 1 100 ? 3.963 -30.062 1.279 1 93.75 100 PRO B N 1
ATOM 2939 C CA . PRO B 1 100 ? 3.689 -28.656 1.53 1 93.75 100 PRO B CA 1
ATOM 2940 C C . PRO B 1 100 ? 3.016 -28.406 2.879 1 93.75 100 PRO B C 1
ATOM 2942 O O . PRO B 1 100 ? 3.131 -27.328 3.445 1 93.75 100 PRO B O 1
ATOM 2945 N N . TYR B 1 101 ? 2.305 -29.391 3.355 1 90.94 101 TYR B N 1
ATOM 2946 C CA . TYR B 1 101 ? 1.523 -29.219 4.574 1 90.94 101 TYR B CA 1
ATOM 2947 C C . TYR B 1 101 ? 2.027 -30.141 5.68 1 90.94 101 TYR B C 1
ATOM 2949 O O . TYR B 1 101 ? 1.237 -30.812 6.34 1 90.94 101 TYR B O 1
ATOM 2957 N N . LYS B 1 102 ? 3.314 -30.172 5.887 1 82.75 102 LYS B N 1
ATOM 2958 C CA . LYS B 1 102 ? 3.896 -30.953 6.969 1 82.75 102 LYS B CA 1
ATOM 2959 C C . LYS B 1 102 ? 3.186 -30.688 8.289 1 82.75 102 LYS B C 1
ATOM 2961 O O . LYS B 1 102 ? 3.059 -31.578 9.125 1 82.75 102 LYS B O 1
ATOM 2966 N N . SER B 1 103 ? 2.709 -29.547 8.477 1 72.06 103 SER B N 1
ATOM 2967 C CA . SER B 1 103 ? 1.934 -29.266 9.688 1 72.06 103 SER B CA 1
ATOM 2968 C C . SER B 1 103 ? 0.436 -29.312 9.398 1 72.06 103 SER B C 1
ATOM 2970 O O . SER B 1 103 ? -0.169 -30.391 9.422 1 72.06 103 SER B O 1
ATOM 2972 N N . ASP B 1 104 ? -0.238 -28.125 9.008 1 77.12 104 ASP B N 1
ATOM 2973 C CA . ASP B 1 104 ? -1.676 -28.094 8.758 1 77.12 104 ASP B CA 1
ATOM 2974 C C . ASP B 1 104 ? -1.982 -27.422 7.418 1 77.12 104 ASP B C 1
ATOM 2976 O O . ASP B 1 104 ? -1.296 -26.484 7.02 1 77.12 104 ASP B O 1
ATOM 2980 N N . LYS B 1 105 ? -2.982 -28.094 6.82 1 82.38 105 LYS B N 1
ATOM 2981 C CA . LYS B 1 105 ? -3.473 -27.469 5.594 1 82.38 105 LYS B CA 1
ATOM 2982 C C . LYS B 1 105 ? -4.145 -26.125 5.895 1 82.38 105 LYS B C 1
ATOM 2984 O O . LYS B 1 105 ? -4.793 -25.969 6.93 1 82.38 105 LYS B O 1
ATOM 2989 N N . PHE B 1 106 ? -3.795 -25.156 5.211 1 80 106 PHE B N 1
ATOM 2990 C CA . PHE B 1 106 ? -4.516 -23.906 5.312 1 80 106 PHE B CA 1
ATOM 2991 C C . PHE B 1 106 ? -4.891 -23.375 3.932 1 80 106 PHE B C 1
ATOM 2993 O O . PHE B 1 106 ? -4.336 -23.828 2.924 1 80 106 PHE B O 1
ATOM 3000 N N . LEU B 1 107 ? -5.844 -22.516 3.881 1 81.94 107 LEU B N 1
ATOM 3001 C CA . LEU B 1 107 ? -6.441 -22.016 2.652 1 81.94 107 LEU B CA 1
ATOM 3002 C C . LEU B 1 107 ? -5.496 -21.047 1.94 1 81.94 107 LEU B C 1
ATOM 3004 O O . LEU B 1 107 ? -5.023 -20.078 2.537 1 81.94 107 LEU B O 1
ATOM 3008 N N . LEU B 1 108 ? -5.152 -21.438 0.764 1 88.44 108 LEU B N 1
ATOM 3009 C CA . LEU B 1 108 ? -4.379 -20.594 -0.138 1 88.44 108 LEU B CA 1
ATOM 3010 C C . LEU B 1 108 ? -5.039 -20.516 -1.511 1 88.44 108 LEU B C 1
ATOM 3012 O O . LEU B 1 108 ? -5.656 -21.484 -1.963 1 88.44 108 LEU B O 1
ATOM 3016 N N . GLY B 1 109 ? -4.938 -19.375 -2.082 1 93 109 GLY B N 1
ATOM 3017 C CA . GLY B 1 109 ? -5.273 -19.344 -3.496 1 93 109 GLY B CA 1
ATOM 3018 C C . GLY B 1 109 ? -4.488 -20.359 -4.316 1 93 109 GLY B C 1
ATOM 3019 O O . GLY B 1 109 ? -3.307 -20.594 -4.051 1 93 109 GLY B O 1
ATOM 3020 N N . SER B 1 110 ? -5.16 -20.906 -5.309 1 95.69 110 SER B N 1
ATOM 3021 C CA . SER B 1 110 ? -4.523 -21.938 -6.133 1 95.69 110 SER B CA 1
ATOM 3022 C C . SER B 1 110 ? -3.268 -21.391 -6.809 1 95.69 110 SER B C 1
ATOM 3024 O O . SER B 1 110 ? -2.301 -22.125 -7.012 1 95.69 110 SER B O 1
ATOM 3026 N N . ASP B 1 111 ? -3.254 -20.125 -7.137 1 97.19 111 ASP B N 1
ATOM 3027 C CA . ASP B 1 111 ? -2.092 -19.5 -7.766 1 97.19 111 ASP B CA 1
ATOM 3028 C C . ASP B 1 111 ? -0.914 -19.438 -6.797 1 97.19 111 ASP B C 1
ATOM 3030 O O . ASP B 1 111 ? 0.22 -19.75 -7.164 1 97.19 111 ASP B O 1
ATOM 3034 N N . VAL B 1 112 ? -1.185 -19.031 -5.539 1 97.5 112 VAL B N 1
ATOM 3035 C CA . VAL B 1 112 ? -0.132 -18.953 -4.531 1 97.5 112 VAL B CA 1
ATOM 3036 C C . VAL B 1 112 ? 0.44 -20.344 -4.27 1 97.5 112 VAL B C 1
ATOM 3038 O O . VAL B 1 112 ? 1.659 -20.516 -4.203 1 97.5 112 VAL B O 1
ATOM 3041 N N . PHE B 1 113 ? -0.456 -21.344 -4.098 1 97.06 113 PHE B N 1
ATOM 3042 C CA . PHE B 1 113 ? -0.025 -22.719 -3.879 1 97.06 113 PHE B CA 1
ATOM 3043 C C . PHE B 1 113 ? 0.854 -23.203 -5.027 1 97.06 113 PHE B C 1
ATOM 3045 O O . PHE B 1 113 ? 1.913 -23.781 -4.801 1 97.06 113 PHE B O 1
ATOM 3052 N N . ALA B 1 114 ? 0.411 -22.938 -6.223 1 98.06 114 ALA B N 1
ATOM 3053 C CA . ALA B 1 114 ? 1.161 -23.328 -7.414 1 98.06 114 ALA B CA 1
ATOM 3054 C C . ALA B 1 114 ? 2.549 -22.688 -7.418 1 98.06 114 ALA B C 1
ATOM 3056 O O . ALA B 1 114 ? 3.537 -23.344 -7.758 1 98.06 114 ALA B O 1
ATOM 3057 N N . ASN B 1 115 ? 2.648 -21.422 -7.059 1 98.44 115 ASN B N 1
ATOM 3058 C CA . ASN B 1 115 ? 3.93 -20.719 -6.992 1 98.44 115 ASN B CA 1
ATOM 3059 C C . ASN B 1 115 ? 4.895 -21.406 -6.035 1 98.44 115 ASN B C 1
ATOM 3061 O O . ASN B 1 115 ? 6.066 -21.609 -6.359 1 98.44 115 ASN B O 1
ATOM 3065 N N . LEU B 1 116 ? 4.371 -21.766 -4.891 1 97.81 116 LEU B N 1
ATOM 3066 C CA . LEU B 1 116 ? 5.211 -22.359 -3.854 1 97.81 116 LEU B CA 1
ATOM 3067 C C . LEU B 1 116 ? 5.699 -23.734 -4.273 1 97.81 116 LEU B C 1
ATOM 3069 O O . LEU B 1 116 ? 6.859 -24.078 -4.051 1 97.81 116 LEU B O 1
ATOM 3073 N N . VAL B 1 117 ? 4.828 -24.484 -4.887 1 96.81 117 VAL B N 1
ATOM 3074 C CA . VAL B 1 117 ? 5.195 -25.812 -5.375 1 96.81 117 VAL B CA 1
ATOM 3075 C C . VAL B 1 117 ? 6.266 -25.688 -6.461 1 96.81 117 VAL B C 1
ATOM 3077 O O . VAL B 1 117 ? 7.277 -26.375 -6.426 1 96.81 117 VAL B O 1
ATOM 3080 N N . ALA B 1 118 ? 6.039 -24.766 -7.387 1 97.94 118 ALA B N 1
ATOM 3081 C CA . ALA B 1 118 ? 6.996 -24.578 -8.469 1 97.94 118 ALA B CA 1
ATOM 3082 C C . ALA B 1 118 ? 8.352 -24.125 -7.93 1 97.94 118 ALA B C 1
ATOM 3084 O O . ALA B 1 118 ? 9.398 -24.516 -8.453 1 97.94 118 ALA B O 1
ATOM 3085 N N . ALA B 1 119 ? 8.328 -23.297 -6.898 1 98 119 ALA B N 1
ATOM 3086 C CA . ALA B 1 119 ? 9.555 -22.766 -6.32 1 98 119 ALA B CA 1
ATOM 3087 C C . ALA B 1 119 ? 10.453 -23.875 -5.801 1 98 119 ALA B C 1
ATOM 3089 O O . ALA B 1 119 ? 11.68 -23.781 -5.863 1 98 119 ALA B O 1
ATOM 3090 N N . ILE B 1 120 ? 9.867 -24.922 -5.289 1 97.19 120 ILE B N 1
ATOM 3091 C CA . ILE B 1 120 ? 10.633 -26.031 -4.727 1 97.19 120 ILE B CA 1
ATOM 3092 C C . ILE B 1 120 ? 10.938 -27.062 -5.82 1 97.19 120 ILE B C 1
ATOM 3094 O O . ILE B 1 120 ? 12.078 -27.484 -5.977 1 97.19 120 ILE B O 1
ATOM 3098 N N . GLU B 1 121 ? 9.953 -27.406 -6.605 1 96.31 121 GLU B N 1
ATOM 3099 C CA . GLU B 1 121 ? 10.07 -28.516 -7.559 1 96.31 121 GLU B CA 1
ATOM 3100 C C . GLU B 1 121 ? 10.984 -28.141 -8.727 1 96.31 121 GLU B C 1
ATOM 3102 O O . GLU B 1 121 ? 11.703 -28.984 -9.25 1 96.31 121 GLU B O 1
ATOM 3107 N N . ASN B 1 122 ? 10.883 -26.875 -9.148 1 95.12 122 ASN B N 1
ATOM 3108 C CA . ASN B 1 122 ? 11.633 -26.453 -10.328 1 95.12 122 ASN B CA 1
ATOM 3109 C C . ASN B 1 122 ? 13.094 -26.141 -9.984 1 95.12 122 ASN B C 1
ATOM 3111 O O . ASN B 1 122 ? 13.961 -26.203 -10.852 1 95.12 122 ASN B O 1
ATOM 3115 N N . TYR B 1 123 ? 13.07 -25.812 -8.625 1 90.81 123 TYR B N 1
ATOM 3116 C CA . TYR B 1 123 ? 14.406 -25.391 -8.227 1 90.81 123 TYR B CA 1
ATOM 3117 C C . TYR B 1 123 ? 14.961 -26.281 -7.121 1 90.81 123 TYR B C 1
ATOM 3119 O O . TYR B 1 123 ? 14.195 -26.922 -6.395 1 90.81 123 TYR B O 1
ATOM 3127 N N . SER B 1 124 ? 16.078 -26.859 -7.117 1 87.81 124 SER B N 1
ATOM 3128 C CA . SER B 1 124 ? 16.688 -27.703 -6.098 1 87.81 124 SER B CA 1
ATOM 3129 C C . SER B 1 124 ? 17.031 -26.906 -4.848 1 87.81 124 SER B C 1
ATOM 3131 O O . SER B 1 124 ? 18.109 -27.078 -4.262 1 87.81 124 SER B O 1
ATOM 3133 N N . PHE B 1 125 ? 15.977 -26 -4.484 1 94.44 125 PHE B N 1
ATOM 3134 C CA . PHE B 1 125 ? 16.219 -25.156 -3.314 1 94.44 125 PHE B CA 1
ATOM 3135 C C . PHE B 1 125 ? 15.609 -25.797 -2.064 1 94.44 125 PHE B C 1
ATOM 3137 O O . PHE B 1 125 ? 14.648 -26.562 -2.152 1 94.44 125 PHE B O 1
ATOM 3144 N N . GLU B 1 126 ? 16.203 -25.531 -0.971 1 96.75 126 GLU B N 1
ATOM 3145 C CA . GLU B 1 126 ? 15.703 -26.031 0.303 1 96.75 126 GLU B CA 1
ATOM 3146 C C . GLU B 1 126 ? 14.664 -25.094 0.912 1 96.75 126 GLU B C 1
ATOM 3148 O O . GLU B 1 126 ? 13.641 -25.547 1.431 1 96.75 126 GLU B O 1
ATOM 3153 N N . ASN B 1 127 ? 14.984 -23.797 0.921 1 98.25 127 ASN B N 1
ATOM 3154 C CA . ASN B 1 127 ? 14.109 -22.734 1.43 1 98.25 127 ASN B CA 1
ATOM 3155 C C . ASN B 1 127 ? 13.961 -21.609 0.422 1 98.25 127 ASN B C 1
ATOM 3157 O O . ASN B 1 127 ? 14.945 -21.156 -0.166 1 98.25 127 ASN B O 1
ATOM 3161 N N . VAL B 1 128 ? 12.703 -21.203 0.216 1 98.69 128 VAL B N 1
ATOM 3162 C CA . VAL B 1 128 ? 12.469 -20.188 -0.798 1 98.69 128 VAL B CA 1
ATOM 3163 C C . VAL B 1 128 ? 11.453 -19.156 -0.281 1 98.69 128 VAL B C 1
ATOM 3165 O O . VAL B 1 128 ? 10.461 -19.531 0.352 1 98.69 128 VAL B O 1
ATOM 3168 N N . LEU B 1 129 ? 11.758 -17.938 -0.444 1 98.88 129 LEU B N 1
ATOM 3169 C CA . LEU B 1 129 ? 10.773 -16.859 -0.353 1 98.88 129 LEU B CA 1
ATOM 3170 C C . LEU B 1 129 ? 10.234 -16.5 -1.732 1 98.88 129 LEU B C 1
ATOM 3172 O O . LEU B 1 129 ? 11 -16.109 -2.619 1 98.88 129 LEU B O 1
ATOM 3176 N N . VAL B 1 130 ? 8.945 -16.656 -1.908 1 98.88 130 VAL B N 1
ATOM 3177 C CA . VAL B 1 130 ? 8.32 -16.391 -3.195 1 98.88 130 VAL B CA 1
ATOM 3178 C C . VAL B 1 130 ? 7.523 -15.086 -3.117 1 98.88 130 VAL B C 1
ATOM 3180 O O . VAL B 1 130 ? 6.668 -14.922 -2.244 1 98.88 130 VAL B O 1
ATOM 3183 N N . VAL B 1 131 ? 7.82 -14.18 -3.973 1 98.88 131 VAL B N 1
ATOM 3184 C CA . VAL B 1 131 ? 7.113 -12.906 -4.078 1 98.88 131 VAL B CA 1
ATOM 3185 C C . VAL B 1 131 ? 6.363 -12.836 -5.406 1 98.88 131 VAL B C 1
ATOM 3187 O O . VAL B 1 131 ? 6.961 -13 -6.473 1 98.88 131 VAL B O 1
ATOM 3190 N N . ASP B 1 132 ? 5.102 -12.695 -5.363 1 98.69 132 ASP B N 1
ATOM 3191 C CA . ASP B 1 132 ? 4.27 -12.523 -6.551 1 98.69 132 ASP B CA 1
ATOM 3192 C C . ASP B 1 132 ? 3.65 -11.133 -6.594 1 98.69 132 ASP B C 1
ATOM 3194 O O . ASP B 1 132 ? 2.723 -10.836 -5.84 1 98.69 132 ASP B O 1
ATOM 3198 N N . LEU B 1 133 ? 4.145 -10.289 -7.453 1 98.12 133 LEU B N 1
ATOM 3199 C CA . LEU B 1 133 ? 3.625 -8.93 -7.613 1 98.12 133 LEU B CA 1
ATOM 3200 C C . LEU B 1 133 ? 2.562 -8.883 -8.703 1 98.12 133 LEU B C 1
ATOM 3202 O O . LEU B 1 133 ? 2.854 -8.516 -9.844 1 98.12 133 LEU B O 1
ATOM 3206 N N . GLY B 1 134 ? 1.365 -9.164 -8.367 1 96.12 134 GLY B N 1
ATOM 3207 C CA . GLY B 1 134 ? 0.217 -9.109 -9.258 1 96.12 134 GLY B CA 1
ATOM 3208 C C . GLY B 1 134 ? -0.861 -8.156 -8.797 1 96.12 134 GLY B C 1
ATOM 3209 O O . GLY B 1 134 ? -0.564 -7.027 -8.391 1 96.12 134 GLY B O 1
ATOM 3210 N N . THR B 1 135 ? -2.156 -8.664 -8.891 1 94.38 135 THR B N 1
ATOM 3211 C CA . THR B 1 135 ? -3.266 -7.902 -8.328 1 94.38 135 THR B CA 1
ATOM 3212 C C . THR B 1 135 ? -3.057 -7.664 -6.836 1 94.38 135 THR B C 1
ATOM 3214 O O . THR B 1 135 ? -3.193 -6.539 -6.355 1 94.38 135 THR B O 1
ATOM 3217 N N . ALA B 1 136 ? -2.793 -8.727 -6.223 1 96.44 136 ALA B N 1
ATOM 3218 C CA . ALA B 1 136 ? -2.256 -8.656 -4.867 1 96.44 136 ALA B CA 1
ATOM 3219 C C . ALA B 1 136 ? -0.756 -8.938 -4.855 1 96.44 136 ALA B C 1
ATOM 3221 O O . ALA B 1 136 ? -0.208 -9.461 -5.828 1 96.44 136 ALA B O 1
ATOM 3222 N N . CYS B 1 137 ? -0.07 -8.453 -3.9 1 97.81 137 CYS B N 1
ATOM 3223 C CA . CYS B 1 137 ? 1.307 -8.852 -3.621 1 97.81 137 CYS B CA 1
ATOM 3224 C C . CYS B 1 137 ? 1.356 -9.938 -2.551 1 97.81 137 CYS B C 1
ATOM 3226 O O . CYS B 1 137 ? 0.97 -9.703 -1.405 1 97.81 137 CYS B O 1
ATOM 3228 N N . THR B 1 138 ? 1.77 -11.109 -2.914 1 98.38 138 THR B N 1
ATOM 3229 C CA . THR B 1 138 ? 1.897 -12.203 -1.959 1 98.38 138 THR B CA 1
ATOM 3230 C C . THR B 1 138 ? 3.365 -12.539 -1.715 1 98.38 138 THR B C 1
ATOM 3232 O O . THR B 1 138 ? 4.16 -12.594 -2.656 1 98.38 138 THR B O 1
ATOM 3235 N N . ILE B 1 139 ? 3.715 -12.656 -0.492 1 98.88 139 ILE B N 1
ATOM 3236 C CA . ILE B 1 139 ? 5.055 -13.062 -0.077 1 98.88 139 ILE B CA 1
ATOM 3237 C C . ILE B 1 139 ? 4.961 -14.258 0.868 1 98.88 139 ILE B C 1
ATOM 3239 O O . ILE B 1 139 ? 4.551 -14.117 2.021 1 98.88 139 ILE B O 1
ATOM 3243 N N . PHE B 1 140 ? 5.34 -15.406 0.354 1 98.56 140 PHE B N 1
ATOM 3244 C CA . PHE B 1 140 ? 5.215 -16.625 1.13 1 98.56 140 PHE B CA 1
ATOM 3245 C C . PHE B 1 140 ? 6.535 -17.391 1.157 1 98.56 140 PHE B C 1
ATOM 3247 O O . PHE B 1 140 ? 7.262 -17.422 0.161 1 98.56 140 PHE B O 1
ATOM 3254 N N . ALA B 1 141 ? 6.789 -18 2.277 1 98.06 141 ALA B N 1
ATOM 3255 C CA . ALA B 1 141 ? 7.977 -18.828 2.443 1 98.06 141 ALA B CA 1
ATOM 3256 C C . ALA B 1 141 ? 7.617 -20.312 2.43 1 98.06 141 ALA B C 1
ATOM 3258 O O . ALA B 1 141 ? 6.59 -20.703 2.99 1 98.06 141 ALA B O 1
ATOM 3259 N N . VAL B 1 142 ? 8.484 -21.062 1.805 1 97.25 142 VAL B N 1
ATOM 3260 C CA . VAL B 1 142 ? 8.273 -22.5 1.736 1 97.25 142 VAL B CA 1
ATOM 3261 C C . VAL B 1 142 ? 9.609 -23.219 1.906 1 97.25 142 VAL B C 1
ATOM 3263 O O . VAL B 1 142 ? 10.648 -22.75 1.436 1 97.25 142 VAL B O 1
ATOM 3266 N N . SER B 1 143 ? 9.578 -24.297 2.586 1 96.5 143 SER B N 1
ATOM 3267 C CA . SER B 1 143 ? 10.734 -25.141 2.844 1 96.5 143 SER B CA 1
ATOM 3268 C C . SER B 1 143 ? 10.484 -26.578 2.379 1 96.5 143 SER B C 1
ATOM 3270 O O . SER B 1 143 ? 9.398 -27.125 2.598 1 96.5 143 SER B O 1
ATOM 3272 N N . ARG B 1 144 ? 11.477 -27.172 1.695 1 95.81 144 ARG B N 1
ATOM 3273 C CA . ARG B 1 144 ? 11.375 -28.578 1.31 1 95.81 144 ARG B CA 1
ATOM 3274 C C . ARG B 1 144 ? 11.172 -29.469 2.531 1 95.81 144 ARG B C 1
ATOM 3276 O O . ARG B 1 144 ? 10.391 -30.406 2.49 1 95.81 144 ARG B O 1
ATOM 3283 N N . GLN B 1 145 ? 11.789 -29.094 3.602 1 94.5 145 GLN B N 1
ATOM 3284 C CA . GLN B 1 145 ? 11.766 -29.906 4.816 1 94.5 145 GLN B CA 1
ATOM 3285 C C . GLN B 1 145 ? 10.539 -29.609 5.66 1 94.5 145 GLN B C 1
ATOM 3287 O O . GLN B 1 145 ? 9.898 -30.516 6.191 1 94.5 145 GLN B O 1
ATOM 3292 N N . ASP B 1 146 ? 10.148 -28.328 5.738 1 94.62 146 ASP B N 1
ATOM 3293 C CA . ASP B 1 146 ? 9.164 -27.906 6.734 1 94.62 146 ASP B CA 1
ATOM 3294 C C . ASP B 1 146 ? 7.82 -27.609 6.082 1 94.62 146 ASP B C 1
ATOM 3296 O O . ASP B 1 146 ? 6.816 -27.422 6.773 1 94.62 146 ASP B O 1
ATOM 3300 N N . GLY B 1 147 ? 7.793 -27.562 4.707 1 95.69 147 GLY B N 1
ATOM 3301 C CA . GLY B 1 147 ? 6.566 -27.188 4.027 1 95.69 147 GLY B CA 1
ATOM 3302 C C . GLY B 1 147 ? 6.355 -25.688 3.967 1 95.69 147 GLY B C 1
ATOM 3303 O O . GLY B 1 147 ? 7.316 -24.922 4.02 1 95.69 147 GLY B O 1
ATOM 3304 N N . ILE B 1 148 ? 5.145 -25.359 3.801 1 96.44 148 ILE B N 1
ATOM 3305 C CA . ILE B 1 148 ? 4.797 -23.938 3.709 1 96.44 148 ILE B CA 1
ATOM 3306 C C . ILE B 1 148 ? 4.863 -23.297 5.094 1 96.44 148 ILE B C 1
ATOM 3308 O O . ILE B 1 148 ? 4.168 -23.734 6.02 1 96.44 148 ILE B O 1
ATOM 3312 N N . LEU B 1 149 ? 5.613 -22.25 5.191 1 96.12 149 LEU B N 1
ATOM 3313 C CA . LEU B 1 149 ? 5.863 -21.625 6.484 1 96.12 149 LEU B CA 1
ATOM 3314 C C . LEU B 1 149 ? 4.859 -20.5 6.75 1 96.12 149 LEU B C 1
ATOM 3316 O O . LEU B 1 149 ? 4.703 -20.062 7.891 1 96.12 149 LEU B O 1
ATOM 3320 N N . GLY B 1 150 ? 4.168 -20.016 5.668 1 96.38 150 GLY B N 1
ATOM 3321 C CA . GLY B 1 150 ? 3.236 -18.891 5.758 1 96.38 150 GLY B CA 1
ATOM 3322 C C . GLY B 1 150 ? 3.65 -17.703 4.918 1 96.38 150 GLY B C 1
ATOM 3323 O O . GLY B 1 150 ? 4.609 -17.781 4.152 1 96.38 150 GLY B O 1
ATOM 3324 N N . GLY B 1 151 ? 2.818 -16.672 5.086 1 97.75 151 GLY B N 1
ATOM 3325 C CA . GLY B 1 151 ? 3.15 -15.516 4.277 1 97.75 151 GLY B CA 1
ATOM 3326 C C . GLY B 1 151 ? 2.283 -14.305 4.586 1 97.75 151 GLY B C 1
ATOM 3327 O O . GLY B 1 151 ? 1.52 -14.312 5.555 1 97.75 151 GLY B O 1
ATOM 3328 N N . ILE B 1 152 ? 2.502 -13.281 3.822 1 98.5 152 ILE B N 1
ATOM 3329 C CA . ILE B 1 152 ? 1.737 -12.047 3.934 1 98.5 152 ILE B CA 1
ATOM 3330 C C . ILE B 1 152 ? 1.114 -11.695 2.582 1 98.5 152 ILE B C 1
ATOM 3332 O O . ILE B 1 152 ? 1.611 -12.125 1.537 1 98.5 152 ILE B O 1
ATOM 3336 N N . ILE B 1 153 ? 0.005 -10.992 2.613 1 97.88 153 ILE B N 1
ATOM 3337 C CA . ILE B 1 153 ? -0.724 -10.555 1.424 1 97.88 153 ILE B CA 1
ATOM 3338 C C . ILE B 1 153 ? -0.946 -9.047 1.475 1 97.88 153 ILE B C 1
ATOM 3340 O O . ILE B 1 153 ? -1.456 -8.523 2.467 1 97.88 153 ILE B O 1
ATOM 3344 N N . ASN B 1 154 ? -0.566 -8.383 0.476 1 97.56 154 ASN B N 1
ATOM 3345 C CA . ASN B 1 154 ? -0.707 -6.941 0.316 1 97.56 154 ASN B CA 1
ATOM 3346 C C . ASN B 1 154 ? -1.423 -6.59 -0.985 1 97.56 154 ASN B C 1
ATOM 3348 O O . ASN B 1 154 ? -1.586 -7.441 -1.859 1 97.56 154 ASN B O 1
ATOM 3352 N N . SER B 1 155 ? -1.854 -5.34 -1.055 1 96.81 155 SER B N 1
ATOM 3353 C CA . SER B 1 155 ? -2.309 -4.863 -2.357 1 96.81 155 SER B CA 1
ATOM 3354 C C . SER B 1 155 ? -1.166 -4.844 -3.367 1 96.81 155 SER B C 1
ATOM 3356 O O . SER B 1 155 ? -0.026 -4.535 -3.016 1 96.81 155 SER B O 1
ATOM 3358 N N . GLY B 1 156 ? -1.486 -5.164 -4.527 1 97.31 156 GLY B N 1
ATOM 3359 C CA . GLY B 1 156 ? -0.485 -5.039 -5.574 1 97.31 156 GLY B CA 1
ATOM 3360 C C . GLY B 1 156 ? -0.153 -3.596 -5.91 1 97.31 156 GLY B C 1
ATOM 3361 O O . GLY B 1 156 ? -0.884 -2.68 -5.523 1 97.31 156 GLY B O 1
ATOM 3362 N N . PRO B 1 157 ? 0.919 -3.377 -6.617 1 97 157 PRO B N 1
ATOM 3363 C CA . PRO B 1 157 ? 1.397 -2.02 -6.891 1 97 157 PRO B CA 1
ATOM 3364 C C . PRO B 1 157 ? 0.368 -1.169 -7.633 1 97 157 PRO B C 1
ATOM 3366 O O . PRO B 1 157 ? 0.143 -0.012 -7.27 1 97 157 PRO B O 1
ATOM 3369 N N . LEU B 1 158 ? -0.302 -1.684 -8.617 1 95.81 158 LEU B N 1
ATOM 3370 C CA . LEU B 1 158 ? -1.208 -0.889 -9.438 1 95.81 158 LEU B CA 1
ATOM 3371 C C . LEU B 1 158 ? -2.471 -0.528 -8.656 1 95.81 158 LEU B C 1
ATOM 3373 O O . LEU B 1 158 ? -2.943 0.608 -8.727 1 95.81 158 LEU B O 1
ATOM 3377 N N . ILE B 1 159 ? -2.955 -1.524 -7.98 1 94.94 159 ILE B N 1
ATOM 3378 C CA . ILE B 1 159 ? -4.129 -1.291 -7.148 1 94.94 159 ILE B CA 1
ATOM 3379 C C . ILE B 1 159 ? -3.809 -0.247 -6.078 1 94.94 159 ILE B C 1
ATOM 3381 O O . ILE B 1 159 ? -4.602 0.664 -5.832 1 94.94 159 ILE B O 1
ATOM 3385 N N . ASN B 1 160 ? -2.709 -0.419 -5.5 1 95.31 160 ASN B N 1
ATOM 3386 C CA . ASN B 1 160 ? -2.24 0.517 -4.484 1 95.31 160 ASN B CA 1
ATOM 3387 C C . ASN B 1 160 ? -2.1 1.93 -5.043 1 95.31 160 ASN B C 1
ATOM 3389 O O . ASN B 1 160 ? -2.611 2.887 -4.461 1 95.31 160 ASN B O 1
ATOM 3393 N N . PHE B 1 161 ? -1.503 2.109 -6.184 1 96.12 161 PHE B N 1
ATOM 3394 C CA . PHE B 1 161 ? -1.293 3.377 -6.871 1 96.12 161 PHE B CA 1
ATOM 3395 C C . PHE B 1 161 ? -2.625 4.043 -7.199 1 96.12 161 PHE B C 1
ATOM 3397 O O . PHE B 1 161 ? -2.844 5.207 -6.863 1 96.12 161 PHE B O 1
ATOM 3404 N N . ASN B 1 162 ? -3.508 3.322 -7.785 1 95.56 162 ASN B N 1
ATOM 3405 C CA . ASN B 1 162 ? -4.797 3.857 -8.203 1 95.56 162 ASN B CA 1
ATOM 3406 C C . ASN B 1 162 ? -5.66 4.25 -7.008 1 95.56 162 ASN B C 1
ATOM 3408 O O . ASN B 1 162 ? -6.395 5.234 -7.062 1 95.56 162 ASN B O 1
ATOM 3412 N N . SER B 1 163 ? -5.578 3.428 -5.992 1 95.12 163 SER B N 1
ATOM 3413 C CA . SER B 1 163 ? -6.371 3.727 -4.805 1 95.12 163 SER B CA 1
ATOM 3414 C C . SER B 1 163 ? -5.969 5.062 -4.191 1 95.12 163 SER B C 1
ATOM 3416 O O . SER B 1 163 ? -6.824 5.824 -3.732 1 95.12 163 SER B O 1
ATOM 3418 N N . LEU B 1 164 ? -4.668 5.352 -4.148 1 96 164 LEU B N 1
ATOM 3419 C CA . LEU B 1 164 ? -4.195 6.641 -3.662 1 96 164 LEU B CA 1
ATOM 3420 C C . LEU B 1 164 ? -4.742 7.777 -4.516 1 96 164 LEU B C 1
ATOM 3422 O O . LEU B 1 164 ? -5.293 8.75 -3.984 1 96 164 LEU B O 1
ATOM 3426 N N . LEU B 1 165 ? -4.641 7.66 -5.812 1 95.44 165 LEU B N 1
ATOM 3427 C CA . LEU B 1 165 ? -5.07 8.703 -6.742 1 95.44 165 LEU B CA 1
ATOM 3428 C C . LEU B 1 165 ? -6.574 8.93 -6.641 1 95.44 165 LEU B C 1
ATOM 3430 O O . LEU B 1 165 ? -7.039 10.07 -6.754 1 95.44 165 LEU B O 1
ATOM 3434 N N . ASP B 1 166 ? -7.297 7.871 -6.383 1 93.81 166 ASP B N 1
ATOM 3435 C CA . ASP B 1 166 ? -8.75 7.941 -6.328 1 93.81 166 ASP B CA 1
ATOM 3436 C C . ASP B 1 166 ? -9.219 8.602 -5.031 1 93.81 166 ASP B C 1
ATOM 3438 O O . ASP B 1 166 ? -10.359 9.07 -4.941 1 93.81 166 ASP B O 1
ATOM 3442 N N . ASN B 1 167 ? -8.336 8.633 -4.047 1 93 167 ASN B N 1
ATOM 3443 C CA . ASN B 1 167 ? -8.812 9.07 -2.736 1 93 167 ASN B CA 1
ATOM 3444 C C . ASN B 1 167 ? -8.156 10.383 -2.316 1 93 167 ASN B C 1
ATOM 3446 O O . ASN B 1 167 ? -8.531 10.969 -1.3 1 93 167 ASN B O 1
ATOM 3450 N N . ALA B 1 168 ? -7.184 10.852 -3.002 1 90.38 168 ALA B N 1
ATOM 3451 C CA . ALA B 1 168 ? -6.531 12.125 -2.721 1 90.38 168 ALA B CA 1
ATOM 3452 C C . ALA B 1 168 ? -7.023 13.219 -3.666 1 90.38 168 ALA B C 1
ATOM 3454 O O . ALA B 1 168 ? -6.676 13.227 -4.848 1 90.38 168 ALA B O 1
ATOM 3455 N N . TYR B 1 169 ? -7.66 14.18 -3.16 1 88.12 169 TYR B N 1
ATOM 3456 C CA . TYR B 1 169 ? -8.367 15.18 -3.947 1 88.12 169 TYR B CA 1
ATOM 3457 C C . TYR B 1 169 ? -7.395 16 -4.781 1 88.12 169 TYR B C 1
ATOM 3459 O O . TYR B 1 169 ? -7.672 16.312 -5.945 1 88.12 169 TYR B O 1
ATOM 3467 N N . LEU B 1 170 ? -6.242 16.312 -4.258 1 89.38 170 LEU B N 1
ATOM 3468 C CA . LEU B 1 170 ? -5.352 17.266 -4.902 1 89.38 170 LEU B CA 1
ATOM 3469 C C . LEU B 1 170 ? -4.383 16.547 -5.844 1 89.38 170 LEU B C 1
ATOM 3471 O O . LEU B 1 170 ? -3.637 17.203 -6.578 1 89.38 170 LEU B O 1
ATOM 3475 N N . ILE B 1 1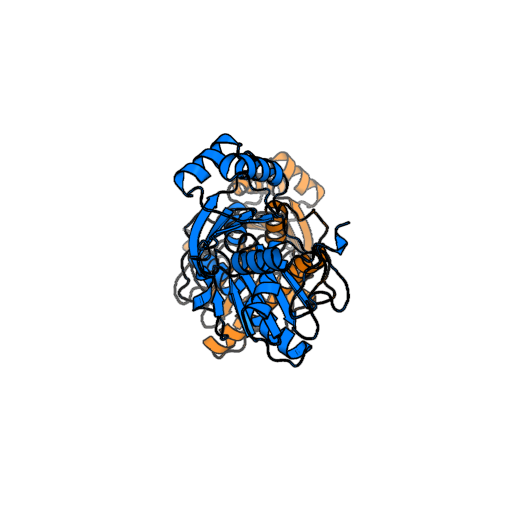71 ? -4.402 15.281 -5.812 1 90.94 171 ILE B N 1
ATOM 3476 C CA . ILE B 1 171 ? -3.447 14.562 -6.652 1 90.94 171 ILE B CA 1
ATOM 3477 C C . ILE B 1 171 ? -4.082 14.258 -8.008 1 90.94 171 ILE B C 1
ATOM 3479 O O . ILE B 1 171 ? -5.027 13.469 -8.094 1 90.94 171 ILE B O 1
ATOM 3483 N N . LYS B 1 172 ? -3.555 14.883 -9.008 1 90.06 172 LYS B N 1
ATOM 3484 C CA . LYS B 1 172 ? -3.994 14.617 -10.375 1 90.06 172 LYS B CA 1
ATOM 3485 C C . LYS B 1 172 ? -3.465 13.273 -10.867 1 90.06 172 LYS B C 1
ATOM 3487 O O . LYS B 1 172 ? -2.408 12.812 -10.43 1 90.06 172 LYS B O 1
ATOM 3492 N N . LYS B 1 173 ? -4.219 12.648 -11.781 1 92.5 173 LYS B N 1
ATOM 3493 C CA . LYS B 1 173 ? -3.789 11.375 -12.352 1 92.5 173 LYS B CA 1
ATOM 3494 C C . LYS B 1 173 ? -2.561 11.562 -13.242 1 92.5 173 LYS B C 1
ATOM 3496 O O . LYS B 1 173 ? -2.459 12.547 -13.969 1 92.5 173 LYS B O 1
ATOM 3501 N N . PHE B 1 174 ? -1.646 10.719 -13.141 1 95 174 PHE B N 1
ATOM 3502 C CA . PHE B 1 174 ? -0.427 10.703 -13.938 1 95 174 PHE B CA 1
ATOM 3503 C C . PHE B 1 174 ? 0.072 9.273 -14.133 1 95 174 PHE B C 1
ATOM 3505 O O . PHE B 1 174 ? -0.324 8.367 -13.406 1 95 174 PHE B O 1
ATOM 3512 N N . PRO B 1 175 ? 0.846 9.055 -15.156 1 94.75 175 PRO B N 1
ATOM 3513 C CA . PRO B 1 175 ? 1.363 7.703 -15.383 1 94.75 175 PRO B CA 1
ATOM 3514 C C . PRO B 1 175 ? 2.457 7.316 -14.391 1 94.75 175 PRO B C 1
ATOM 3516 O O . PRO B 1 175 ? 3.182 8.188 -13.891 1 94.75 175 PRO B O 1
ATOM 3519 N N . ILE B 1 176 ? 2.582 6.062 -14.133 1 95.81 176 ILE B N 1
ATOM 3520 C CA . ILE B 1 176 ? 3.645 5.527 -13.281 1 95.81 176 ILE B CA 1
ATOM 3521 C C . ILE B 1 176 ? 4.992 5.707 -13.977 1 95.81 176 ILE B C 1
ATOM 3523 O O . ILE B 1 176 ? 5.117 5.484 -15.18 1 95.81 176 ILE B O 1
ATOM 3527 N N . SER B 1 177 ? 5.984 6.145 -13.227 1 94.56 177 SER B N 1
ATOM 3528 C CA . SER B 1 177 ? 7.344 6.289 -13.742 1 94.56 177 SER B CA 1
ATOM 3529 C C . SER B 1 177 ? 8.375 5.945 -12.672 1 94.56 177 SER B C 1
ATOM 3531 O O . SER B 1 177 ? 8.117 6.117 -11.477 1 94.56 177 SER B O 1
ATOM 3533 N N . THR B 1 178 ? 9.5 5.434 -13.109 1 92.94 178 THR B N 1
ATOM 3534 C CA . THR B 1 178 ? 10.578 5.098 -12.188 1 92.94 178 THR B CA 1
ATOM 3535 C C . THR B 1 178 ? 11.102 6.348 -11.484 1 92.94 178 THR B C 1
ATOM 3537 O O . THR B 1 178 ? 11.422 7.344 -12.141 1 92.94 178 THR B O 1
ATOM 3540 N N . PRO B 1 179 ? 11.172 6.27 -10.188 1 93.94 179 PRO B N 1
ATOM 3541 C CA . PRO B 1 179 ? 11.695 7.449 -9.484 1 93.94 179 PRO B CA 1
ATOM 3542 C C . PRO B 1 179 ? 13.203 7.617 -9.648 1 93.94 179 PRO B C 1
ATOM 3544 O O . PRO B 1 179 ? 13.922 6.629 -9.805 1 93.94 179 PRO B O 1
ATOM 3547 N N . ASN B 1 180 ? 13.656 8.852 -9.523 1 90.81 180 ASN B N 1
ATOM 3548 C CA . ASN B 1 180 ? 15.078 9.156 -9.625 1 90.81 180 ASN B CA 1
ATOM 3549 C C . ASN B 1 180 ? 15.766 9.102 -8.258 1 90.81 180 ASN B C 1
ATOM 3551 O O . ASN B 1 180 ? 16.969 8.867 -8.18 1 90.81 180 ASN B O 1
ATOM 3555 N N . ASN B 1 181 ? 14.992 9.406 -7.27 1 94.81 181 ASN B N 1
ATOM 3556 C CA . ASN B 1 181 ? 15.492 9.5 -5.898 1 94.81 181 ASN B CA 1
ATOM 3557 C C . ASN B 1 181 ? 14.516 8.891 -4.902 1 94.81 181 ASN B C 1
ATOM 3559 O O . ASN B 1 181 ? 13.336 8.719 -5.211 1 94.81 181 ASN B O 1
ATOM 3563 N N . LEU B 1 182 ? 15.039 8.531 -3.773 1 97.62 182 LEU B N 1
ATOM 3564 C CA . LEU B 1 182 ? 14.172 8.086 -2.691 1 97.62 182 LEU B CA 1
ATOM 3565 C C . LEU B 1 182 ? 13.234 9.203 -2.252 1 97.62 182 LEU B C 1
ATOM 3567 O O . LEU B 1 182 ? 12.008 9.039 -2.26 1 97.62 182 LEU B O 1
ATOM 3571 N N . LEU B 1 183 ? 13.859 10.344 -1.943 1 97.44 183 LEU B N 1
ATOM 3572 C CA . LEU B 1 183 ? 13.062 11.508 -1.589 1 97.44 183 LEU B CA 1
ATOM 3573 C C . LEU B 1 183 ? 12.852 12.414 -2.801 1 97.44 183 LEU B C 1
ATOM 3575 O O . LEU B 1 183 ? 13.82 12.828 -3.445 1 97.44 183 LEU B O 1
ATOM 3579 N N . GLU B 1 184 ? 11.594 12.68 -3.086 1 96.38 184 GLU B N 1
ATOM 3580 C CA . GLU B 1 184 ? 11.234 13.523 -4.227 1 96.38 184 GLU B CA 1
ATOM 3581 C C . GLU B 1 184 ? 10.625 14.844 -3.768 1 96.38 184 GLU B C 1
ATOM 3583 O O . GLU B 1 184 ? 10.203 14.969 -2.617 1 96.38 184 GLU B O 1
ATOM 3588 N N . ARG B 1 185 ? 10.516 15.805 -4.68 1 94 185 ARG B N 1
ATOM 3589 C CA . ARG B 1 185 ? 10.07 17.156 -4.32 1 94 185 ARG B CA 1
ATOM 3590 C C . ARG B 1 185 ? 8.891 17.578 -5.184 1 94 185 ARG B C 1
ATOM 3592 O O . ARG B 1 185 ? 8.594 18.781 -5.277 1 94 185 ARG B O 1
ATOM 3599 N N . THR B 1 186 ? 8.305 16.656 -5.879 1 93 186 THR B N 1
ATOM 3600 C CA . THR B 1 186 ? 7.043 16.859 -6.59 1 93 186 THR B CA 1
ATOM 3601 C C . THR B 1 186 ? 6.008 15.82 -6.16 1 93 186 THR B C 1
ATOM 3603 O O . THR B 1 186 ? 6.363 14.734 -5.711 1 93 186 THR B O 1
ATOM 3606 N N . THR B 1 187 ? 4.836 16.203 -6.289 1 93.75 187 THR B N 1
ATOM 3607 C CA . THR B 1 187 ? 3.773 15.289 -5.895 1 93.75 187 THR B CA 1
ATOM 3608 C C . THR B 1 187 ? 3.873 13.984 -6.672 1 93.75 187 THR B C 1
ATOM 3610 O O . THR B 1 187 ? 3.889 12.898 -6.082 1 93.75 187 THR B O 1
ATOM 3613 N N . SER B 1 188 ? 4 14.062 -8.008 1 95.25 188 SER B N 1
ATOM 3614 C CA . SER B 1 188 ? 4.082 12.867 -8.844 1 95.25 188 SER B CA 1
ATOM 3615 C C . SER B 1 188 ? 5.336 12.055 -8.531 1 95.25 188 SER B C 1
ATOM 3617 O O . SER B 1 188 ? 5.285 10.828 -8.469 1 95.25 188 SER B O 1
ATOM 3619 N N . GLY B 1 189 ? 6.449 12.766 -8.344 1 96.31 189 GLY B N 1
ATOM 3620 C CA . GLY B 1 189 ? 7.676 12.086 -7.965 1 96.31 189 GLY B CA 1
ATOM 3621 C C . GLY B 1 189 ? 7.562 11.359 -6.637 1 96.31 189 GLY B C 1
ATOM 3622 O O . GLY B 1 189 ? 7.992 10.211 -6.512 1 96.31 189 GLY B O 1
ATOM 3623 N N . SER B 1 190 ? 7.004 12.031 -5.676 1 97.19 190 SER B N 1
ATOM 3624 C CA . SER B 1 190 ? 6.855 11.477 -4.336 1 97.19 190 SER B CA 1
ATOM 3625 C C . SER B 1 190 ? 5.957 10.25 -4.344 1 97.19 190 SER B C 1
ATOM 3627 O O . SER B 1 190 ? 6.215 9.273 -3.627 1 97.19 190 SER B O 1
ATOM 3629 N N . VAL B 1 191 ? 4.914 10.328 -5.145 1 97.19 191 VAL B N 1
ATOM 3630 C CA . VAL B 1 191 ? 3.984 9.211 -5.238 1 97.19 191 VAL B CA 1
ATOM 3631 C C . VAL B 1 191 ? 4.672 8.023 -5.91 1 97.19 191 VAL B C 1
ATOM 3633 O O . VAL B 1 19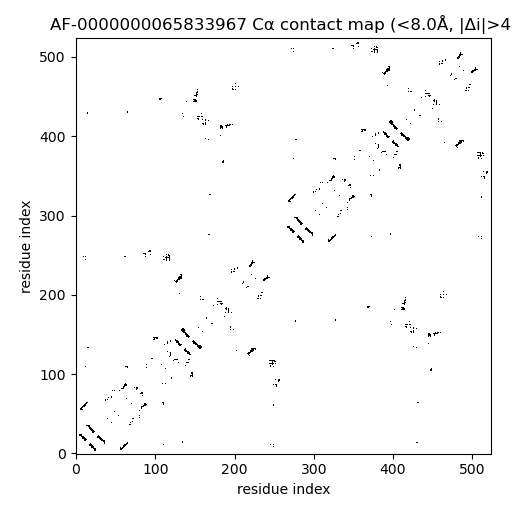1 ? 4.578 6.887 -5.43 1 97.19 191 VAL B O 1
ATOM 3636 N N . ASN B 1 192 ? 5.395 8.297 -6.992 1 97.44 192 ASN B N 1
ATOM 3637 C CA . ASN B 1 192 ? 6.129 7.234 -7.664 1 97.44 192 ASN B CA 1
ATOM 3638 C C . ASN B 1 192 ? 7.188 6.621 -6.754 1 97.44 192 ASN B C 1
ATOM 3640 O O . ASN B 1 192 ? 7.309 5.395 -6.672 1 97.44 192 ASN B O 1
ATOM 3644 N N . SER B 1 193 ? 7.957 7.461 -6.09 1 97.94 193 SER B N 1
ATOM 3645 C CA . SER B 1 193 ? 8.961 6.957 -5.16 1 97.94 193 SER B CA 1
ATOM 3646 C C . SER B 1 193 ? 8.328 6.105 -4.07 1 97.94 193 SER B C 1
ATOM 3648 O O . SER B 1 193 ? 8.82 5.016 -3.76 1 97.94 193 SER B O 1
ATOM 3650 N N . GLY B 1 194 ? 7.219 6.602 -3.549 1 98 194 GLY B N 1
ATOM 3651 C CA . GLY B 1 194 ? 6.496 5.832 -2.551 1 98 194 GLY B CA 1
ATOM 3652 C C . GLY B 1 194 ? 6.066 4.461 -3.047 1 98 194 GLY B C 1
ATOM 3653 O O . GLY B 1 194 ? 6.223 3.463 -2.344 1 98 194 GLY B O 1
ATOM 3654 N N . LEU B 1 195 ? 5.551 4.469 -4.215 1 96.69 195 LEU B N 1
ATOM 3655 C CA . LEU B 1 195 ? 5.086 3.227 -4.824 1 96.69 195 LEU B CA 1
ATOM 3656 C C . LEU B 1 195 ? 6.227 2.223 -4.953 1 96.69 195 LEU B C 1
ATOM 3658 O O . LEU B 1 195 ? 6.109 1.083 -4.496 1 96.69 195 LEU B O 1
ATOM 3662 N N . PHE B 1 196 ? 7.316 2.607 -5.457 1 97.31 196 PHE B N 1
ATOM 3663 C CA . PHE B 1 196 ? 8.43 1.717 -5.758 1 97.31 196 PHE B CA 1
ATOM 3664 C C . PHE B 1 196 ? 9.133 1.272 -4.477 1 97.31 196 PHE B C 1
ATOM 3666 O O . PHE B 1 196 ? 9.336 0.077 -4.262 1 97.31 196 PHE B O 1
ATOM 3673 N N . TYR B 1 197 ? 9.398 2.141 -3.629 1 97.88 197 TYR B N 1
ATOM 3674 C CA . TYR B 1 197 ? 10.211 1.825 -2.457 1 97.88 197 TYR B CA 1
ATOM 3675 C C . TYR B 1 197 ? 9.391 1.073 -1.414 1 97.88 197 TYR B C 1
ATOM 3677 O O . TYR B 1 197 ? 9.945 0.347 -0.585 1 97.88 197 TYR B O 1
ATOM 3685 N N . GLN B 1 198 ? 8.117 1.274 -1.461 1 97.81 198 GLN B N 1
ATOM 3686 C CA . GLN B 1 198 ? 7.262 0.514 -0.552 1 97.81 198 GLN B CA 1
ATOM 3687 C C . GLN B 1 198 ? 7.473 -0.987 -0.73 1 97.81 198 GLN B C 1
ATOM 3689 O O . GLN B 1 198 ? 7.633 -1.717 0.25 1 97.81 198 GLN B O 1
ATOM 3694 N N . TYR B 1 199 ? 7.484 -1.43 -1.904 1 98.19 199 TYR B N 1
ATOM 3695 C CA . TYR B 1 199 ? 7.602 -2.861 -2.16 1 98.19 199 TYR B CA 1
ATOM 3696 C C . TYR B 1 199 ? 9.055 -3.318 -2.047 1 98.19 199 TYR B C 1
ATOM 3698 O O . TYR B 1 199 ? 9.32 -4.453 -1.647 1 98.19 199 TYR B O 1
ATOM 3706 N N . LYS B 1 200 ? 10 -2.418 -2.41 1 98.06 200 LYS B N 1
ATOM 3707 C CA . LYS B 1 200 ? 11.398 -2.732 -2.141 1 98.06 200 LYS B CA 1
ATOM 3708 C C . LYS B 1 200 ? 11.609 -3.059 -0.665 1 98.06 200 LYS B C 1
ATOM 3710 O O . LYS B 1 200 ? 12.156 -4.113 -0.329 1 98.06 200 LYS B O 1
ATOM 3715 N N . TYR B 1 201 ? 11.164 -2.143 0.165 1 98.62 201 TYR B N 1
ATOM 3716 C CA . TYR B 1 201 ? 11.383 -2.307 1.597 1 98.62 201 TYR B CA 1
ATOM 3717 C C . TYR B 1 201 ? 10.602 -3.496 2.141 1 98.62 201 TYR B C 1
ATOM 3719 O O . TYR B 1 201 ? 11.07 -4.199 3.039 1 98.62 201 TYR B O 1
ATOM 3727 N N . LEU B 1 202 ? 9.422 -3.707 1.624 1 98.62 202 LEU B N 1
ATOM 3728 C CA . LEU B 1 202 ? 8.609 -4.84 2.053 1 98.62 202 LEU B CA 1
ATOM 3729 C C . LEU B 1 202 ? 9.32 -6.156 1.774 1 98.62 202 LEU B C 1
ATOM 3731 O O . LEU B 1 202 ? 9.516 -6.965 2.686 1 98.62 202 LEU B O 1
ATOM 3735 N N . ILE B 1 203 ? 9.766 -6.367 0.553 1 98.75 203 ILE B N 1
ATOM 3736 C CA . ILE B 1 203 ? 10.383 -7.617 0.121 1 98.75 203 ILE B CA 1
ATOM 3737 C C . ILE B 1 203 ? 11.688 -7.836 0.876 1 98.75 203 ILE B C 1
ATOM 3739 O O . ILE B 1 203 ? 11.914 -8.906 1.448 1 98.75 203 ILE B O 1
ATOM 3743 N N . GLU B 1 204 ? 12.484 -6.801 0.911 1 98.69 204 GLU B N 1
ATOM 3744 C CA . GLU B 1 204 ? 13.789 -6.934 1.56 1 98.69 204 GLU B CA 1
ATOM 3745 C C . GLU B 1 204 ? 13.641 -7.086 3.07 1 98.69 204 GLU B C 1
ATOM 3747 O O . GLU B 1 204 ? 14.414 -7.805 3.707 1 98.69 204 GLU B O 1
ATOM 3752 N N . GLY B 1 205 ? 12.641 -6.371 3.623 1 98.5 205 GLY B N 1
ATOM 3753 C CA . GLY B 1 205 ? 12.375 -6.504 5.047 1 98.5 205 GLY B CA 1
ATOM 3754 C C . GLY B 1 205 ? 11.93 -7.898 5.445 1 98.5 205 GLY B C 1
ATOM 3755 O O . GLY B 1 205 ? 12.453 -8.469 6.402 1 98.5 205 GLY B O 1
ATOM 3756 N N . VAL B 1 206 ? 10.992 -8.453 4.73 1 98.75 206 VAL B N 1
ATOM 3757 C CA . VAL B 1 206 ? 10.508 -9.805 5.004 1 98.75 206 VAL B CA 1
ATOM 3758 C C . VAL B 1 206 ? 11.656 -10.805 4.855 1 98.75 206 VAL B C 1
ATOM 3760 O O . VAL B 1 206 ? 11.852 -11.672 5.707 1 98.75 206 VAL B O 1
ATOM 3763 N N . TYR B 1 207 ? 12.422 -10.641 3.775 1 98.69 207 TYR B N 1
ATOM 3764 C CA . TYR B 1 207 ? 13.555 -11.523 3.518 1 98.69 207 TYR B CA 1
ATOM 3765 C C . TYR B 1 207 ? 14.516 -11.539 4.699 1 98.69 207 TYR B C 1
ATOM 3767 O O . TYR B 1 207 ? 14.906 -12.609 5.18 1 98.69 207 TYR B O 1
ATOM 3775 N N . ARG B 1 208 ? 14.867 -10.359 5.164 1 97.94 208 ARG B N 1
ATOM 3776 C CA . ARG B 1 208 ? 15.805 -10.25 6.273 1 97.94 208 ARG B CA 1
ATOM 3777 C C . ARG B 1 208 ? 15.234 -10.859 7.547 1 97.94 208 ARG B C 1
ATOM 3779 O O . ARG B 1 208 ? 15.922 -11.617 8.242 1 97.94 208 ARG B O 1
ATOM 3786 N N . ASP B 1 209 ? 14.008 -10.57 7.816 1 98.12 209 ASP B N 1
ATOM 3787 C CA . ASP B 1 209 ? 13.422 -11 9.086 1 98.12 209 ASP B CA 1
ATOM 3788 C C . ASP B 1 209 ? 13.227 -12.516 9.109 1 98.12 209 ASP B C 1
ATOM 3790 O O . ASP B 1 209 ? 13.438 -13.156 10.141 1 98.12 209 ASP B O 1
ATOM 3794 N N . ILE B 1 210 ? 12.844 -13.094 8 1 97.94 210 ILE B N 1
ATOM 3795 C CA . ILE B 1 210 ? 12.594 -14.523 8.031 1 97.94 210 ILE B CA 1
ATOM 3796 C C . ILE B 1 210 ? 13.922 -15.273 8.133 1 97.94 210 ILE B C 1
ATOM 3798 O O . ILE B 1 210 ? 13.984 -16.359 8.734 1 97.94 210 ILE B O 1
ATOM 3802 N N . LYS B 1 211 ? 14.969 -14.781 7.516 1 97.81 211 LYS B N 1
ATOM 3803 C CA . LYS B 1 211 ? 16.297 -15.367 7.676 1 97.81 211 LYS B CA 1
ATOM 3804 C C . LYS B 1 211 ? 16.703 -15.406 9.141 1 97.81 211 LYS B C 1
ATOM 3806 O O . LYS B 1 211 ? 17.25 -16.406 9.617 1 97.81 211 LYS B O 1
ATOM 3811 N N . GLN B 1 212 ? 16.406 -14.312 9.781 1 97.25 212 GLN B N 1
ATOM 3812 C CA . GLN B 1 212 ? 16.734 -14.219 11.203 1 97.25 212 GLN B CA 1
ATOM 3813 C C . GLN B 1 212 ? 15.844 -15.125 12.039 1 97.25 212 GLN B C 1
ATOM 3815 O O . GLN B 1 212 ? 16.328 -15.812 12.945 1 97.25 212 GLN B O 1
ATOM 3820 N N . MET B 1 213 ? 14.594 -15.18 11.758 1 96.31 213 MET B N 1
ATOM 3821 C CA . MET B 1 213 ? 13.609 -15.945 12.516 1 96.31 213 MET B CA 1
ATOM 3822 C C . MET B 1 213 ? 13.898 -17.438 12.43 1 96.31 213 MET B C 1
ATOM 3824 O O . MET B 1 213 ? 13.82 -18.156 13.438 1 96.31 213 MET B O 1
ATOM 3828 N N . TYR B 1 214 ? 14.289 -17.875 11.25 1 96.62 214 TYR B N 1
ATOM 3829 C CA . TYR B 1 214 ? 14.414 -19.312 11.023 1 96.62 214 TYR B CA 1
ATOM 3830 C C . TYR B 1 214 ? 15.875 -19.75 11.047 1 96.62 214 TYR B C 1
ATOM 3832 O O . TYR B 1 214 ? 16.188 -20.938 11.047 1 96.62 214 TYR B O 1
ATOM 3840 N N . LYS B 1 215 ? 16.766 -18.734 11.031 1 96.81 215 LYS B N 1
ATOM 3841 C CA . LYS B 1 215 ? 18.203 -19 11 1 96.81 215 LYS B CA 1
ATOM 3842 C C . LYS B 1 215 ? 18.562 -19.906 9.836 1 96.81 215 LYS B C 1
ATOM 3844 O O . LYS B 1 215 ? 19.281 -20.891 10.008 1 96.81 215 LYS B O 1
ATOM 3849 N N . LYS B 1 216 ? 17.969 -19.625 8.672 1 96.06 216 LYS B N 1
ATOM 3850 C CA . LYS B 1 216 ? 18.188 -20.344 7.422 1 96.06 216 LYS B CA 1
ATOM 3851 C C . LYS B 1 216 ? 18.406 -19.391 6.258 1 96.06 216 LYS B C 1
ATOM 3853 O O . LYS B 1 216 ? 18.016 -18.219 6.32 1 96.06 216 LYS B O 1
ATOM 3858 N N . LYS B 1 217 ? 19.094 -19.922 5.328 1 96.38 217 LYS B N 1
ATOM 3859 C CA . LYS B 1 217 ? 19.188 -19.188 4.07 1 96.38 217 LYS B CA 1
ATOM 3860 C C . LYS B 1 217 ? 17.953 -19.406 3.205 1 96.38 217 LYS B C 1
ATOM 3862 O O . LYS B 1 217 ? 17.422 -20.516 3.141 1 96.38 217 LYS B O 1
ATOM 3867 N N . PHE B 1 218 ? 17.516 -18.312 2.57 1 98.31 218 PHE B N 1
ATOM 3868 C CA . PHE B 1 218 ? 16.375 -18.391 1.656 1 98.31 218 PHE B CA 1
ATOM 3869 C C . PHE B 1 218 ? 16.766 -17.906 0.266 1 98.31 218 PHE B C 1
ATOM 3871 O O . PHE B 1 218 ? 17.5 -16.922 0.13 1 98.31 218 PHE B O 1
ATOM 3878 N N . ASN B 1 219 ? 16.438 -18.656 -0.726 1 98.56 219 ASN B N 1
ATOM 3879 C CA . ASN B 1 219 ? 16.453 -18.094 -2.074 1 98.56 219 ASN B CA 1
ATOM 3880 C C . ASN B 1 219 ? 15.211 -17.25 -2.332 1 98.56 219 ASN B C 1
ATOM 3882 O O . ASN B 1 219 ? 14.133 -17.531 -1.805 1 98.56 219 ASN B O 1
ATOM 3886 N N . LEU B 1 220 ? 15.398 -16.188 -3.092 1 98.75 220 LEU B N 1
ATOM 3887 C CA . LEU B 1 220 ? 14.297 -15.281 -3.412 1 98.75 220 LEU B CA 1
ATOM 3888 C C . LEU B 1 220 ? 13.859 -15.453 -4.863 1 98.75 220 LEU B C 1
ATOM 3890 O O . LEU B 1 220 ? 14.672 -15.336 -5.781 1 98.75 220 LEU B O 1
ATOM 3894 N N . ILE B 1 221 ? 12.602 -15.797 -5.074 1 98.81 221 ILE B N 1
ATOM 3895 C CA . ILE B 1 221 ? 12.008 -15.859 -6.406 1 98.81 221 ILE B CA 1
ATOM 3896 C C . ILE B 1 221 ? 10.898 -14.82 -6.531 1 98.81 221 ILE B C 1
ATOM 3898 O O . ILE B 1 221 ? 10.016 -14.742 -5.676 1 98.81 221 ILE B O 1
ATOM 3902 N N . ILE B 1 222 ? 10.953 -14.031 -7.535 1 98.81 222 ILE B N 1
ATOM 3903 C CA . ILE B 1 222 ? 9.961 -12.984 -7.785 1 98.81 222 ILE B CA 1
ATOM 3904 C C . ILE B 1 222 ? 9.211 -13.289 -9.078 1 98.81 222 ILE B C 1
ATOM 3906 O O . ILE B 1 222 ? 9.82 -13.688 -10.078 1 98.81 222 ILE B O 1
ATOM 3910 N N . THR B 1 223 ? 7.938 -13.188 -9.023 1 98.5 223 THR B N 1
ATOM 3911 C CA . THR B 1 223 ? 7.059 -13.336 -10.18 1 98.5 223 THR B CA 1
ATOM 3912 C C . THR B 1 223 ? 5.945 -12.289 -10.148 1 98.5 223 THR B C 1
ATOM 3914 O O . THR B 1 223 ? 5.996 -11.352 -9.352 1 98.5 223 THR B O 1
ATOM 3917 N N . GLY B 1 224 ? 5.035 -12.367 -11.094 1 97.31 224 GLY B N 1
ATOM 3918 C CA . GLY B 1 224 ? 3.908 -11.445 -11.133 1 97.31 224 GLY B CA 1
ATOM 3919 C C . GLY B 1 224 ? 3.99 -10.453 -12.273 1 97.31 224 GLY B C 1
ATOM 3920 O O . GLY B 1 224 ? 5.078 -10.008 -12.641 1 97.31 224 GLY B O 1
ATOM 3921 N N . GLY B 1 225 ? 2.898 -10.047 -12.719 1 94.69 225 GLY B N 1
ATOM 3922 C CA . GLY B 1 225 ? 2.783 -9.172 -13.875 1 94.69 225 GLY B CA 1
ATOM 3923 C C . GLY B 1 225 ? 3.312 -7.773 -13.625 1 94.69 225 GLY B C 1
ATOM 3924 O O . GLY B 1 225 ? 3.652 -7.055 -14.57 1 94.69 225 GLY B O 1
ATOM 3925 N N . ASN B 1 226 ? 3.4 -7.344 -12.344 1 95.06 226 ASN B N 1
ATOM 3926 C CA . ASN B 1 226 ? 3.854 -5.996 -12.008 1 95.06 226 ASN B CA 1
ATOM 3927 C C . ASN B 1 226 ? 5.289 -6 -11.492 1 95.06 226 ASN B C 1
ATOM 3929 O O . ASN B 1 226 ? 5.781 -4.977 -11.016 1 95.06 226 ASN B O 1
ATOM 3933 N N . ALA B 1 227 ? 5.973 -7.121 -11.555 1 96.44 227 ALA B N 1
ATOM 3934 C CA . ALA B 1 227 ? 7.293 -7.285 -10.961 1 96.44 227 ALA B CA 1
ATOM 3935 C C . ALA B 1 227 ? 8.312 -6.348 -11.609 1 96.44 227 ALA B C 1
ATOM 3937 O O . ALA B 1 227 ? 9.195 -5.824 -10.93 1 96.44 227 ALA B O 1
ATOM 3938 N N . ASP B 1 228 ? 8.148 -6.059 -12.859 1 93.69 228 ASP B N 1
ATOM 3939 C CA . ASP B 1 228 ? 9.109 -5.25 -13.602 1 93.69 228 ASP B CA 1
ATOM 3940 C C . ASP B 1 228 ? 9.227 -3.852 -13.008 1 93.69 228 ASP B C 1
ATOM 3942 O O . ASP B 1 228 ? 10.266 -3.203 -13.141 1 93.69 228 ASP B O 1
ATOM 3946 N N . LEU B 1 229 ? 8.234 -3.406 -12.344 1 92.31 229 LEU B N 1
ATOM 3947 C CA . LEU B 1 229 ? 8.219 -2.08 -11.742 1 92.31 229 LEU B CA 1
ATOM 3948 C C . LEU B 1 229 ? 9.32 -1.955 -10.688 1 92.31 229 LEU B C 1
ATOM 3950 O O . LEU B 1 229 ? 9.875 -0.874 -10.492 1 92.31 229 LEU B O 1
ATOM 3954 N N . ILE B 1 230 ? 9.648 -3.107 -10.039 1 94.81 230 ILE B N 1
ATOM 3955 C CA . ILE B 1 230 ? 10.391 -2.932 -8.797 1 94.81 230 ILE B CA 1
ATOM 3956 C C . ILE B 1 230 ? 11.703 -3.705 -8.867 1 94.81 230 ILE B C 1
ATOM 3958 O O . ILE B 1 230 ? 12.586 -3.525 -8.016 1 94.81 230 ILE B O 1
ATOM 3962 N N . LEU B 1 231 ? 11.961 -4.566 -9.859 1 96.31 231 LEU B N 1
ATOM 3963 C CA . LEU B 1 231 ? 13.07 -5.508 -9.914 1 96.31 231 LEU B CA 1
ATOM 3964 C C . LEU B 1 231 ? 14.406 -4.777 -9.797 1 96.31 231 LEU B C 1
ATOM 3966 O O . LEU B 1 231 ? 15.297 -5.215 -9.07 1 96.31 231 LEU B O 1
ATOM 3970 N N . SER B 1 232 ? 14.523 -3.629 -10.445 1 94.31 232 SER B N 1
ATOM 3971 C CA . SER B 1 232 ? 15.805 -2.922 -10.508 1 94.31 232 SER B CA 1
ATOM 3972 C C . SER B 1 232 ? 16.172 -2.332 -9.156 1 94.31 232 SER B C 1
ATOM 3974 O O . SER B 1 232 ? 17.344 -1.996 -8.914 1 94.31 232 SER B O 1
ATOM 3976 N N . LEU B 1 233 ? 15.211 -2.223 -8.242 1 95.12 233 LEU B N 1
ATOM 3977 C CA . LEU B 1 233 ? 15.453 -1.59 -6.949 1 95.12 233 LEU B CA 1
ATOM 3978 C C . LEU B 1 233 ? 15.844 -2.625 -5.898 1 95.12 233 LEU B C 1
ATOM 3980 O O . LEU B 1 233 ? 16.359 -2.273 -4.836 1 95.12 233 LEU B O 1
ATOM 3984 N N . ILE B 1 234 ? 15.523 -3.869 -6.188 1 96.94 234 ILE B N 1
ATOM 3985 C CA . ILE B 1 234 ? 15.766 -4.926 -5.207 1 96.94 234 ILE B CA 1
ATOM 3986 C C . ILE B 1 234 ? 17.266 -5.215 -5.129 1 96.94 234 ILE B C 1
ATOM 3988 O O . ILE B 1 234 ? 17.906 -5.492 -6.145 1 96.94 234 ILE B O 1
ATOM 3992 N N . GLU B 1 235 ? 17.797 -5.215 -3.939 1 96.25 235 GLU B N 1
ATOM 3993 C CA . GLU B 1 235 ? 19.234 -5.352 -3.762 1 96.25 235 GLU B CA 1
ATOM 3994 C C . GLU B 1 235 ? 19.609 -6.781 -3.381 1 96.25 235 GLU B C 1
ATOM 3996 O O . GLU B 1 235 ? 20.781 -7.148 -3.402 1 96.25 235 GLU B O 1
ATOM 4001 N N . ILE B 1 236 ? 18.688 -7.582 -3.055 1 97.25 236 ILE B N 1
ATOM 4002 C CA . ILE B 1 236 ? 18.891 -8.992 -2.732 1 97.25 236 ILE B CA 1
ATOM 4003 C C . ILE B 1 236 ? 18.938 -9.812 -4.02 1 97.25 236 ILE B C 1
ATOM 4005 O O . ILE B 1 236 ? 18.172 -9.562 -4.949 1 97.25 236 ILE B O 1
ATOM 4009 N N . GLU B 1 237 ? 19.844 -10.742 -4.039 1 97.81 237 GLU B N 1
ATOM 4010 C CA . GLU B 1 237 ? 19.859 -11.656 -5.176 1 97.81 237 GLU B CA 1
ATOM 4011 C C . GLU B 1 237 ? 18.531 -12.398 -5.312 1 97.81 237 GLU B C 1
ATOM 4013 O O . GLU B 1 237 ? 17.969 -12.867 -4.32 1 97.81 237 GLU B O 1
ATOM 4018 N N . PHE B 1 238 ? 18.047 -12.438 -6.547 1 98.31 238 PHE B N 1
ATOM 4019 C CA . PHE B 1 238 ? 16.766 -13.094 -6.766 1 98.31 238 PHE B CA 1
ATOM 4020 C C . PHE B 1 238 ? 16.703 -13.734 -8.148 1 98.31 238 PHE B C 1
ATOM 4022 O O . PHE B 1 238 ? 17.547 -13.438 -9.008 1 98.31 238 PHE B O 1
ATOM 4029 N N . ILE B 1 239 ? 15.789 -14.641 -8.336 1 98.25 239 ILE B N 1
ATOM 4030 C CA . ILE B 1 239 ? 15.398 -15.188 -9.633 1 98.25 239 ILE B CA 1
ATOM 4031 C C . ILE B 1 239 ? 14.047 -14.625 -10.047 1 98.25 239 ILE B C 1
ATOM 4033 O O . ILE B 1 239 ? 13.094 -14.633 -9.266 1 98.25 239 ILE B O 1
ATOM 4037 N N . PHE B 1 240 ? 14.031 -14.062 -11.203 1 98.38 240 PHE B N 1
ATOM 4038 C CA . PHE B 1 240 ? 12.758 -13.625 -11.766 1 98.38 240 PHE B CA 1
ATOM 4039 C C . PHE B 1 240 ? 12.211 -14.664 -12.734 1 98.38 240 PHE B C 1
ATOM 4041 O O . PHE B 1 240 ? 12.922 -15.117 -13.641 1 98.38 240 PHE B O 1
ATOM 4048 N N . ASN B 1 241 ? 10.984 -15.133 -12.477 1 98 241 ASN B N 1
ATOM 4049 C CA . ASN B 1 241 ? 10.32 -16.094 -13.359 1 98 241 ASN B CA 1
ATOM 4050 C C . ASN B 1 241 ? 8.852 -15.727 -13.57 1 98 241 ASN B C 1
ATOM 4052 O O . ASN B 1 241 ? 7.996 -16.094 -12.758 1 98 241 ASN B O 1
ATOM 4056 N N . ILE B 1 242 ? 8.539 -15.102 -14.719 1 97.62 242 ILE B N 1
ATOM 4057 C CA . ILE B 1 242 ? 7.191 -14.625 -15.023 1 97.62 242 ILE B CA 1
ATOM 4058 C C . ILE B 1 242 ? 6.25 -15.812 -15.188 1 97.62 242 ILE B C 1
ATOM 4060 O O . ILE B 1 242 ? 5.027 -15.664 -15.094 1 97.62 242 ILE B O 1
ATOM 4064 N N . HIS B 1 243 ? 6.758 -17.062 -15.391 1 98.12 243 HIS B N 1
ATOM 4065 C CA . HIS B 1 243 ? 5.941 -18.234 -15.688 1 98.12 243 HIS B CA 1
ATOM 4066 C C . HIS B 1 243 ? 5.777 -19.109 -14.461 1 98.12 243 HIS B C 1
ATOM 4068 O O . HIS B 1 243 ? 5.238 -20.219 -14.555 1 98.12 243 HIS B O 1
ATOM 4074 N N . LEU B 1 244 ? 6.172 -18.656 -13.328 1 98.38 244 LEU B N 1
ATOM 4075 C CA . LEU B 1 244 ? 6.211 -19.484 -12.125 1 98.38 244 LEU B CA 1
ATOM 4076 C C . LEU B 1 244 ? 4.848 -20.094 -11.844 1 98.38 244 LEU B C 1
ATOM 4078 O O . LEU B 1 244 ? 4.746 -21.297 -11.57 1 98.38 244 LEU B O 1
ATOM 4082 N N . THR B 1 245 ? 3.791 -19.297 -11.93 1 98.44 245 THR B N 1
ATOM 4083 C CA . THR B 1 245 ? 2.447 -19.75 -11.594 1 98.44 245 THR B CA 1
ATOM 4084 C C . THR B 1 245 ? 2.002 -20.875 -12.539 1 98.44 245 THR B C 1
ATOM 4086 O O . THR B 1 245 ? 1.547 -21.922 -12.094 1 98.44 245 THR B O 1
ATOM 4089 N N . VAL B 1 246 ? 2.182 -20.688 -13.852 1 98.5 246 VAL B N 1
ATOM 4090 C CA . VAL B 1 246 ? 1.7 -21.672 -14.812 1 98.5 246 VAL B CA 1
ATOM 4091 C C . VAL B 1 246 ? 2.562 -22.922 -14.734 1 98.5 246 VAL B C 1
ATOM 4093 O O . VAL B 1 246 ? 2.07 -24.031 -14.945 1 98.5 246 VAL B O 1
ATOM 4096 N N . GLU B 1 247 ? 3.822 -22.766 -14.445 1 98.19 247 GLU B N 1
ATOM 4097 C CA . GLU B 1 247 ? 4.672 -23.922 -14.211 1 98.19 247 GLU B CA 1
ATOM 4098 C C . GLU B 1 247 ? 4.195 -24.719 -13 1 98.19 247 GLU B C 1
ATOM 4100 O O . GLU B 1 247 ? 4.152 -25.953 -13.039 1 98.19 247 GLU B O 1
ATOM 4105 N N . GLY B 1 248 ? 3.859 -23.984 -11.953 1 98.06 248 GLY B N 1
ATOM 4106 C CA . GLY B 1 248 ? 3.33 -24.641 -10.766 1 98.06 248 GLY B CA 1
ATOM 4107 C C . GLY B 1 248 ? 2.033 -25.391 -11.031 1 98.06 248 GLY B C 1
ATOM 4108 O O . GLY B 1 248 ? 1.855 -26.516 -10.57 1 98.06 248 GLY B O 1
ATOM 4109 N N . VAL B 1 249 ? 1.162 -24.75 -11.734 1 98.38 249 VAL B N 1
ATOM 4110 C CA . VAL B 1 249 ? -0.113 -25.375 -12.078 1 98.38 249 VAL B CA 1
ATOM 4111 C C . VAL B 1 249 ? 0.132 -26.641 -12.883 1 98.38 249 VAL B C 1
ATOM 4113 O O . VAL B 1 249 ? -0.513 -27.672 -12.656 1 98.38 249 VAL B O 1
ATOM 4116 N N . ARG B 1 250 ? 1.052 -26.594 -13.828 1 97.5 250 ARG B N 1
ATOM 4117 C CA . ARG B 1 250 ? 1.394 -27.75 -14.641 1 97.5 250 ARG B CA 1
ATOM 4118 C C . ARG B 1 250 ? 1.919 -28.891 -13.773 1 97.5 250 ARG B C 1
ATOM 4120 O O . ARG B 1 250 ? 1.508 -30.047 -13.938 1 97.5 250 ARG B O 1
ATOM 4127 N N . ILE B 1 251 ? 2.82 -28.594 -12.859 1 96.88 251 ILE B N 1
ATOM 4128 C CA . ILE B 1 251 ? 3.389 -29.594 -11.961 1 96.88 251 ILE B CA 1
ATOM 4129 C C . ILE B 1 251 ? 2.273 -30.25 -11.148 1 96.88 251 ILE B C 1
ATOM 4131 O O . ILE B 1 251 ? 2.199 -31.484 -11.07 1 96.88 251 ILE B O 1
ATOM 4135 N N . LEU B 1 252 ? 1.41 -29.469 -10.594 1 97.06 252 LEU B N 1
ATOM 4136 C CA . LEU B 1 252 ? 0.308 -29.969 -9.781 1 97.06 252 LEU B CA 1
ATOM 4137 C C . LEU B 1 252 ? -0.618 -30.859 -10.617 1 97.06 252 LEU B C 1
ATOM 4139 O O . LEU B 1 252 ? -0.99 -31.953 -10.188 1 97.06 252 LEU B O 1
ATOM 4143 N N . GLY B 1 253 ? -0.994 -30.375 -11.789 1 96.75 253 GLY B N 1
ATOM 4144 C CA . GLY B 1 253 ? -1.864 -31.156 -12.656 1 96.75 253 GLY B CA 1
ATOM 4145 C C . GLY B 1 253 ? -1.31 -32.531 -13 1 96.75 253 GLY B C 1
ATOM 4146 O O . GLY B 1 253 ? -2.053 -33.5 -13.039 1 96.75 253 GLY B O 1
ATOM 4147 N N . ASN B 1 254 ? -0.027 -32.594 -13.234 1 95.5 254 ASN B N 1
ATOM 4148 C CA . ASN B 1 254 ? 0.617 -33.844 -13.633 1 95.5 254 ASN B CA 1
ATOM 4149 C C . ASN B 1 254 ? 0.965 -34.688 -12.422 1 95.5 254 ASN B C 1
ATOM 4151 O O . ASN B 1 254 ? 1.408 -35.844 -12.578 1 95.5 254 ASN B O 1
ATOM 4155 N N . SER B 1 255 ? 0.764 -34.188 -11.242 1 95.44 255 SER B N 1
ATOM 4156 C CA . SER B 1 255 ? 1.146 -34.906 -10.039 1 95.44 255 SER B CA 1
ATOM 4157 C C . SER B 1 255 ? -0.082 -35.375 -9.266 1 95.44 255 SER B C 1
ATOM 4159 O O . SER B 1 255 ? 0.041 -35.906 -8.164 1 95.44 255 SER B O 1
ATOM 4161 N N . ILE B 1 256 ? -1.194 -35.125 -9.805 1 91.38 256 ILE B N 1
ATOM 4162 C CA . ILE B 1 256 ? -2.406 -35.5 -9.078 1 91.38 256 ILE B CA 1
ATOM 4163 C C . ILE B 1 256 ? -2.414 -37 -8.836 1 91.38 256 ILE B C 1
ATOM 4165 O O . ILE B 1 256 ? -2.029 -37.781 -9.703 1 91.38 256 ILE B O 1
ATOM 4169 N N . ASP B 1 257 ? -2.617 -37.375 -7.664 1 79.5 257 ASP B N 1
ATOM 4170 C CA . ASP B 1 257 ? -2.799 -38.781 -7.27 1 79.5 257 ASP B CA 1
ATOM 4171 C C . ASP B 1 257 ? -4.277 -39.156 -7.293 1 79.5 257 ASP B C 1
ATOM 4173 O O . ASP B 1 257 ? -5.051 -38.719 -6.441 1 79.5 257 ASP B O 1
ATOM 4177 N N . PHE B 1 258 ? -4.801 -39.781 -8.383 1 66.12 258 PHE B N 1
ATOM 4178 C CA . PHE B 1 258 ? -6.203 -40.125 -8.594 1 66.12 258 PHE B CA 1
ATOM 4179 C C . PHE B 1 258 ? -6.648 -41.219 -7.641 1 66.12 258 PHE B C 1
ATOM 4181 O O . PHE B 1 258 ? -7.836 -41.531 -7.562 1 66.12 258 PHE B O 1
ATOM 4188 N N . LYS B 1 259 ? -5.859 -42 -6.934 1 57.28 259 LYS B N 1
ATOM 4189 C CA . LYS B 1 259 ? -6.363 -43.062 -6.055 1 57.28 259 LYS B CA 1
ATOM 4190 C C . LYS B 1 259 ? -7.348 -42.5 -5.031 1 57.28 259 LYS B C 1
ATOM 4192 O O . LYS B 1 259 ? -8.281 -43.188 -4.625 1 57.28 259 LYS B O 1
ATOM 4197 N N . PHE B 1 260 ? -7.109 -41.344 -4.445 1 45.78 260 PHE B N 1
ATOM 4198 C CA . PHE B 1 260 ? -7.922 -40.969 -3.303 1 45.78 260 PHE B CA 1
ATOM 4199 C C . PHE B 1 260 ? -9.094 -40.094 -3.746 1 45.78 260 PHE B C 1
ATOM 4201 O O . PHE B 1 260 ? -9.734 -39.438 -2.92 1 45.78 260 PHE B O 1
ATOM 4208 N N . VAL B 1 261 ? -9.219 -39.781 -4.961 1 43.34 261 VAL B N 1
ATOM 4209 C CA . VAL B 1 261 ? -10.406 -39.062 -5.395 1 43.34 261 VAL B CA 1
ATOM 4210 C C . VAL B 1 261 ? -11.609 -40 -5.422 1 43.34 261 VAL B C 1
ATOM 4212 O O . VAL B 1 261 ? -12.727 -39.594 -5.711 1 43.34 261 VAL B O 1
ATOM 4215 N N . ASN B 1 262 ? -11.625 -41.312 -5.168 1 34.91 262 ASN B N 1
ATOM 4216 C CA . ASN B 1 262 ? -12.867 -42.062 -5.09 1 34.91 262 ASN B CA 1
ATOM 4217 C C . ASN B 1 262 ? -13.602 -41.812 -3.777 1 34.91 262 ASN B C 1
ATOM 4219 O O . ASN B 1 262 ? -12.977 -41.75 -2.715 1 34.91 262 ASN B O 1
#

Sequence (524 aa):
MNKPLLSELIIDIGNTSIAFALFKDNQVNLFIKMKTNLMLRYDEVYSFFEENFDFNVNKVFISSVVPILNETFKNVIFSFFKIKPLFIGFDLNYDLTFNPYKSDKFLLGSDVFANLVAAIENYSFENVLVVDLGTACTIFAVSRQDGILGGIINSGPLINFNSLLDNAYLIKKFPISTPNNLLERTTSGSVNSGLFYQYKYLIEGVYRDIKQMYKKKFNLIITGGNADLILSLIEIEFIFNIHLTVEGVRILGNSIDFKFVNMNKPLLSELIIDIGNTSIAFALFKDNQVNLFIKMKTNLMLRYDEVYSFFEENFDFNVNKVFISSVVPILNETFKNVIFSFFKIKPLFIGFDLNYDLTFNPYKSDKFLLGSDVFANLVAAIENYSFENVLVVDLGTACTIFAVSRQDGILGGIINSGPLINFNSLLDNAYLIKKFPISTPNNLLERTTSGSVNSGLFYQYKYLIEGVYRDIKQMYKKKFNLIITGGNADLILSLIEIEFIFNIHLTVEGVRILGNSIDFKFVN

pLDDT: mean 93.54, std 10.26, range [34.41, 98.88]

Foldseek 3Di:
DPPQFAKEWEWEADDFKIWIFIDTPNDTPDIDIDGDDLPDALVNVLVVCVVPHDLSHDAYEYFHPNVSCVVSVQVSCCVRNVDGYHYDAQPADFQALADQCLDDRDHDRLLVQLLQRLVVRVDVDAKAWEWAQAQKTWTWIAGRHRHTPDTDIGGHLVVVLVVCCVPDPPDDDDDADAAPDLDDDDPNNPSNSCSQVVVLCVRVVVQVVVCVVVVDHYAYEYEYPCCVSHVVVHPDDHHYDPCSSRSSSVNRRVGGDCVPVD/DPPQFAKEWEWEADDFKIWIFIDTPNDTPDIDIDGDDLPDALVNVLVVCVVPHDLSHDAYEYFHPNVSCVVSVQVSCCVRNVDGYHYDAQPADFQALADQCLDDRDHDRLLVQLLQRLVVRVDVDAKAWEWAQAQKTWTWIAGRHRHTPDTDIGGHLVVVLVVCCVPDPPDDDDDADAAPDLDDDDPNNPSNSCSQVVVLCVQVVVQVVVCVVVVDHYAYEYEYPCCVSHVVVHPDDHHYDPCSSRSSSVNRRVGGDCPPVD

Radius of gyration: 27.25 Å; Cα contacts (8 Å, |Δi|>4): 1054; chains: 2; bounding box: 51×89×66 Å

InterPro domains:
  IPR004619 Type III pantothenate kinase [MF_01274] (7-257)
  IPR004619 Type III pantothenate kinase [PF03309] (9-208)
  IPR004619 Type III pantothenate kinase [PTHR34265] (9-252)
  IPR004619 Type III pantothenate kinase [TIGR00671] (9-253)
  IPR043129 ATPase, nucleotide binding domain [SSF53067] (9-123)
  IPR043129 ATPase, nucleotide binding domain [SSF53067] (127-252)

Organism: Borreliella burgdorferi (strain ATCC 35210 / DSM 4680 / CIP 102532 / B31) (NCBI:txid224326)

=== Feature glossary ===
Each block in this record encodes a different view of the same protein. In brief:

Predicted aligned error. PAE(i, j) answers: if I align the predicted and true structures on residue i, how far off (in Å) do I exp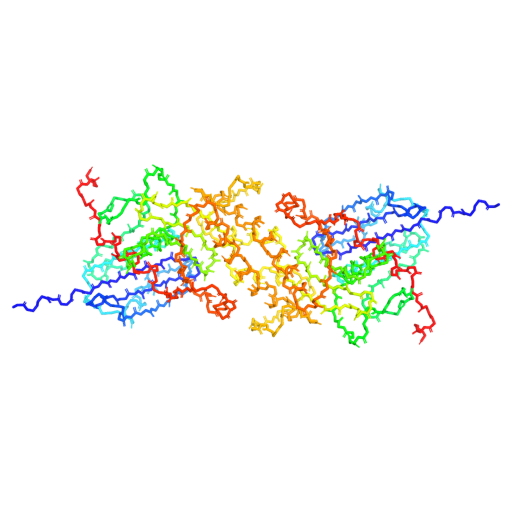ect residue j to be? A block-diagonal PAE matrix with low values on the blocks and high values off-diagonal is the signature of a multi-domain protein with confidently predicted domains but uncertain inter-domain orientation.

Contact-map, Ramachandran, and PAE plots. Plot images: a contact map (which residues are close in 3D, as an N×N binary image), a Ramachandran scatter (backbone torsion angles, revealing secondary-structure composition at a glance), and — for AlphaFold structures — a PAE heatmap (pairwise prediction confidence).

Backbone torsions (φ/ψ). φ (phi) and ψ (psi) are the two rotatable backbone dihedrals per residue: φ is the C(i-1)–N–Cα–C torsion, ψ is the N–Cα–C–N(i+1) torsion, both in degrees on (−180°, 180°]. α-helical residues cluster near (−60°, −45°); β-strand residues near (−120°, +130°). A Ramachandran plot is simply a scatter of (φ, ψ) for every residue.

Foldseek 3Di. A 3Di character summarizes, for each residue, the relative orientation of the Cα frame of its nearest spatial neighbor. Because it encodes fold topology rather than chemistry, 3Di alignments detect remote structural similarity that sequence alignment misses.

Radius of gyration, Cα contacts, bounding box. Three whole-structure scalars: the radius of gyration (RMS distance of Cα from centroid, in Å), the count of Cα–Cα contacts (pairs closer than 8 Å and separated by more than four residues in sequence — i.e. tertiary, not local, contacts), and the bounding-box dimensions. Together they distinguish compact globular folds from extended fibres or disordered chains.

Sequence. Sequence gives the chain of amino acids in standard one-letter code (A=alanine, C=cysteine, …, Y=tyrosine), read N→C. It is the only feature that is directly encoded by the gene; all structural features are derived from the folded form of this sequence.

mmCIF coordinates. Atomic coordinates in PDBx/mmCIF format — the same representation the Protein Data Bank distributes. Each line of the _atom_site loop places one backbone atom in Cartesian space (units: ångströms, origin: arbitrary).

Secondary structure (3-state, P-SEA). Three-state secondary structure (P-SEA) collapses the eight DSSP classes into helix (a), strand (b), and coil (c). P-SEA assigns these from Cα geometry alone — distances and angles — without requiring backbone oxygens, so it works on any Cα trace.

InterPro / GO / CATH / organism. Functional annotations link the protein to curated databases. InterPro entries identify conserved domains and families by matching the sequence against member-database signatures (Pfam, PROSITE, CDD, …). Gene Ontology (GO) terms describe molecular function, biological process, and cellular component in a controlled vocabulary. CATH places the structure in a hierarchical fold classification (Class/Architecture/Topology/Homologous-superfamily). The organism is the source species.

B-factor. B-factor (Debye–Waller factor) reflects atomic displacement in the crystal lattice. It is an experimental observable (units Å²), not a prediction; low values mean the atom is pinned down, high values mean it moves or is heterogeneous across the crystal.

Rendered structure images. Structure images are PyMOL renders from six orthogonal camera directions. Cartoon representation draws helices as coils and strands as arrows; sticks shows the backbone as bonds; surface shows the solvent-excluded envelope. Rainbow coloring maps sequence position to hue (blue→red, N→C); chain coloring assigns a distinct color per polypeptide.

Solvent-accessible surface area. Solvent-accessible surface area (SASA) is the area in Å² traced out by the centre of a 1.4 Å probe sphere (a water molecule) rolled over the protein's van der Waals surface (Shrake–Rupley / Lee–Richards construction). Buried residues have near-zero SASA; fully exposed residues can exceed 200 Å². The total SASA scales roughly with the number of surface residues.

Secondary structure (8-state, DSSP). The SS8 string is DSSP's per-residue secondary-structure call. α-helix (H) means an i→i+4 H-bond ladder; β-strand (E) means the residue participates in a β-sheet; 3₁₀ (G) and π (I) are tighter and wider helices; T/S are turns/bends; '-' is loop.

pLDDT. For AlphaFold models, the B-factor field carries pLDDT — the model's own estimate of local accuracy on a 0–100 scale. Regions with pLDDT<50 should be treated as essentially unmodeled; they often correspond to intrinsically disordered segments.

Nearest PDB structures. Nearest PDB neighbors are the top structural matches found by Foldseek when searching this structure against the entire Protein Data Bank. Each hit reports a TM-score (0 to 1; >0.5 almost always implies the same fold) and an E-value. These are *structural* homologs — they may share no detectable sequence similarity.